Protein AF-0000000070921767 (afdb_homodimer)

InterPro domains:
  IPR004776 Membrane transport PIN-like [PF03547] (12-145)
  IPR004776 Membrane transport PIN-like [PF03547] (161-302)
  IPR038770 Sodium/solute symporter superfamily [G3DSA:1.20.1530.20] (163-309)

Foldseek 3Di:
DLVLLVVLVVLLVLLLVCCVVVPPVHHLVNLLVVLVVCCQQPLVLLLLLLLLLAADDDPLLVLLQVLLAVLLVVQLVLLVVCVVVVVDQLLLSLLLSQQQRAFQLQLPLQSSLCVVPNSNLNNSSSSSCLRHRVLCCLPVVLVSLLVSFDQNPDPNPPSVNSSVVGSSNVSNVVSNVNNVVVPDDDPVSNVVSVVSNVVRRSSSSSSLSSLADDPLDDPSCVVSLVSSLCSQQPVSLVSSLVSLLVVLAADSNSLSSSLSSNHGTHSCVLVSSVVRVGDSSSSSNSRNVNNVCCSPSSVVSSVVLVPDPSHD/DLVLLVVLVVLLVLLLVCCVVVPPVHHLVNLLVVLVVCCQQPLVLLLLLLLLLAADDDPLLVLLQVLLAVLLVVQLVLLVVCVVVVVDQLLLSLLLSQQQRAFQLQLPLQSSLCVVPNSNLNNSSSSSCLRHPVLCCLPVVLVSLLVSFDQNPDPNPPSVNSSVVGSSNVSNVVSNVNNVVVPDDDPVSNVVSVVSNVVRRSSSSSSLSSLADDPLDDPSCVVSLVSSLCSQQPVSLVSSLVSLLVVQAADSNSLSSSLSSNHGTHSCVLVSSVNRVGDSSSSSNSRNVNNVCCSPSSVVSSVVLVPDPSHD

Sequence (624 aa):
MLGVMTQMGALIACGVAWRQIRPGGLHADETRRVLTTLVYYLLLPALVLKVLWTAPLGLVSLKIAAVAGLTVIAALGLTALACRLCAPSRATLGAMLLAAAWPNAVYLGLPILDRLFGEAGRAVAIQYDLFGALPLLLTVGVLIARHFGTQGDEPVVGPLRGLFAVPSIWAAILAVTFNVGGVPMPDWLDGWLGFLGHAVTPLMLFSLGLALVFDRFRASAGRALAVVAVIQLLAAPLVALGLVLALGMQGVPGVGTVLEAAMPAMVLGIVFCDRFGLDTGLYAAAVTLTTALSLVSLPLWYALLQTLPALQMLGVMTQMGALIACGVAWRQIRPGGLHADETRRVLTTLVYYLLLPALVLKVLWTAPLGLVSLKIAAVAGLTVIAALGLTALACRLCAPSRATLGAMLLAAAWPNAVYLGLPILDRLFGEAGRAVAIQYDLFGALPLLLTVGVLIARHFGTQGDEPVVGPLRGLFAVPSIWAAILAVTFNVGGVPMPDWLDGWLGFLGHAVTPLMLFSLGLALVFDRFRASAGRALAVVAVIQLLAAPLVALGLVLALGMQGVPGVGTVLEAAMPAMVLGIVFCDRFGLDTGLYAAAVTLTTALSLVSLPLWYALLQTLPALQ

Secondary structure (DSSP, 8-state):
-HHHHHHHHHHHHHHHHHHHH-GGG--HHHHHHHHHHHIIIIIHHHHHHHHHHHS--SHHHHHHHHHHHHHHHHHHHHHHHHHTTT---HHHHHHHHHHHHSB-IIIIIHHHHHHHHTHHHHHHHHHIIIIIIHHHIIIIIHHHHHHH-S-TTS----HHHHHHT-HHHHHHHHHHHHHHHTPPPPHHHHHHHHHHHHTHHHHHHHHHHHH--STT--GGGHHHHHHHHHIIIIIHHHHHHHHHHHTT--HHHHHHHHHHHTS-B-STHHHHHHHHT--HHHHHHHHHHHHHHHHHHHHHHHHHHHH-GGG-/-HHHHHHHHHHHHHHHHHHHH-GGG--HHHHHHHHHHHIIIIIHHHHHHHHHHHS--SHHHHHHHHHHHHHHHHHHHHHHHHHTTT---HHHHHHHHHHHHSB-IIIIIHHHHHHHHTHHHHHHHHHIIIIIIHHHIIIIIHHHHHHH-S-TTS----HHHHHHT-HHHHHHHHHHHHHHHTPPPPHHHHHHHHHHHHTHHHHHHHHHHHH--STT--GGGHHHHHHHHHIIIIIHHHHHHHHHHHTT--HHHHHHHHHHHTS-B-STHHHHHHHHT--HHHHHHHHHHHHHHHHHHHHHHHHHHHH-GGG-

Radius of gyration: 26.48 Å; Cα contacts (8 Å, |Δi|>4): 1020; chains: 2; bounding box: 51×82×60 Å

Organism: NCBI:txid713585

Structure (mmCIF, N/CA/C/O backbone):
data_AF-0000000070921767-model_v1
#
loop_
_entity.id
_entity.type
_entity.pdbx_description
1 polymer Transporter
#
loop_
_atom_site.group_PDB
_atom_site.id
_atom_site.type_symbol
_atom_site.label_atom_id
_atom_site.label_alt_id
_atom_site.label_comp_id
_atom_site.label_asym_id
_atom_site.label_entity_id
_atom_site.label_seq_id
_atom_site.pdbx_PDB_ins_code
_atom_site.Cartn_x
_atom_site.Cartn_y
_atom_site.Cartn_z
_atom_site.occupancy
_atom_site.B_iso_or_equiv
_atom_site.auth_seq_id
_atom_site.auth_comp_id
_atom_site.auth_asym_id
_atom_site.auth_atom_id
_atom_site.pdbx_PDB_model_num
ATOM 1 N N . MET A 1 1 ? 18.156 -15.891 0.974 1 86.38 1 MET A N 1
ATOM 2 C CA . MET A 1 1 ? 16.844 -16.469 0.721 1 86.38 1 MET A CA 1
ATOM 3 C C . MET A 1 1 ? 16.078 -16.641 2.023 1 86.38 1 MET A C 1
ATOM 5 O O . MET A 1 1 ? 14.93 -16.203 2.143 1 86.38 1 MET A O 1
ATOM 9 N N . LEU A 1 2 ? 16.766 -17.031 3.1 1 85.75 2 LEU A N 1
ATOM 10 C CA . LEU A 1 2 ? 16.047 -17.234 4.355 1 85.75 2 LEU A CA 1
ATOM 11 C C . LEU A 1 2 ? 15.547 -15.922 4.93 1 85.75 2 LEU A C 1
ATOM 13 O O . LEU A 1 2 ? 14.422 -15.844 5.434 1 85.75 2 LEU A O 1
ATOM 17 N N . GLY A 1 3 ? 16.391 -14.906 4.848 1 87.62 3 GLY A N 1
ATOM 18 C CA . GLY A 1 3 ? 15.969 -13.586 5.289 1 87.62 3 GLY A CA 1
ATOM 19 C C . GLY A 1 3 ? 14.766 -13.055 4.527 1 87.62 3 GLY A C 1
ATOM 20 O O . GLY A 1 3 ? 13.836 -12.523 5.129 1 87.62 3 GLY A O 1
ATOM 21 N N . VAL A 1 4 ? 14.742 -13.305 3.303 1 88.44 4 VAL A N 1
ATOM 22 C CA . VAL A 1 4 ? 13.648 -12.867 2.443 1 88.44 4 VAL A CA 1
ATOM 23 C C . VAL A 1 4 ? 12.367 -13.625 2.805 1 88.44 4 VAL A C 1
ATOM 25 O O . VAL A 1 4 ? 11.312 -13.016 2.977 1 88.44 4 VAL A O 1
ATOM 28 N N . MET A 1 5 ? 12.555 -14.852 3.01 1 91 5 MET A N 1
ATOM 29 C CA . MET A 1 5 ? 11.391 -15.688 3.281 1 91 5 MET A CA 1
ATOM 30 C C . MET A 1 5 ? 10.797 -15.359 4.645 1 91 5 MET A C 1
ATOM 32 O O . MET A 1 5 ? 9.57 -15.359 4.805 1 91 5 MET A O 1
ATOM 36 N N . THR A 1 6 ? 11.641 -15.117 5.535 1 92.25 6 THR A N 1
ATOM 37 C CA . THR A 1 6 ? 11.133 -14.805 6.867 1 92.25 6 THR A CA 1
ATOM 38 C C . THR A 1 6 ? 10.438 -13.445 6.871 1 92.25 6 THR A C 1
ATOM 40 O O . THR A 1 6 ? 9.43 -13.258 7.555 1 92.25 6 THR A O 1
ATOM 43 N N . GLN A 1 7 ? 10.977 -12.523 6.156 1 92.69 7 GLN A N 1
ATOM 44 C CA . GLN A 1 7 ? 10.344 -11.211 6.051 1 92.69 7 GLN A CA 1
ATOM 45 C C . GLN A 1 7 ? 8.984 -11.312 5.371 1 92.69 7 GLN A C 1
ATOM 47 O O . GLN A 1 7 ? 8.008 -10.719 5.836 1 92.69 7 GLN A O 1
ATOM 52 N N . MET A 1 8 ? 8.93 -12.078 4.344 1 92.44 8 MET A N 1
ATOM 53 C CA . MET A 1 8 ? 7.672 -12.266 3.633 1 92.44 8 MET A CA 1
ATOM 54 C C . MET A 1 8 ? 6.672 -13.031 4.488 1 92.44 8 MET A C 1
ATOM 56 O O . MET A 1 8 ? 5.488 -12.688 4.531 1 92.44 8 MET A O 1
ATOM 60 N N . GLY A 1 9 ? 7.219 -14.016 5.105 1 93.81 9 GLY A N 1
ATOM 61 C CA . GLY A 1 9 ? 6.371 -14.766 6.02 1 93.81 9 GLY A CA 1
ATOM 62 C C . GLY A 1 9 ? 5.785 -13.914 7.125 1 93.81 9 GLY A C 1
ATOM 63 O O . GLY A 1 9 ? 4.625 -14.094 7.512 1 93.81 9 GLY A O 1
ATOM 64 N N . ALA A 1 10 ? 6.555 -13.023 7.59 1 94.94 10 ALA A N 1
ATOM 65 C CA . ALA A 1 10 ? 6.09 -12.133 8.648 1 94.94 10 ALA A CA 1
ATOM 66 C C . ALA A 1 10 ? 4.977 -11.219 8.148 1 94.94 10 ALA A C 1
ATOM 68 O O . ALA A 1 10 ? 4.043 -10.906 8.891 1 94.94 10 ALA A O 1
ATOM 69 N N . LEU A 1 11 ? 5.086 -10.797 6.945 1 94.38 11 LEU A N 1
ATOM 70 C CA . LEU A 1 11 ? 4.043 -9.961 6.359 1 94.38 11 LEU A CA 1
ATOM 71 C C . LEU A 1 11 ? 2.752 -10.75 6.18 1 94.38 11 LEU A C 1
ATOM 73 O O . LEU A 1 11 ? 1.663 -10.242 6.445 1 94.38 11 LEU A O 1
ATOM 77 N N . ILE A 1 12 ? 2.883 -11.961 5.742 1 95.06 12 ILE A N 1
ATOM 78 C CA . ILE A 1 12 ? 1.73 -12.844 5.602 1 95.06 12 ILE A CA 1
ATOM 79 C C . ILE A 1 12 ? 1.095 -13.086 6.969 1 95.06 12 ILE A C 1
ATOM 81 O O . ILE A 1 12 ? -0.13 -13.055 7.105 1 95.06 12 ILE A O 1
ATOM 85 N N . ALA A 1 13 ? 1.962 -13.266 7.945 1 95.19 13 ALA A N 1
ATOM 86 C CA . ALA A 1 13 ? 1.486 -13.492 9.305 1 95.19 13 ALA A CA 1
ATOM 87 C C . ALA A 1 13 ? 0.683 -12.305 9.82 1 95.19 13 ALA A C 1
ATOM 89 O O . ALA A 1 13 ? -0.273 -12.469 10.578 1 95.19 13 ALA A O 1
ATOM 90 N N . CYS A 1 14 ? 1.024 -11.117 9.43 1 94.81 14 CYS A N 1
ATOM 91 C CA . CYS A 1 14 ? 0.256 -9.93 9.797 1 94.81 14 CYS A CA 1
ATOM 92 C C . CYS A 1 14 ? -1.166 -10.016 9.258 1 94.81 14 CYS A C 1
ATOM 94 O O . CYS A 1 14 ? -2.119 -9.633 9.945 1 94.81 14 CYS A O 1
ATOM 96 N N . GLY A 1 15 ? -1.291 -10.492 8.039 1 94.62 15 GLY A N 1
ATOM 97 C CA . GLY A 1 15 ? -2.619 -10.688 7.484 1 94.62 15 GLY A CA 1
ATOM 98 C C . GLY A 1 15 ? -3.428 -11.734 8.227 1 94.62 15 GLY A C 1
ATOM 99 O O . GLY A 1 15 ? -4.617 -11.539 8.492 1 94.62 15 GLY A O 1
ATOM 100 N N . VAL A 1 16 ? -2.77 -12.789 8.594 1 93.69 16 VAL A N 1
ATOM 101 C CA . VAL A 1 16 ? -3.424 -13.844 9.352 1 93.69 16 VAL A CA 1
ATOM 102 C C . VAL A 1 16 ? -3.883 -13.305 10.703 1 93.69 16 VAL A C 1
ATOM 104 O O . VAL A 1 16 ? -5.012 -13.562 11.133 1 93.69 16 VAL A O 1
ATOM 107 N N . ALA A 1 17 ? -3.018 -12.555 11.32 1 94.06 17 ALA A N 1
ATOM 108 C CA . ALA A 1 17 ? -3.336 -11.969 12.617 1 94.06 17 ALA A CA 1
ATOM 109 C C . ALA A 1 17 ? -4.488 -10.977 12.5 1 94.06 17 ALA A C 1
ATOM 111 O O . ALA A 1 17 ? -5.336 -10.891 13.398 1 94.06 17 ALA A O 1
ATOM 112 N N . TRP A 1 18 ? -4.484 -10.266 11.422 1 92.88 18 TRP A N 1
ATOM 113 C CA . TRP A 1 18 ? -5.539 -9.281 11.188 1 92.88 18 TRP A CA 1
ATOM 114 C C . TRP A 1 18 ? -6.906 -9.953 11.141 1 92.88 18 TRP A C 1
ATOM 116 O O . TRP A 1 18 ? -7.898 -9.383 11.602 1 92.88 18 TRP A O 1
ATOM 126 N N . ARG A 1 19 ? -6.965 -11.078 10.539 1 89.94 19 ARG A N 1
ATOM 127 C CA . ARG A 1 19 ? -8.219 -11.828 10.445 1 89.94 19 ARG A CA 1
ATOM 128 C C . ARG A 1 19 ? -8.75 -12.164 11.836 1 89.94 19 ARG A C 1
ATOM 130 O O . ARG A 1 19 ? -9.969 -12.164 12.055 1 89.94 19 ARG A O 1
ATOM 137 N N . GLN A 1 20 ? -7.902 -12.398 12.758 1 88.56 20 GLN A N 1
ATOM 138 C CA . GLN A 1 20 ? -8.289 -12.805 14.102 1 88.56 20 GLN A CA 1
ATOM 139 C C . GLN A 1 20 ? -8.578 -11.594 14.984 1 88.56 20 GLN A C 1
ATOM 141 O O . GLN A 1 20 ? -9.555 -11.586 15.734 1 88.56 20 GLN A O 1
ATOM 146 N N . ILE A 1 21 ? -7.742 -10.578 14.844 1 89.31 21 ILE A N 1
ATOM 147 C CA . ILE A 1 21 ? -7.809 -9.438 15.75 1 89.31 21 ILE A CA 1
ATOM 148 C C . ILE A 1 21 ? -8.875 -8.461 15.273 1 89.31 21 ILE A C 1
ATOM 150 O O . ILE A 1 21 ? -9.539 -7.809 16.094 1 89.31 21 ILE A O 1
ATOM 154 N N . ARG A 1 22 ? -9.102 -8.336 14.008 1 89.38 22 ARG A N 1
ATOM 155 C CA . ARG A 1 22 ? -10.094 -7.477 13.375 1 89.38 22 ARG A CA 1
ATOM 156 C C . ARG A 1 22 ? -9.992 -6.047 13.898 1 89.38 22 ARG A C 1
ATOM 158 O O . ARG A 1 22 ? -10.977 -5.484 14.383 1 89.38 22 ARG A O 1
ATOM 165 N N . PRO A 1 23 ? -8.805 -5.422 13.695 1 85.25 23 PRO A N 1
ATOM 166 C CA . PRO A 1 23 ? -8.656 -4.039 14.156 1 85.25 23 PRO A CA 1
ATOM 167 C C . PRO A 1 23 ? -9.648 -3.088 13.5 1 85.25 23 PRO A C 1
ATOM 169 O O . PRO A 1 23 ? -9.93 -3.205 12.305 1 85.25 23 PRO A O 1
ATOM 172 N N . GLY A 1 24 ? -10.219 -2.107 14.359 1 85 24 GLY A N 1
ATOM 173 C CA . GLY A 1 24 ? -11.195 -1.149 13.867 1 85 24 GLY A CA 1
ATOM 174 C C . GLY A 1 24 ? -12.516 -1.786 13.477 1 85 24 GLY A C 1
ATOM 175 O O . GLY A 1 24 ? -13.336 -1.165 12.797 1 85 24 GLY A O 1
ATOM 176 N N . GLY A 1 25 ? -12.617 -3.043 13.664 1 86 25 GLY A N 1
ATOM 177 C CA . GLY A 1 25 ? -13.852 -3.748 13.383 1 86 25 GLY A CA 1
ATOM 178 C C . GLY A 1 25 ? -13.969 -4.207 11.945 1 86 25 GLY A C 1
ATOM 179 O O . GLY A 1 25 ? -15.062 -4.539 11.484 1 86 25 GLY A O 1
ATOM 180 N N . LEU A 1 26 ? -12.922 -4.148 11.25 1 87.81 26 LEU A N 1
ATOM 181 C CA . LEU A 1 26 ? -12.961 -4.531 9.844 1 87.81 26 LEU A CA 1
ATOM 182 C C . LEU A 1 26 ? -12.797 -6.039 9.688 1 87.81 26 LEU A C 1
ATOM 184 O O . LEU A 1 26 ? -11.844 -6.625 10.219 1 87.81 26 LEU A O 1
ATOM 188 N N . HIS A 1 27 ? -13.695 -6.574 8.93 1 89.12 27 HIS A N 1
ATOM 189 C CA . HIS A 1 27 ? -13.609 -8 8.633 1 89.12 27 HIS A CA 1
ATOM 190 C C . HIS A 1 27 ? -12.539 -8.281 7.578 1 89.12 27 HIS A C 1
ATOM 192 O O . HIS A 1 27 ? -12.289 -7.441 6.711 1 89.12 27 HIS A O 1
ATOM 198 N N . ALA A 1 28 ? -11.992 -9.461 7.707 1 88.94 28 ALA A N 1
ATOM 199 C CA . ALA A 1 28 ? -10.906 -9.859 6.824 1 88.94 28 ALA A CA 1
ATOM 200 C C . ALA A 1 28 ? -11.352 -9.867 5.363 1 88.94 28 ALA A C 1
ATOM 202 O O . ALA A 1 28 ? -10.609 -9.438 4.48 1 88.94 28 ALA A O 1
ATOM 203 N N . ASP A 1 29 ? -12.516 -10.312 5.129 1 89.12 29 ASP A N 1
ATOM 204 C CA . ASP A 1 29 ? -12.992 -10.445 3.754 1 89.12 29 ASP A CA 1
ATOM 205 C C . ASP A 1 29 ? -13.203 -9.07 3.115 1 89.12 29 ASP A C 1
ATOM 207 O O . ASP A 1 29 ? -12.906 -8.875 1.935 1 89.12 29 ASP A O 1
ATOM 211 N N . GLU A 1 30 ? -13.688 -8.203 3.883 1 90.94 30 GLU A N 1
ATOM 212 C CA . GLU A 1 30 ? -13.867 -6.84 3.396 1 90.94 30 GLU A CA 1
ATOM 213 C C . GLU A 1 30 ? -12.516 -6.172 3.133 1 90.94 30 GLU A C 1
ATOM 215 O O . GLU A 1 30 ? -12.328 -5.527 2.098 1 90.94 30 GLU A O 1
ATOM 220 N N . THR A 1 31 ? -11.664 -6.332 4.031 1 93.62 31 THR A N 1
ATOM 221 C CA . THR A 1 31 ? -10.328 -5.77 3.896 1 93.62 31 THR A CA 1
ATOM 222 C C . THR A 1 31 ? -9.625 -6.332 2.662 1 93.62 31 THR A C 1
ATOM 224 O O . THR A 1 31 ? -9.062 -5.578 1.867 1 93.62 31 THR A O 1
ATOM 227 N N . ARG A 1 32 ? -9.688 -7.574 2.557 1 92.81 32 ARG A N 1
ATOM 228 C CA . ARG A 1 32 ? -9.055 -8.234 1.42 1 92.81 32 ARG A CA 1
ATOM 229 C C . ARG A 1 32 ? -9.648 -7.75 0.102 1 92.81 32 ARG A C 1
ATOM 231 O O . ARG A 1 32 ? -8.922 -7.465 -0.849 1 92.81 32 ARG A O 1
ATOM 238 N N . ARG A 1 33 ? -10.938 -7.664 0.044 1 92.31 33 ARG A N 1
ATOM 239 C CA . ARG A 1 33 ? -11.625 -7.238 -1.173 1 92.31 33 ARG A CA 1
ATOM 240 C C . ARG A 1 33 ? -11.156 -5.855 -1.609 1 92.31 33 ARG A C 1
ATOM 242 O O . ARG A 1 33 ? -10.836 -5.645 -2.781 1 92.31 33 ARG A O 1
ATOM 249 N N . VAL A 1 34 ? -11.078 -4.984 -0.736 1 94.44 34 VAL A N 1
ATOM 250 C CA . VAL A 1 34 ? -10.695 -3.611 -1.042 1 94.44 34 VAL A CA 1
ATOM 251 C C . VAL A 1 34 ? -9.242 -3.566 -1.491 1 94.44 34 VAL A C 1
ATOM 253 O O . VAL A 1 34 ? -8.914 -2.943 -2.506 1 94.44 34 VAL A O 1
ATOM 256 N N . LEU A 1 35 ? -8.383 -4.227 -0.763 1 95.19 35 LEU A N 1
ATOM 257 C CA . LEU A 1 35 ? -6.957 -4.191 -1.062 1 95.19 35 LEU A CA 1
ATOM 258 C C . LEU A 1 35 ? -6.668 -4.836 -2.412 1 95.19 35 LEU A C 1
ATOM 260 O O . LEU A 1 35 ? -5.926 -4.281 -3.225 1 95.19 35 LEU A O 1
ATOM 264 N N . THR A 1 36 ? -7.25 -5.953 -2.672 1 92.19 36 THR A N 1
ATOM 265 C CA . THR A 1 36 ? -6.992 -6.668 -3.916 1 92.19 36 THR A CA 1
ATOM 266 C C . THR A 1 36 ? -7.582 -5.914 -5.105 1 92.19 36 THR A C 1
ATOM 268 O O . THR A 1 36 ? -7.02 -5.941 -6.203 1 92.19 36 THR A O 1
ATOM 271 N N . THR A 1 37 ? -8.711 -5.258 -4.887 1 93.12 37 THR A N 1
ATOM 272 C CA . THR A 1 37 ? -9.312 -4.453 -5.945 1 93.12 37 THR A CA 1
ATOM 273 C C . THR A 1 37 ? -8.43 -3.26 -6.289 1 93.12 37 THR A C 1
ATOM 275 O O . THR A 1 37 ? -8.242 -2.936 -7.465 1 93.12 37 THR A O 1
ATOM 278 N N . LEU A 1 38 ? -7.91 -2.654 -5.316 1 94.56 38 LEU A N 1
ATOM 279 C CA . LEU A 1 38 ? -6.992 -1.541 -5.535 1 94.56 38 LEU A CA 1
ATOM 280 C C . LEU A 1 38 ? -5.754 -1.998 -6.297 1 94.56 38 LEU A C 1
ATOM 282 O O . LEU A 1 38 ? -5.332 -1.345 -7.254 1 94.56 38 LEU A O 1
ATOM 286 N N . VAL A 1 39 ? -5.184 -3.074 -5.867 1 94.12 39 VAL A N 1
ATOM 287 C CA . VAL A 1 39 ? -3.99 -3.611 -6.512 1 94.12 39 VAL A CA 1
ATOM 288 C C . VAL A 1 39 ? -4.312 -3.982 -7.961 1 94.12 39 VAL A C 1
ATOM 290 O O . VAL A 1 39 ? -3.539 -3.678 -8.875 1 94.12 39 VAL A O 1
ATOM 293 N N . TYR A 1 40 ? -5.434 -4.527 -8.188 1 91.69 40 TYR A N 1
ATOM 294 C CA . TYR A 1 40 ? -5.836 -5.051 -9.484 1 91.69 40 TYR A CA 1
ATOM 295 C C . TYR A 1 40 ? -6.047 -3.92 -10.484 1 91.69 40 TYR A C 1
ATOM 297 O O . TYR A 1 40 ? -5.562 -3.982 -11.617 1 91.69 40 TYR A O 1
ATOM 305 N N . TYR A 1 41 ? -6.652 -2.893 -10.086 1 93.12 41 TYR A N 1
ATOM 306 C CA . TYR A 1 41 ? -7.109 -1.89 -11.039 1 93.12 41 TYR A CA 1
ATOM 307 C C . TYR A 1 41 ? -6.098 -0.755 -11.164 1 93.12 41 TYR A C 1
ATOM 309 O O . TYR A 1 41 ? -6.047 -0.068 -12.188 1 93.12 41 TYR A O 1
ATOM 317 N N . LEU A 1 42 ? -5.281 -0.618 -10.148 1 94.81 42 LEU A N 1
ATOM 318 C CA . LEU A 1 42 ? -4.457 0.584 -10.18 1 94.81 42 LEU A CA 1
ATOM 319 C C . LEU A 1 42 ? -2.984 0.238 -9.992 1 94.81 42 LEU A C 1
ATOM 321 O O . LEU A 1 42 ? -2.154 0.539 -10.852 1 94.81 42 LEU A O 1
ATOM 325 N N . LEU A 1 43 ? -2.598 -0.426 -8.914 1 95.62 43 LEU A N 1
ATOM 326 C CA . LEU A 1 43 ? -1.203 -0.561 -8.508 1 95.62 43 LEU A CA 1
ATOM 327 C C . LEU A 1 43 ? -0.463 -1.532 -9.422 1 95.62 43 LEU A C 1
ATOM 329 O O . LEU A 1 43 ? 0.65 -1.244 -9.867 1 95.62 43 LEU A O 1
ATOM 333 N N . LEU A 1 44 ? -1.097 -2.67 -9.68 1 94 44 LEU A N 1
ATOM 334 C CA . LEU A 1 44 ? -0.438 -3.688 -10.492 1 94 44 LEU A CA 1
ATOM 335 C C . LEU A 1 44 ? -0.273 -3.215 -11.93 1 94 44 LEU A C 1
ATOM 337 O O . LEU A 1 44 ? 0.798 -3.371 -12.523 1 94 44 LEU A O 1
ATOM 341 N N . PRO A 1 45 ? -1.284 -2.635 -12.562 1 95.5 45 PRO A N 1
ATOM 342 C CA . PRO A 1 45 ? -1.084 -2.08 -13.906 1 95.5 45 PRO A CA 1
ATOM 343 C C . PRO A 1 45 ? 0.051 -1.061 -13.961 1 95.5 45 PRO A C 1
ATOM 345 O O . PRO A 1 45 ? 0.815 -1.032 -14.93 1 95.5 45 PRO A O 1
ATOM 348 N N . ALA A 1 46 ? 0.142 -0.275 -12.938 1 96.19 46 ALA A N 1
ATOM 349 C CA . ALA A 1 46 ? 1.228 0.7 -12.883 1 96.19 46 ALA A CA 1
ATOM 350 C C . ALA A 1 46 ? 2.586 0.006 -12.82 1 96.19 46 ALA A C 1
ATOM 352 O O . ALA A 1 46 ? 3.527 0.408 -13.508 1 96.19 46 ALA A O 1
ATOM 353 N N . LEU A 1 47 ? 2.66 -0.965 -12.023 1 94.69 47 LEU A N 1
ATOM 354 C CA . LEU A 1 47 ? 3.904 -1.714 -11.891 1 94.69 47 LEU A CA 1
ATOM 355 C C . LEU A 1 47 ? 4.262 -2.414 -13.195 1 94.69 47 LEU A C 1
ATOM 357 O O . LEU A 1 47 ? 5.422 -2.406 -13.617 1 94.69 47 LEU A O 1
ATOM 361 N N . VAL A 1 48 ? 3.268 -3.043 -13.828 1 95.69 48 VAL A N 1
ATOM 362 C CA . VAL A 1 48 ? 3.461 -3.744 -15.094 1 95.69 48 VAL A CA 1
ATOM 363 C C . VAL A 1 48 ? 3.973 -2.77 -16.156 1 95.69 48 VAL A C 1
ATOM 365 O O . VAL A 1 48 ? 4.922 -3.072 -16.875 1 95.69 48 VAL A O 1
ATOM 368 N N . LEU A 1 49 ? 3.316 -1.613 -16.203 1 96.44 49 LEU A N 1
ATOM 369 C CA . LEU A 1 49 ? 3.74 -0.584 -17.156 1 96.44 49 LEU A CA 1
ATOM 370 C C . LEU A 1 49 ? 5.195 -0.195 -16.906 1 96.44 49 LEU A C 1
ATOM 372 O O . LEU A 1 49 ? 5.988 -0.141 -17.859 1 96.44 49 LEU A O 1
ATOM 376 N N . LYS A 1 50 ? 5.562 0.004 -15.719 1 95.81 50 LYS A N 1
ATOM 377 C CA . LYS A 1 50 ? 6.922 0.417 -15.375 1 95.81 50 LYS A CA 1
ATOM 378 C C . LYS A 1 50 ? 7.93 -0.675 -15.719 1 95.81 50 LYS A C 1
ATOM 380 O O . LYS A 1 50 ? 8.961 -0.402 -16.328 1 95.81 50 LYS A O 1
ATOM 385 N N . VAL A 1 51 ? 7.629 -1.852 -15.367 1 94.56 51 VAL A N 1
ATOM 386 C CA . VAL A 1 51 ? 8.586 -2.949 -15.422 1 94.56 51 VAL A CA 1
ATOM 387 C C . VAL A 1 51 ? 8.773 -3.4 -16.859 1 94.56 51 VAL A C 1
ATOM 389 O O . VAL A 1 51 ? 9.906 -3.541 -17.344 1 94.56 51 VAL A O 1
ATOM 392 N N . LEU A 1 52 ? 7.754 -3.537 -17.641 1 95.44 52 LEU A N 1
ATOM 393 C CA . LEU A 1 52 ? 7.848 -4.074 -18.984 1 95.44 52 LEU A CA 1
ATOM 394 C C . LEU A 1 52 ? 8.336 -3.008 -19.969 1 95.44 52 LEU A C 1
ATOM 396 O O . LEU A 1 52 ? 8.852 -3.332 -21.031 1 95.44 52 LEU A O 1
ATOM 400 N N . TRP A 1 53 ? 8.102 -1.753 -19.594 1 94.94 53 TRP A N 1
ATOM 401 C CA . TRP A 1 53 ? 8.555 -0.647 -20.438 1 94.94 53 TRP A CA 1
ATOM 402 C C . TRP A 1 53 ? 10.062 -0.681 -20.609 1 94.94 53 TRP A C 1
ATOM 404 O O . TRP A 1 53 ? 10.578 -0.294 -21.656 1 94.94 53 TRP A O 1
ATOM 414 N N . THR A 1 54 ? 10.82 -1.232 -19.672 1 92 54 THR A N 1
ATOM 415 C CA . THR A 1 54 ? 12.273 -1.167 -19.719 1 92 54 THR A CA 1
ATOM 416 C C . THR A 1 54 ? 12.883 -2.566 -19.656 1 92 54 THR A C 1
ATOM 418 O O . THR A 1 54 ? 14.102 -2.721 -19.703 1 92 54 THR A O 1
ATOM 421 N N . ALA A 1 55 ? 12.102 -3.555 -19.547 1 91.19 55 ALA A N 1
ATOM 422 C CA . ALA A 1 55 ? 12.594 -4.93 -19.438 1 91.19 55 ALA A CA 1
ATOM 423 C C . ALA A 1 55 ? 13.203 -5.398 -20.75 1 91.19 55 ALA A C 1
ATOM 425 O O . ALA A 1 55 ? 12.812 -4.93 -21.828 1 91.19 55 ALA A O 1
ATOM 426 N N . PRO A 1 56 ? 14.211 -6.188 -20.656 1 88.81 56 PRO A N 1
ATOM 427 C CA . PRO A 1 56 ? 14.727 -6.789 -21.891 1 88.81 56 PRO A CA 1
ATOM 428 C C . PRO A 1 56 ? 13.758 -7.797 -22.5 1 88.81 56 PRO A C 1
ATOM 430 O O . PRO A 1 56 ? 13.711 -8.953 -22.078 1 88.81 56 PRO A O 1
ATOM 433 N N . LEU A 1 57 ? 13.07 -7.297 -23.484 1 90.69 57 LEU A N 1
ATOM 434 C CA . LEU A 1 57 ? 12.086 -8.148 -24.156 1 90.69 57 LEU A CA 1
ATOM 435 C C . LEU A 1 57 ? 12.695 -8.836 -25.359 1 90.69 57 LEU A C 1
ATOM 437 O O . LEU A 1 57 ? 13.656 -8.336 -25.953 1 90.69 57 LEU A O 1
ATOM 441 N N . GLY A 1 58 ? 12.344 -10.102 -25.703 1 91.44 58 GLY A N 1
ATOM 442 C CA . GLY A 1 58 ? 12.836 -10.875 -26.844 1 91.44 58 GLY A CA 1
ATOM 443 C C . GLY A 1 58 ? 12.641 -12.367 -26.672 1 91.44 58 GLY A C 1
ATOM 444 O O . GLY A 1 58 ? 11.586 -12.812 -26.203 1 91.44 58 GLY A O 1
ATOM 445 N N . LEU A 1 59 ? 13.633 -13.008 -26.984 1 92.19 59 LEU A N 1
ATOM 446 C CA . LEU A 1 59 ? 13.547 -14.461 -26.969 1 92.19 59 LEU A CA 1
ATOM 447 C C . LEU A 1 59 ? 13.422 -14.984 -25.531 1 92.19 59 LEU A C 1
ATOM 449 O O . LEU A 1 59 ? 12.75 -15.984 -25.297 1 92.19 59 LEU A O 1
ATOM 453 N N . VAL A 1 60 ? 13.977 -14.273 -24.688 1 93.44 60 VAL A N 1
ATOM 454 C CA . VAL A 1 60 ? 13.938 -14.68 -23.281 1 93.44 60 VAL A CA 1
ATOM 455 C C . VAL A 1 60 ? 12.5 -14.617 -22.766 1 93.44 60 VAL A C 1
ATOM 457 O O . VAL A 1 60 ? 12.07 -15.492 -22.016 1 93.44 60 VAL A O 1
ATOM 460 N N . SER A 1 61 ? 11.812 -13.625 -23.203 1 95.56 61 SER A N 1
ATOM 461 C CA . SER A 1 61 ? 10.414 -13.484 -22.812 1 95.56 61 SER A CA 1
ATOM 462 C C . SER A 1 61 ? 9.57 -14.648 -23.328 1 95.56 61 SER A C 1
ATOM 464 O O . SER A 1 61 ? 8.703 -15.156 -22.625 1 95.56 61 SER A O 1
ATOM 466 N N . LEU A 1 62 ? 9.859 -15.039 -24.5 1 95.88 62 LEU A N 1
ATOM 467 C CA . LEU A 1 62 ? 9.141 -16.156 -25.094 1 95.88 62 LEU A CA 1
ATOM 468 C C . LEU A 1 62 ? 9.453 -17.453 -24.359 1 95.88 62 LEU A C 1
ATOM 470 O O . LEU A 1 62 ? 8.57 -18.297 -24.188 1 95.88 62 LEU A O 1
ATOM 474 N N . LYS A 1 63 ? 10.664 -17.594 -24 1 97.69 63 LYS A N 1
ATOM 475 C CA . LYS A 1 63 ? 11.07 -18.781 -23.266 1 97.69 63 LYS A CA 1
ATOM 476 C C . LYS A 1 63 ? 10.391 -18.844 -21.891 1 97.69 63 LYS A C 1
ATOM 478 O O . LYS A 1 63 ? 9.898 -19.891 -21.484 1 97.69 63 LYS A O 1
ATOM 483 N N . ILE A 1 64 ? 10.352 -17.719 -21.234 1 97.81 64 ILE A N 1
ATOM 484 C CA . ILE A 1 64 ? 9.688 -17.641 -19.938 1 97.81 64 ILE A CA 1
ATOM 485 C C . ILE A 1 64 ? 8.219 -18.031 -20.078 1 97.81 64 ILE A C 1
ATOM 487 O O . ILE A 1 64 ? 7.711 -18.859 -19.312 1 97.81 64 ILE A O 1
ATOM 491 N N . ALA A 1 65 ? 7.594 -17.484 -21.062 1 97.62 65 ALA A N 1
ATOM 492 C CA . ALA A 1 65 ? 6.18 -17.734 -21.312 1 97.62 65 ALA A CA 1
ATOM 493 C C . ALA A 1 65 ? 5.945 -19.203 -21.656 1 97.62 65 ALA A C 1
ATOM 495 O O . ALA A 1 65 ? 4.973 -19.812 -21.188 1 97.62 65 ALA A O 1
ATOM 496 N N . ALA A 1 66 ? 6.785 -19.734 -22.422 1 98 66 ALA A N 1
ATOM 497 C CA . ALA A 1 66 ? 6.668 -21.141 -22.828 1 98 66 ALA A CA 1
ATOM 498 C C . ALA A 1 66 ? 6.816 -22.062 -21.641 1 98 66 ALA A C 1
ATOM 500 O O . ALA A 1 66 ? 6.051 -23.031 -21.484 1 98 66 ALA A O 1
ATOM 501 N N . VAL A 1 67 ? 7.785 -21.781 -20.797 1 98.56 67 VAL A N 1
ATOM 502 C CA . VAL A 1 67 ? 7.988 -22.609 -19.609 1 98.56 67 VAL A CA 1
ATOM 503 C C . VAL A 1 67 ? 6.77 -22.516 -18.703 1 98.56 67 VAL A C 1
ATOM 505 O O . VAL A 1 67 ? 6.289 -23.516 -18.172 1 98.56 67 VAL A O 1
ATOM 508 N N . ALA A 1 68 ? 6.297 -21.312 -18.531 1 98.44 68 ALA A N 1
ATOM 509 C CA . ALA A 1 68 ? 5.113 -21.109 -17.703 1 98.44 68 ALA A CA 1
ATOM 510 C C . ALA A 1 68 ? 3.93 -21.922 -18.219 1 98.44 68 ALA A C 1
ATOM 512 O O . ALA A 1 68 ? 3.309 -22.672 -17.469 1 98.44 68 ALA A O 1
ATOM 513 N N . GLY A 1 69 ? 3.658 -21.797 -19.5 1 98.12 69 GLY A N 1
ATOM 514 C CA . GLY A 1 69 ? 2.531 -22.484 -20.094 1 98.12 69 GLY A CA 1
ATOM 515 C C . GLY A 1 69 ? 2.672 -24 -20.078 1 98.12 69 GLY A C 1
ATOM 516 O O . GLY A 1 69 ? 1.733 -24.703 -19.703 1 98.12 69 GLY A O 1
ATOM 517 N N . LEU A 1 70 ? 3.826 -24.438 -20.438 1 98.44 70 LEU A N 1
ATOM 518 C CA . LEU A 1 70 ? 4.055 -25.891 -20.516 1 98.44 70 LEU A CA 1
ATOM 519 C C . LEU A 1 70 ? 4.047 -26.516 -19.125 1 98.44 70 LEU A C 1
ATOM 521 O O . LEU A 1 70 ? 3.619 -27.656 -18.969 1 98.44 70 LEU A O 1
ATOM 525 N N . THR A 1 71 ? 4.52 -25.812 -18.156 1 98.62 71 THR A N 1
ATOM 526 C CA . THR A 1 71 ? 4.484 -26.312 -16.797 1 98.62 71 THR A CA 1
ATOM 527 C C . THR A 1 71 ? 3.045 -26.438 -16.297 1 98.62 71 THR A C 1
ATOM 529 O O . THR A 1 71 ? 2.699 -27.406 -15.633 1 98.62 71 THR A O 1
ATOM 532 N N . VAL A 1 72 ? 2.215 -25.453 -16.609 1 98.38 72 VAL A N 1
ATOM 533 C CA . VAL A 1 72 ? 0.803 -25.516 -16.25 1 98.38 72 VAL A CA 1
ATOM 534 C C . VAL A 1 72 ? 0.147 -26.719 -16.891 1 98.38 72 VAL A C 1
ATOM 536 O O . VAL A 1 72 ? -0.564 -27.484 -16.234 1 98.38 72 VAL A O 1
ATOM 539 N N . ILE A 1 73 ? 0.429 -26.938 -18.172 1 98.25 73 ILE A N 1
ATOM 540 C CA . ILE A 1 73 ? -0.161 -28.047 -18.906 1 98.25 73 ILE A CA 1
ATOM 541 C C . ILE A 1 73 ? 0.309 -29.375 -18.328 1 98.25 73 ILE A C 1
ATOM 543 O O . ILE A 1 73 ? -0.487 -30.297 -18.141 1 98.25 73 ILE A O 1
ATOM 547 N N . ALA A 1 74 ? 1.564 -29.438 -18.031 1 98.5 74 ALA A N 1
ATOM 548 C CA . ALA A 1 74 ? 2.105 -30.656 -17.422 1 98.5 74 ALA A CA 1
ATOM 549 C C . ALA A 1 74 ? 1.454 -30.922 -16.062 1 98.5 74 ALA A C 1
ATOM 551 O O . ALA A 1 74 ? 1.129 -32.062 -15.742 1 98.5 74 ALA A O 1
ATOM 552 N N . ALA A 1 75 ? 1.323 -29.922 -15.258 1 98.25 75 ALA A N 1
ATOM 553 C CA . ALA A 1 75 ? 0.712 -30.078 -13.945 1 98.25 75 ALA A CA 1
ATOM 554 C C . ALA A 1 75 ? -0.741 -30.531 -14.055 1 98.25 75 ALA A C 1
ATOM 556 O O . ALA A 1 75 ? -1.216 -31.328 -13.25 1 98.25 75 ALA A O 1
ATOM 557 N N . LEU A 1 76 ? -1.484 -29.984 -15.031 1 97.38 76 LEU A N 1
ATOM 558 C CA . LEU A 1 76 ? -2.852 -30.422 -15.289 1 97.38 76 LEU A CA 1
ATOM 559 C C . LEU A 1 76 ? -2.889 -31.922 -15.609 1 97.38 76 LEU A C 1
ATOM 561 O O . LEU A 1 76 ? -3.715 -32.656 -15.062 1 97.38 76 LEU A O 1
ATOM 565 N N . GLY A 1 77 ? -1.991 -32.312 -16.484 1 96.81 77 GLY A N 1
ATOM 566 C CA . GLY A 1 77 ? -1.918 -33.719 -16.844 1 96.81 77 GLY A CA 1
ATOM 567 C C . GLY A 1 77 ? -1.577 -34.594 -15.672 1 96.81 77 GLY A C 1
ATOM 568 O O . GLY A 1 77 ? -2.191 -35.656 -15.484 1 96.81 77 GLY A O 1
ATOM 569 N N . LEU A 1 78 ? -0.616 -34.188 -14.875 1 96.88 78 LEU A N 1
ATOM 570 C CA . LEU A 1 78 ? -0.202 -34.969 -13.711 1 96.88 78 LEU A CA 1
ATOM 571 C C . LEU A 1 78 ? -1.335 -35.094 -12.695 1 96.88 78 LEU A C 1
ATOM 573 O O . LEU A 1 78 ? -1.518 -36.125 -12.07 1 96.88 78 LEU A O 1
ATOM 577 N N . THR A 1 79 ? -2.018 -34 -12.5 1 96.38 79 THR A N 1
ATOM 578 C CA . THR A 1 79 ? -3.133 -34 -11.555 1 96.38 79 THR A CA 1
ATOM 579 C C . THR A 1 79 ? -4.242 -34.906 -12.039 1 96.38 79 THR A C 1
ATOM 581 O O . THR A 1 79 ? -4.816 -35.688 -11.25 1 96.38 79 THR A O 1
ATOM 584 N N . ALA A 1 80 ? -4.562 -34.875 -13.32 1 93.69 80 ALA A N 1
ATOM 585 C CA . ALA A 1 80 ? -5.578 -35.75 -13.898 1 93.69 80 ALA A CA 1
ATOM 586 C C . ALA A 1 80 ? -5.199 -37.219 -13.727 1 93.69 80 ALA A C 1
ATOM 588 O O . ALA A 1 80 ? -6.055 -38.031 -13.414 1 93.69 80 ALA A O 1
ATOM 589 N N . LEU A 1 81 ? -3.957 -37.469 -13.875 1 93 81 LEU A N 1
ATOM 590 C CA . LEU A 1 81 ? -3.473 -38.844 -13.75 1 93 81 LEU A CA 1
ATOM 591 C C . LEU A 1 81 ? -3.52 -39.312 -12.297 1 93 81 LEU A C 1
ATOM 593 O O . LEU A 1 81 ? -3.889 -40.438 -12.016 1 93 81 LEU A O 1
ATOM 597 N N . ALA A 1 82 ? -3.139 -38.438 -11.398 1 90.81 82 ALA A N 1
ATOM 598 C CA . ALA A 1 82 ? -3.098 -38.781 -9.984 1 90.81 82 ALA A CA 1
ATOM 599 C C . ALA A 1 82 ? -4.504 -39 -9.43 1 90.81 82 ALA A C 1
ATOM 601 O O . ALA A 1 82 ? -4.699 -39.781 -8.5 1 90.81 82 ALA A O 1
ATOM 602 N N . CYS A 1 83 ? -5.488 -38.219 -9.875 1 83.62 83 CYS A N 1
ATOM 603 C CA . CYS A 1 83 ? -6.844 -38.281 -9.344 1 83.62 83 CYS A CA 1
ATOM 604 C C . CYS A 1 83 ? -7.578 -39.5 -9.852 1 83.62 83 CYS A C 1
ATOM 606 O O . CYS A 1 83 ? -8.547 -39.938 -9.242 1 83.62 83 CYS A O 1
ATOM 608 N N . ARG A 1 84 ? -7.25 -40 -10.891 1 75.44 84 ARG A N 1
ATOM 609 C CA . ARG A 1 84 ? -7.801 -41.312 -11.234 1 75.44 84 ARG A CA 1
ATOM 610 C C . ARG A 1 84 ? -7.605 -42.281 -10.086 1 75.44 84 ARG A C 1
ATOM 612 O O . ARG A 1 84 ? -8.391 -43.219 -9.93 1 75.44 84 ARG A O 1
ATOM 619 N N . LEU A 1 85 ? -6.793 -41.781 -9.297 1 63.38 85 LEU A N 1
ATOM 620 C CA . LEU A 1 85 ? -6.441 -42.656 -8.188 1 63.38 85 LEU A CA 1
ATOM 621 C C . LEU A 1 85 ? -7.223 -42.312 -6.93 1 63.38 85 LEU A C 1
ATOM 623 O O . LEU A 1 85 ? -7.344 -43.094 -6.008 1 63.38 85 LEU A O 1
ATOM 627 N N . CYS A 1 86 ? -7.68 -41.094 -6.801 1 67.69 86 CYS A N 1
ATOM 628 C CA . CYS A 1 86 ? -8.266 -40.625 -5.547 1 67.69 86 CYS A CA 1
ATOM 629 C C . CYS A 1 86 ? -9.773 -40.5 -5.664 1 67.69 86 CYS A C 1
ATOM 631 O O . CYS A 1 86 ? -10.461 -40.281 -4.66 1 67.69 86 CYS A O 1
ATOM 633 N N . ALA A 1 87 ? -10.305 -40.875 -6.594 1 65 87 ALA A N 1
ATOM 634 C CA . ALA A 1 87 ? -11.727 -40.844 -6.91 1 65 87 ALA A CA 1
ATOM 635 C C . ALA A 1 87 ? -12.406 -39.625 -6.27 1 65 87 ALA A C 1
ATOM 637 O O . ALA A 1 87 ? -13.281 -39.781 -5.414 1 65 87 ALA A O 1
ATOM 638 N N . PRO A 1 88 ? -12.039 -38.406 -6.703 1 78.81 88 PRO A N 1
ATOM 639 C CA . PRO A 1 88 ? -12.703 -37.219 -6.117 1 78.81 88 PRO A CA 1
ATOM 640 C C . PRO A 1 88 ? -14 -36.844 -6.836 1 78.81 88 PRO A C 1
ATOM 642 O O . PRO A 1 88 ? -14.266 -37.375 -7.926 1 78.81 88 PRO A O 1
ATOM 645 N N . SER A 1 89 ? -14.898 -36.219 -6.141 1 86.94 89 SER A N 1
ATOM 646 C CA . SER A 1 89 ? -16.047 -35.625 -6.809 1 86.94 89 SER A CA 1
ATOM 647 C C . SER A 1 89 ? -15.609 -34.688 -7.93 1 86.94 89 SER A C 1
ATOM 649 O O . SER A 1 89 ? -14.453 -34.25 -7.98 1 86.94 89 SER A O 1
ATOM 651 N N . ARG A 1 90 ? -16.5 -34.438 -8.906 1 91.19 90 ARG A N 1
ATOM 652 C CA . ARG A 1 90 ? -16.219 -33.562 -10.039 1 91.19 90 ARG A CA 1
ATOM 653 C C . ARG A 1 90 ? -15.742 -32.188 -9.562 1 91.19 90 ARG A C 1
ATOM 655 O O . ARG A 1 90 ? -14.734 -31.672 -10.047 1 91.19 90 ARG A O 1
ATOM 662 N N . ALA A 1 91 ? -16.484 -31.672 -8.602 1 92.25 91 ALA A N 1
ATOM 663 C CA . ALA A 1 91 ? -16.141 -30.344 -8.07 1 92.25 91 ALA A CA 1
ATOM 664 C C . ALA A 1 91 ? -14.781 -30.359 -7.387 1 92.25 91 ALA A C 1
ATOM 666 O O . ALA A 1 91 ? -14.023 -29.391 -7.488 1 92.25 91 ALA A O 1
ATOM 667 N N . THR A 1 92 ? -14.516 -31.422 -6.734 1 92.62 92 THR A N 1
ATOM 668 C CA . THR A 1 92 ? -13.242 -31.562 -6.047 1 92.62 92 THR A CA 1
ATOM 669 C C . THR A 1 92 ? -12.094 -31.688 -7.051 1 92.62 92 THR A C 1
ATOM 671 O O . THR A 1 92 ? -11.039 -31.094 -6.871 1 92.62 92 THR A O 1
ATOM 674 N N . LEU A 1 93 ? -12.367 -32.438 -8.07 1 93.5 93 LEU A N 1
ATOM 675 C CA . LEU A 1 93 ? -11.352 -32.594 -9.102 1 93.5 93 LEU A CA 1
ATOM 676 C C . LEU A 1 93 ? -11.055 -31.266 -9.781 1 93.5 93 LEU A C 1
ATOM 678 O O . LEU A 1 93 ? -9.891 -30.938 -10.039 1 93.5 93 LEU A O 1
ATOM 682 N N . GLY A 1 94 ? -12.078 -30.531 -10.109 1 94.25 94 GLY A N 1
ATOM 683 C CA . GLY A 1 94 ? -11.891 -29.203 -10.688 1 94.25 94 GLY A CA 1
ATOM 684 C C . GLY A 1 94 ? -11.039 -28.297 -9.82 1 94.25 94 GLY A C 1
ATOM 685 O O . GLY A 1 94 ? -10.148 -27.609 -10.32 1 94.25 94 GLY A O 1
ATOM 686 N N . ALA A 1 95 ? -11.312 -28.328 -8.547 1 94.56 95 ALA A N 1
ATOM 687 C CA . ALA A 1 95 ? -10.547 -27.516 -7.602 1 94.56 95 ALA A CA 1
ATOM 688 C C . ALA A 1 95 ? -9.086 -27.953 -7.555 1 94.56 95 ALA A C 1
ATOM 690 O O . ALA A 1 95 ? -8.18 -27.125 -7.504 1 94.56 95 ALA A O 1
ATOM 691 N N . MET A 1 96 ? -8.867 -29.219 -7.594 1 95.25 96 MET A N 1
ATOM 692 C CA . MET A 1 96 ? -7.516 -29.766 -7.547 1 95.25 96 MET A CA 1
ATOM 693 C C . MET A 1 96 ? -6.727 -29.375 -8.797 1 95.25 96 MET A C 1
ATOM 695 O O . MET A 1 96 ? -5.555 -29.016 -8.703 1 95.25 96 MET A O 1
ATOM 699 N N . LEU A 1 97 ? -7.355 -29.5 -9.922 1 96.5 97 LEU A N 1
ATOM 700 C CA . LEU A 1 97 ? -6.715 -29.141 -11.188 1 96.5 97 LEU A CA 1
ATOM 701 C C . LEU A 1 97 ? -6.262 -27.688 -11.172 1 96.5 97 LEU A C 1
ATOM 703 O O . LEU A 1 97 ? -5.125 -27.375 -11.539 1 96.5 97 LEU A O 1
ATOM 707 N N . LEU A 1 98 ? -7.09 -26.844 -10.68 1 96.31 98 LEU A N 1
ATOM 708 C CA . LEU A 1 98 ? -6.762 -25.422 -10.633 1 96.31 98 LEU A CA 1
ATOM 709 C C . LEU A 1 98 ? -5.68 -25.156 -9.594 1 96.31 98 LEU A C 1
ATOM 711 O O . LEU A 1 98 ? -4.738 -24.391 -9.859 1 96.31 98 LEU A O 1
ATOM 715 N N . ALA A 1 99 ? -5.758 -25.797 -8.492 1 96.81 99 ALA A N 1
ATOM 716 C CA . ALA A 1 99 ? -4.848 -25.531 -7.375 1 96.81 99 ALA A CA 1
ATOM 717 C C . ALA A 1 99 ? -3.447 -26.062 -7.684 1 96.81 99 ALA A C 1
ATOM 719 O O . ALA A 1 99 ? -2.451 -25.469 -7.254 1 96.81 99 ALA A O 1
ATOM 720 N N . ALA A 1 100 ? -3.344 -27.094 -8.469 1 97.56 100 ALA A N 1
ATOM 721 C CA . ALA A 1 100 ? -2.066 -27.766 -8.688 1 97.56 100 ALA A CA 1
ATOM 722 C C . ALA A 1 100 ? -1.372 -27.234 -9.938 1 97.56 100 ALA A C 1
ATOM 724 O O . ALA A 1 100 ? -0.187 -27.5 -10.156 1 97.56 100 ALA A O 1
ATOM 725 N N . ALA A 1 101 ? -2.039 -26.453 -10.672 1 97.44 101 ALA A N 1
ATOM 726 C CA . ALA A 1 101 ? -1.489 -26.125 -11.984 1 97.44 101 ALA A CA 1
ATOM 727 C C . ALA A 1 101 ? -1.022 -24.688 -12.047 1 97.44 101 ALA A C 1
ATOM 729 O O . ALA A 1 101 ? -0.097 -24.344 -12.789 1 97.44 101 ALA A O 1
ATOM 730 N N . TRP A 1 102 ? -1.646 -23.844 -11.359 1 98.12 102 TRP A N 1
ATOM 731 C CA . TRP A 1 102 ? -1.308 -22.422 -11.422 1 98.12 102 TRP A CA 1
ATOM 732 C C . TRP A 1 102 ? -0.621 -21.969 -10.141 1 98.12 102 TRP A C 1
ATOM 734 O O . TRP A 1 102 ? -1.233 -21.953 -9.07 1 98.12 102 TRP A O 1
ATOM 744 N N . PRO A 1 103 ? 0.632 -21.484 -10.25 1 98 103 PRO A N 1
ATOM 745 C CA . PRO A 1 103 ? 1.353 -20.984 -9.078 1 98 103 PRO A CA 1
ATOM 746 C C . PRO A 1 103 ? 0.926 -19.578 -8.68 1 98 103 PRO A C 1
ATOM 748 O O . PRO A 1 103 ? 0.361 -18.844 -9.5 1 98 103 PRO A O 1
ATOM 751 N N . ASN A 1 104 ? 1.156 -19.266 -7.453 1 96.69 104 ASN A N 1
ATOM 752 C CA . ASN A 1 104 ? 0.924 -17.906 -6.969 1 96.69 104 ASN A CA 1
ATOM 753 C C . ASN A 1 104 ? 2.014 -16.953 -7.441 1 96.69 104 ASN A C 1
ATOM 755 O O . ASN A 1 104 ? 2.783 -16.438 -6.629 1 96.69 104 ASN A O 1
ATOM 759 N N . ALA A 1 105 ? 1.988 -16.609 -8.633 1 95.56 105 ALA A N 1
ATOM 760 C CA . ALA A 1 105 ? 3.061 -15.891 -9.312 1 95.56 105 ALA A CA 1
ATOM 761 C C . ALA A 1 105 ? 3.066 -14.414 -8.922 1 95.56 105 ALA A C 1
ATOM 763 O O . ALA A 1 105 ? 4.121 -13.773 -8.898 1 95.56 105 ALA A O 1
ATOM 764 N N . VAL A 1 106 ? 1.926 -13.945 -8.578 1 92 106 VAL A N 1
ATOM 765 C CA . VAL A 1 106 ? 1.809 -12.508 -8.391 1 92 106 VAL A CA 1
ATOM 766 C C . VAL A 1 106 ? 1.833 -12.18 -6.898 1 92 106 VAL A C 1
ATOM 768 O O . VAL A 1 106 ? 2.648 -11.367 -6.445 1 92 106 VAL A O 1
ATOM 771 N N . TYR A 1 107 ? 1.046 -12.867 -6.062 1 92.06 107 TYR A N 1
ATOM 772 C CA . TYR A 1 107 ? 0.918 -12.508 -4.656 1 92.06 107 TYR A CA 1
ATOM 773 C C . TYR A 1 107 ? 2.176 -12.883 -3.879 1 92.06 107 TYR A C 1
ATOM 775 O O . TYR A 1 107 ? 2.529 -12.227 -2.9 1 92.06 107 TYR A O 1
ATOM 783 N N . LEU A 1 108 ? 2.787 -13.945 -4.312 1 95.19 108 LEU A N 1
ATOM 784 C CA . LEU A 1 108 ? 3.977 -14.375 -3.59 1 95.19 108 LEU A CA 1
ATOM 785 C C . LEU A 1 108 ? 5.207 -14.344 -4.492 1 95.19 108 LEU A C 1
ATOM 787 O O . LEU A 1 108 ? 6.258 -13.836 -4.094 1 95.19 108 LEU A O 1
ATOM 791 N N . GLY A 1 109 ? 5.07 -14.773 -5.648 1 96.94 109 GLY A N 1
ATOM 792 C CA . GLY A 1 109 ? 6.188 -14.844 -6.574 1 96.94 109 GLY A CA 1
ATOM 793 C C . GLY A 1 109 ? 6.812 -13.484 -6.859 1 96.94 109 GLY A C 1
ATOM 794 O O . GLY A 1 109 ? 8.031 -13.328 -6.766 1 96.94 109 GLY A O 1
ATOM 795 N N . LEU A 1 110 ? 5.977 -12.547 -7.145 1 95.12 110 LEU A N 1
ATOM 796 C CA . LEU A 1 110 ? 6.445 -11.211 -7.484 1 95.12 110 LEU A CA 1
ATOM 797 C C . LEU A 1 110 ? 7.227 -10.602 -6.328 1 95.12 110 LEU A C 1
ATOM 799 O O . LEU A 1 110 ? 8.367 -10.164 -6.508 1 95.12 110 LEU A O 1
ATOM 803 N N . PRO A 1 111 ? 6.781 -10.641 -5.148 1 93.44 111 PRO A N 1
ATOM 804 C CA . PRO A 1 111 ? 7.539 -10.078 -4.027 1 93.44 111 PRO A CA 1
ATOM 805 C C . PRO A 1 111 ? 8.859 -10.805 -3.789 1 93.44 111 PRO A C 1
ATOM 807 O O . PRO A 1 111 ? 9.875 -10.164 -3.502 1 93.44 111 PRO A O 1
ATOM 810 N N . ILE A 1 112 ? 8.859 -12.047 -3.92 1 95.06 112 ILE A N 1
ATOM 811 C CA . ILE A 1 112 ? 10.062 -12.828 -3.648 1 95.06 112 ILE A CA 1
ATOM 812 C C . ILE A 1 112 ? 11.117 -12.531 -4.711 1 95.06 112 ILE A C 1
ATOM 814 O O . ILE A 1 112 ? 12.281 -12.266 -4.383 1 95.06 112 ILE A O 1
ATOM 818 N N . LEU A 1 113 ? 10.742 -12.555 -5.914 1 96.38 113 LEU A N 1
ATOM 819 C CA . LEU A 1 113 ? 11.695 -12.312 -6.992 1 96.38 113 LEU A CA 1
ATOM 820 C C . LEU A 1 113 ? 12.18 -10.867 -6.98 1 96.38 113 LEU A C 1
ATOM 822 O O . LEU A 1 113 ? 13.328 -10.586 -7.324 1 96.38 113 LEU A O 1
ATOM 826 N N . ASP A 1 114 ? 11.281 -9.992 -6.586 1 92.94 114 ASP A N 1
ATOM 827 C CA . ASP A 1 114 ? 11.68 -8.594 -6.426 1 92.94 114 ASP A CA 1
ATOM 828 C C . ASP A 1 114 ? 12.766 -8.453 -5.367 1 92.94 114 ASP A C 1
ATOM 830 O O . ASP A 1 114 ? 13.75 -7.742 -5.574 1 92.94 114 ASP A O 1
ATOM 834 N N . ARG A 1 115 ? 12.641 -9.102 -4.293 1 90.19 115 ARG A N 1
ATOM 835 C CA . ARG A 1 115 ? 13.594 -9.008 -3.188 1 90.19 115 ARG A CA 1
ATOM 836 C C . ARG A 1 115 ? 14.914 -9.688 -3.539 1 90.19 115 ARG A C 1
ATOM 838 O O . ARG A 1 115 ? 15.977 -9.227 -3.129 1 90.19 115 ARG A O 1
ATOM 845 N N . LEU A 1 116 ? 14.859 -10.75 -4.289 1 93.06 116 LEU A N 1
ATOM 846 C CA . LEU A 1 116 ? 16.062 -11.531 -4.594 1 93.06 116 LEU A CA 1
ATOM 847 C C . LEU A 1 116 ? 16.859 -10.883 -5.711 1 93.06 116 LEU A C 1
ATOM 849 O O . LEU A 1 116 ? 18.094 -10.891 -5.68 1 93.06 116 LEU A O 1
ATOM 853 N N . PHE A 1 117 ? 16.078 -10.305 -6.742 1 94.81 117 PHE A N 1
ATOM 854 C CA . PHE A 1 117 ? 16.781 -9.969 -7.973 1 94.81 117 PHE A CA 1
ATOM 855 C C . PHE A 1 117 ? 16.453 -8.547 -8.414 1 94.81 117 PHE A C 1
ATOM 857 O O . PHE A 1 117 ? 16.906 -8.094 -9.469 1 94.81 117 PHE A O 1
ATOM 864 N N . GLY A 1 118 ? 15.617 -7.891 -7.719 1 92.12 118 GLY A N 1
ATOM 865 C CA . GLY A 1 118 ? 15.273 -6.52 -8.07 1 92.12 118 GLY A CA 1
ATOM 866 C C . GLY A 1 118 ? 14.438 -6.422 -9.336 1 92.12 118 GLY A C 1
ATOM 867 O O . GLY A 1 118 ? 13.469 -7.168 -9.5 1 92.12 118 GLY A O 1
ATOM 868 N N . GLU A 1 119 ? 14.812 -5.523 -10.203 1 92.19 119 GLU A N 1
ATOM 869 C CA . GLU A 1 119 ? 14.039 -5.238 -11.414 1 92.19 119 GLU A CA 1
ATOM 870 C C . GLU A 1 119 ? 14 -6.449 -12.336 1 92.19 119 GLU A C 1
ATOM 872 O O . GLU A 1 119 ? 12.961 -6.746 -12.938 1 92.19 119 GLU A O 1
ATOM 877 N N . ALA A 1 120 ? 15.094 -7.105 -12.391 1 94.5 120 ALA A N 1
ATOM 878 C CA . ALA A 1 120 ? 15.156 -8.289 -13.242 1 94.5 120 ALA A CA 1
ATOM 879 C C . ALA A 1 120 ? 14.203 -9.375 -12.75 1 94.5 120 ALA A C 1
ATOM 881 O O . ALA A 1 120 ? 13.57 -10.07 -13.555 1 94.5 120 ALA A O 1
ATOM 882 N N . GLY A 1 121 ? 14.094 -9.508 -11.453 1 96.25 121 GLY A N 1
ATOM 883 C CA . GLY A 1 121 ? 13.18 -10.477 -10.867 1 96.25 121 GLY A CA 1
ATOM 884 C C . GLY A 1 121 ? 11.719 -10.125 -11.094 1 96.25 121 GLY A C 1
ATOM 885 O O . GLY A 1 121 ? 10.906 -11 -11.406 1 96.25 121 GLY A O 1
ATOM 886 N N . ARG A 1 122 ? 11.422 -8.867 -10.984 1 95.31 122 ARG A N 1
ATOM 887 C CA . ARG A 1 122 ? 10.062 -8.406 -11.25 1 95.31 122 ARG A CA 1
ATOM 888 C C . ARG A 1 122 ? 9.648 -8.711 -12.688 1 95.31 122 ARG A C 1
ATOM 890 O O . ARG A 1 122 ? 8.508 -9.117 -12.938 1 95.31 122 ARG A O 1
ATOM 897 N N . ALA A 1 123 ? 10.547 -8.484 -13.547 1 96.12 123 ALA A N 1
ATOM 898 C CA . ALA A 1 123 ? 10.266 -8.703 -14.961 1 96.12 123 ALA A CA 1
ATOM 899 C C . ALA A 1 123 ? 9.914 -10.172 -15.227 1 96.12 123 ALA A C 1
ATOM 901 O O . ALA A 1 123 ? 8.977 -10.469 -15.961 1 96.12 123 ALA A O 1
ATOM 902 N N . VAL A 1 124 ? 10.664 -11.031 -14.609 1 97.06 124 VAL A N 1
ATOM 903 C CA . VAL A 1 124 ? 10.422 -12.461 -14.789 1 97.06 124 VAL A CA 1
ATOM 904 C C . VAL A 1 124 ? 9.031 -12.82 -14.25 1 97.06 124 VAL A C 1
ATOM 906 O O . VAL A 1 124 ? 8.258 -13.5 -14.922 1 97.06 124 VAL A O 1
ATOM 909 N N . ALA A 1 125 ? 8.719 -12.336 -13.062 1 97.38 125 ALA A N 1
ATOM 910 C CA . ALA A 1 125 ? 7.434 -12.641 -12.43 1 97.38 125 ALA A CA 1
ATOM 911 C C . ALA A 1 125 ? 6.27 -12.156 -13.289 1 97.38 125 ALA A C 1
ATOM 913 O O . ALA A 1 125 ? 5.305 -12.891 -13.516 1 97.38 125 ALA A O 1
ATOM 914 N N . ILE A 1 126 ? 6.371 -10.969 -13.766 1 96.25 126 ILE A N 1
ATOM 915 C CA . ILE A 1 126 ? 5.309 -10.344 -14.547 1 96.25 126 ILE A CA 1
ATOM 916 C C . ILE A 1 126 ? 5.148 -11.07 -15.875 1 96.25 126 ILE A C 1
ATOM 918 O O . ILE A 1 126 ? 4.031 -11.383 -16.297 1 96.25 126 ILE A O 1
ATOM 922 N N . GLN A 1 127 ? 6.227 -11.352 -16.5 1 96.44 127 GLN A N 1
ATOM 923 C CA . GLN A 1 127 ? 6.16 -12.031 -17.797 1 96.44 127 GLN A CA 1
ATOM 924 C C . GLN A 1 127 ? 5.645 -13.461 -17.641 1 96.44 127 GLN A C 1
ATOM 926 O O . GLN A 1 127 ? 4.863 -13.938 -18.469 1 96.44 127 GLN A O 1
ATOM 931 N N . TYR A 1 128 ? 6.129 -14.18 -16.641 1 97.75 128 TYR A N 1
ATOM 932 C CA . TYR A 1 128 ? 5.664 -15.531 -16.359 1 97.75 128 TYR A CA 1
ATOM 933 C C . TYR A 1 128 ? 4.145 -15.57 -16.234 1 97.75 128 TYR A C 1
ATOM 935 O O . TYR A 1 128 ? 3.488 -16.453 -16.797 1 97.75 128 TYR A O 1
ATOM 943 N N . ASP A 1 129 ? 3.635 -14.609 -15.523 1 96.06 129 ASP A N 1
ATOM 944 C CA . ASP A 1 129 ? 2.199 -14.586 -15.266 1 96.06 129 ASP A CA 1
ATOM 945 C C . ASP A 1 129 ? 1.431 -14.062 -16.484 1 96.06 129 ASP A C 1
ATOM 947 O O . ASP A 1 129 ? 0.571 -14.758 -17.016 1 96.06 129 ASP A O 1
ATOM 951 N N . LEU A 1 130 ? 1.759 -12.891 -16.984 1 93.75 130 LEU A N 1
ATOM 952 C CA . LEU A 1 130 ? 0.953 -12.18 -17.969 1 93.75 130 LEU A CA 1
ATOM 953 C C . LEU A 1 130 ? 1.063 -12.844 -19.344 1 93.75 130 LEU A C 1
ATOM 955 O O . LEU A 1 130 ? 0.112 -12.812 -20.125 1 93.75 130 LEU A O 1
ATOM 959 N N . PHE A 1 131 ? 2.236 -13.422 -19.609 1 94.44 131 PHE A N 1
ATOM 960 C CA . PHE A 1 131 ? 2.422 -13.969 -20.953 1 94.44 131 PHE A CA 1
ATOM 961 C C . PHE A 1 131 ? 2.199 -15.477 -20.953 1 94.44 131 PHE A C 1
ATOM 963 O O . PHE A 1 131 ? 2.008 -16.078 -22.016 1 94.44 131 PHE A O 1
ATOM 970 N N . GLY A 1 132 ? 2.191 -16.094 -19.828 1 95.19 132 GLY A N 1
ATOM 971 C CA . GLY A 1 132 ? 2.094 -17.531 -19.781 1 95.19 132 GLY A CA 1
ATOM 972 C C . GLY A 1 132 ? 0.914 -18.031 -18.953 1 95.19 132 GLY A C 1
ATOM 973 O O . GLY A 1 132 ? -0.097 -18.453 -19.516 1 95.19 132 GLY A O 1
ATOM 974 N N . ALA A 1 133 ? 0.904 -17.75 -17.719 1 95.12 133 ALA A N 1
ATOM 975 C CA . ALA A 1 133 ? -0.017 -18.375 -16.766 1 95.12 133 ALA A CA 1
ATOM 976 C C . ALA A 1 133 ? -1.416 -17.781 -16.891 1 95.12 133 ALA A C 1
ATOM 978 O O . ALA A 1 133 ? -2.406 -18.516 -16.969 1 95.12 133 ALA A O 1
ATOM 979 N N . LEU A 1 134 ? -1.484 -16.5 -16.969 1 93 134 LEU A N 1
ATOM 980 C CA . LEU A 1 134 ? -2.771 -15.82 -16.922 1 93 134 LEU A CA 1
ATOM 981 C C . LEU A 1 134 ? -3.598 -16.125 -18.156 1 93 134 LEU A C 1
ATOM 983 O O . LEU A 1 134 ? -4.781 -16.453 -18.062 1 93 134 LEU A O 1
ATOM 987 N N . PRO A 1 135 ? -3.066 -16.062 -19.359 1 92.44 135 PRO A N 1
ATOM 988 C CA . PRO A 1 135 ? -3.861 -16.422 -20.531 1 92.44 135 PRO A CA 1
ATOM 989 C C . PRO A 1 135 ? -4.426 -17.828 -20.469 1 92.44 135 PRO A C 1
ATOM 991 O O . PRO A 1 135 ? -5.574 -18.062 -20.844 1 92.44 135 PRO A O 1
ATOM 994 N N . LEU A 1 136 ? -3.654 -18.719 -19.984 1 94.44 136 LEU A N 1
ATOM 995 C CA . LEU A 1 136 ? -4.117 -20.109 -19.844 1 94.44 136 LEU A CA 1
ATOM 996 C C . LEU A 1 136 ? -5.215 -20.203 -18.781 1 94.44 136 LEU A C 1
ATOM 998 O O . LEU A 1 136 ? -6.137 -21.016 -18.922 1 94.44 136 LEU A O 1
ATOM 1002 N N . LEU A 1 137 ? -5.09 -19.438 -17.766 1 93.31 137 LEU A N 1
ATOM 1003 C CA . LEU A 1 137 ? -6.113 -19.438 -16.719 1 93.31 137 LEU A CA 1
ATOM 1004 C C . LEU A 1 137 ? -7.445 -18.938 -17.266 1 93.31 137 LEU A C 1
ATOM 1006 O O . LEU A 1 137 ? -8.492 -19.547 -17.016 1 93.31 137 LEU A O 1
ATOM 1010 N N . LEU A 1 138 ? -7.383 -17.906 -18.078 1 90.56 138 LEU A N 1
ATOM 1011 C CA . LEU A 1 138 ? -8.594 -17.266 -18.562 1 90.56 138 LEU A CA 1
ATOM 1012 C C . LEU A 1 138 ? -9.18 -18.016 -19.75 1 90.56 138 LEU A C 1
ATOM 1014 O O . LEU A 1 138 ? -10.25 -17.656 -20.25 1 90.56 138 LEU A O 1
ATOM 1018 N N . THR A 1 139 ? -8.531 -19.016 -20.188 1 91.44 139 THR A N 1
ATOM 1019 C CA . THR A 1 139 ? -9.047 -19.891 -21.234 1 91.44 139 THR A CA 1
ATOM 1020 C C . THR A 1 139 ? -9.266 -21.297 -20.703 1 91.44 139 THR A C 1
ATOM 1022 O O . THR A 1 139 ? -10.352 -21.625 -20.219 1 91.44 139 THR A O 1
ATOM 1025 N N . VAL A 1 140 ? -8.164 -21.953 -20.5 1 92.62 140 VAL A N 1
ATOM 1026 C CA . VAL A 1 140 ? -8.227 -23.344 -20.078 1 92.62 140 VAL A CA 1
ATOM 1027 C C . VAL A 1 140 ? -8.75 -23.438 -18.641 1 92.62 140 VAL A C 1
ATOM 1029 O O . VAL A 1 140 ? -9.562 -24.297 -18.328 1 92.62 140 VAL A O 1
ATOM 1032 N N . GLY A 1 141 ? -8.305 -22.594 -17.812 1 93.06 141 GLY A N 1
ATOM 1033 C CA . GLY A 1 141 ? -8.75 -22.594 -16.422 1 93.06 141 GLY A CA 1
ATOM 1034 C C . GLY A 1 141 ? -10.242 -22.359 -16.281 1 93.06 141 GLY A C 1
ATOM 1035 O O . GLY A 1 141 ? -10.914 -23.031 -15.508 1 93.06 141 GLY A O 1
ATOM 1036 N N . VAL A 1 142 ? -10.695 -21.438 -17.016 1 88.69 142 VAL A N 1
ATOM 1037 C CA . VAL A 1 142 ? -12.117 -21.125 -17 1 88.69 142 VAL A CA 1
ATOM 1038 C C . VAL A 1 142 ? -12.922 -22.297 -17.531 1 88.69 142 VAL A C 1
ATOM 1040 O O . VAL A 1 142 ? -13.969 -22.641 -16.984 1 88.69 142 VAL A O 1
ATOM 1043 N N . LEU A 1 143 ? -12.414 -22.891 -18.562 1 89.5 143 LEU A N 1
ATOM 1044 C CA . LEU A 1 143 ? -13.086 -24.062 -19.125 1 89.5 143 LEU A CA 1
ATOM 1045 C C . LEU A 1 143 ? -13.148 -25.203 -18.109 1 89.5 143 LEU A C 1
ATOM 1047 O O . LEU A 1 143 ? -14.156 -25.891 -18 1 89.5 143 LEU A O 1
ATOM 1051 N N . ILE A 1 144 ? -12.078 -25.359 -17.422 1 92.5 144 ILE A N 1
ATOM 1052 C CA . ILE A 1 144 ? -12.016 -26.391 -16.391 1 92.5 144 ILE A CA 1
ATOM 1053 C C . ILE A 1 144 ? -13.031 -26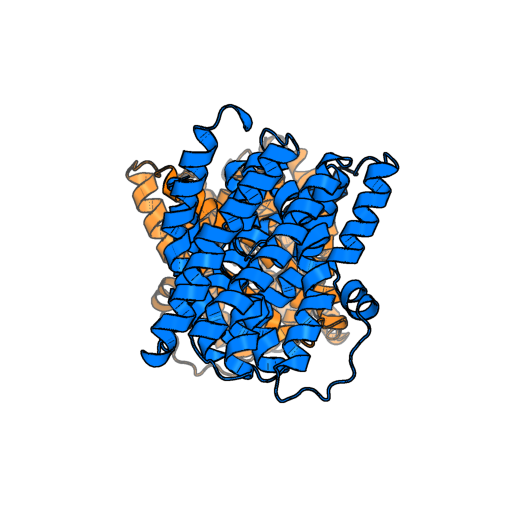.078 -15.289 1 92.5 144 ILE A C 1
ATOM 1055 O O . ILE A 1 144 ? -13.781 -26.953 -14.859 1 92.5 144 ILE A O 1
ATOM 1059 N N . ALA A 1 145 ? -13.102 -24.875 -14.852 1 90.88 145 ALA A N 1
ATOM 1060 C CA . ALA A 1 145 ? -14.023 -24.469 -13.797 1 90.88 145 ALA A CA 1
ATOM 1061 C C . ALA A 1 145 ? -15.477 -24.656 -14.219 1 90.88 145 ALA A C 1
ATOM 1063 O O . ALA A 1 145 ? -16.297 -25.125 -13.438 1 90.88 145 ALA A O 1
ATOM 1064 N N . ARG A 1 146 ? -15.711 -24.328 -15.422 1 87.88 146 ARG A N 1
ATOM 1065 C CA . ARG A 1 146 ? -17.062 -24.469 -15.945 1 87.88 146 ARG A CA 1
ATOM 1066 C C . ARG A 1 146 ? -17.469 -25.922 -16.078 1 87.88 146 ARG A C 1
ATOM 1068 O O . ARG A 1 146 ? -18.578 -26.312 -15.742 1 87.88 146 ARG A O 1
ATOM 1075 N N . HIS A 1 147 ? -16.578 -26.609 -16.625 1 90.06 147 HIS A N 1
ATOM 1076 C CA . HIS A 1 147 ? -16.859 -28.016 -16.906 1 90.06 147 HIS A CA 1
ATOM 1077 C C . HIS A 1 147 ? -17.062 -28.812 -15.617 1 90.06 147 HIS A C 1
ATOM 1079 O O . HIS A 1 147 ? -17.969 -29.641 -15.539 1 90.06 147 HIS A O 1
ATOM 1085 N N . PHE A 1 148 ? -16.312 -28.547 -14.68 1 91.94 148 PHE A N 1
ATOM 1086 C CA . PHE A 1 148 ? -16.359 -29.344 -13.453 1 91.94 148 PHE A CA 1
ATOM 1087 C C . PHE A 1 148 ? -17.234 -28.688 -12.398 1 91.94 148 PHE A C 1
ATOM 1089 O O . PHE A 1 148 ? -17.531 -29.281 -11.367 1 91.94 148 PHE A O 1
ATOM 1096 N N . GLY A 1 149 ? -17.594 -27.375 -12.695 1 88.44 149 GLY A N 1
ATOM 1097 C CA . GLY A 1 149 ? -18.406 -26.641 -11.75 1 88.44 149 GLY A CA 1
ATOM 1098 C C . GLY A 1 149 ? -19.891 -26.938 -11.875 1 88.44 149 GLY A C 1
ATOM 1099 O O . GLY A 1 149 ? -20.312 -27.594 -12.82 1 88.44 149 GLY A O 1
ATOM 1100 N N . THR A 1 150 ? -20.625 -26.5 -10.789 1 81.12 150 THR A N 1
ATOM 1101 C CA . THR A 1 150 ? -22.062 -26.766 -10.75 1 81.12 150 THR A CA 1
ATOM 1102 C C . THR A 1 150 ? -22.844 -25.547 -11.258 1 81.12 150 THR A C 1
ATOM 1104 O O . THR A 1 150 ? -24.047 -25.625 -11.484 1 81.12 150 THR A O 1
ATOM 1107 N N . GLN A 1 151 ? -22.328 -24.438 -11.188 1 68.31 151 GLN A N 1
ATOM 1108 C CA . GLN A 1 151 ? -23.031 -23.219 -11.562 1 68.31 151 GLN A CA 1
ATOM 1109 C C . GLN A 1 151 ? -22.703 -22.812 -13 1 68.31 151 GLN A C 1
ATOM 1111 O O . GLN A 1 151 ? -22.875 -21.656 -13.383 1 68.31 151 GLN A O 1
ATOM 1116 N N . GLY A 1 152 ? -22.562 -23.672 -13.883 1 57.44 152 GLY A N 1
ATOM 1117 C CA . GLY A 1 152 ? -21.969 -23.625 -15.211 1 57.44 152 GLY A CA 1
ATOM 1118 C C . GLY A 1 152 ? -22.688 -22.688 -16.156 1 57.44 152 GLY A C 1
ATOM 1119 O O . GLY A 1 152 ? -22.312 -22.547 -17.312 1 57.44 152 GLY A O 1
ATOM 1120 N N . ASP A 1 153 ? -23.875 -22.141 -15.828 1 56.5 153 ASP A N 1
ATOM 1121 C CA . ASP A 1 153 ? -24.672 -21.531 -16.891 1 56.5 153 ASP A CA 1
ATOM 1122 C C . ASP A 1 153 ? -24.219 -20.094 -17.156 1 56.5 153 ASP A C 1
ATOM 1124 O O . ASP A 1 153 ? -24.938 -19.312 -17.781 1 56.5 153 ASP A O 1
ATOM 1128 N N . GLU A 1 154 ? -23.219 -19.781 -16.547 1 57.44 154 GLU A N 1
ATOM 1129 C CA . GLU A 1 154 ? -22.875 -18.422 -16.906 1 57.44 154 GLU A CA 1
ATOM 1130 C C . GLU A 1 154 ? -22.266 -18.359 -18.312 1 57.44 154 GLU A C 1
ATOM 1132 O O . GLU A 1 154 ? -21.578 -19.281 -18.734 1 57.44 154 GLU A O 1
ATOM 1137 N N . PRO A 1 155 ? -22.984 -17.422 -19.156 1 55.72 155 PRO A N 1
ATOM 1138 C CA . PRO A 1 155 ? -22.5 -17.312 -20.531 1 55.72 155 PRO A CA 1
ATOM 1139 C C . PRO A 1 155 ? -20.969 -17.25 -20.609 1 55.72 155 PRO A C 1
ATOM 1141 O O . PRO A 1 155 ? -20.328 -16.672 -19.75 1 55.72 155 PRO A O 1
ATOM 1144 N N . VAL A 1 156 ? -20.422 -18.172 -21.219 1 57.62 156 VAL A N 1
ATOM 1145 C CA . VAL A 1 156 ? -18.984 -18.266 -21.469 1 57.62 156 VAL A CA 1
ATOM 1146 C C . VAL A 1 156 ? -18.484 -16.938 -22.062 1 57.62 156 VAL A C 1
ATOM 1148 O O . VAL A 1 156 ? -18.906 -16.547 -23.156 1 57.62 156 VAL A O 1
ATOM 1151 N N . VAL A 1 157 ? -18.156 -15.961 -21.266 1 60.59 157 VAL A N 1
ATOM 1152 C CA . VAL A 1 157 ? -17.453 -14.836 -21.891 1 60.59 157 VAL A CA 1
ATOM 1153 C C . VAL A 1 157 ? -16.266 -15.359 -22.703 1 60.59 157 VAL A C 1
ATOM 1155 O O . VAL A 1 157 ? -15.539 -16.234 -22.266 1 60.59 157 VAL A O 1
ATOM 1158 N N . GLY A 1 158 ? -16.219 -15.102 -23.984 1 67.88 158 GLY A N 1
ATOM 1159 C CA . GLY A 1 158 ? -15.133 -15.539 -24.844 1 67.88 158 GLY A CA 1
ATOM 1160 C C . GLY A 1 158 ? -13.766 -15.273 -24.234 1 67.88 158 GLY A C 1
ATOM 1161 O O . GLY A 1 158 ? -13.594 -14.352 -23.453 1 67.88 158 GLY A O 1
ATOM 1162 N N . PRO A 1 159 ? -12.828 -16.25 -24.344 1 69.75 159 PRO A N 1
ATOM 1163 C CA . PRO A 1 159 ? -11.469 -16.141 -23.812 1 69.75 159 PRO A CA 1
ATOM 1164 C C . PRO A 1 159 ? -10.852 -14.758 -24.031 1 69.75 159 PRO A C 1
ATOM 1166 O O . PRO A 1 159 ? -10.188 -14.219 -23.156 1 69.75 159 PRO A O 1
ATOM 1169 N N . LEU A 1 160 ? -11.141 -14.289 -25.125 1 76 160 LEU A N 1
ATOM 1170 C CA . LEU A 1 160 ? -10.547 -13 -25.469 1 76 160 LEU A CA 1
ATOM 1171 C C . LEU A 1 160 ? -11.18 -11.883 -24.641 1 76 160 LEU A C 1
ATOM 1173 O O . LEU A 1 160 ? -10.484 -10.953 -24.219 1 76 160 LEU A O 1
ATOM 1177 N N . ARG A 1 161 ? -12.406 -11.945 -24.406 1 76.38 161 ARG A N 1
ATOM 1178 C CA . ARG A 1 161 ? -13.086 -10.93 -23.609 1 76.38 161 ARG A CA 1
ATOM 1179 C C . ARG A 1 161 ? -12.586 -10.938 -22.172 1 76.38 161 ARG A C 1
ATOM 1181 O O . ARG A 1 161 ? -12.453 -9.883 -21.547 1 76.38 161 ARG A O 1
ATOM 1188 N N . GLY A 1 162 ? -12.258 -12.148 -21.719 1 78.69 162 GLY A N 1
ATOM 1189 C CA . GLY A 1 162 ? -11.703 -12.273 -20.391 1 78.69 162 GLY A CA 1
ATOM 1190 C C . GLY A 1 162 ? -10.336 -11.641 -20.25 1 78.69 162 GLY A C 1
ATOM 1191 O O . GLY A 1 162 ? -10.047 -10.969 -19.25 1 78.69 162 GLY A O 1
ATOM 1192 N N . LEU A 1 163 ? -9.586 -11.875 -21.25 1 78 163 LEU A N 1
ATOM 1193 C CA . LEU A 1 163 ? -8.227 -11.344 -21.25 1 78 163 LEU A CA 1
ATOM 1194 C C . LEU A 1 163 ? -8.242 -9.82 -21.312 1 78 163 LEU A C 1
ATOM 1196 O O . LEU A 1 163 ? -7.496 -9.156 -20.594 1 78 163 LEU A O 1
ATOM 1200 N N . PHE A 1 164 ? -9.062 -9.25 -22.078 1 84.31 164 PHE A N 1
ATOM 1201 C CA . PHE A 1 164 ? -9.094 -7.805 -22.281 1 84.31 164 PHE A CA 1
ATOM 1202 C C . PHE A 1 164 ? -9.781 -7.105 -21.109 1 84.31 164 PHE A C 1
ATOM 1204 O O . PHE A 1 164 ? -9.734 -5.879 -21 1 84.31 164 PHE A O 1
ATOM 1211 N N . ALA A 1 165 ? -10.297 -7.879 -20.312 1 85.69 165 ALA A N 1
ATOM 1212 C CA . ALA A 1 165 ? -10.914 -7.285 -19.125 1 85.69 165 ALA A CA 1
ATOM 1213 C C . ALA A 1 165 ? -9.891 -7.055 -18.031 1 85.69 165 ALA A C 1
ATOM 1215 O O . ALA A 1 165 ? -10.172 -6.355 -17.047 1 85.69 165 ALA A O 1
ATOM 1216 N N . VAL A 1 166 ? -8.742 -7.586 -18.219 1 88.81 166 VAL A N 1
ATOM 1217 C CA . VAL A 1 166 ? -7.699 -7.473 -17.203 1 88.81 166 VAL A CA 1
ATOM 1218 C C . VAL A 1 166 ? -6.902 -6.191 -17.422 1 88.81 166 VAL A C 1
ATOM 1220 O O . VAL A 1 166 ? -6.152 -6.074 -18.391 1 88.81 166 VAL A O 1
ATOM 1223 N N . PRO A 1 167 ? -6.965 -5.242 -16.547 1 92.12 167 PRO A N 1
ATOM 1224 C CA . PRO A 1 167 ? -6.297 -3.955 -16.734 1 92.12 167 PRO A CA 1
ATOM 1225 C C . PRO A 1 167 ? -4.793 -4.098 -16.953 1 92.12 167 PRO A C 1
ATOM 1227 O O . PRO A 1 167 ? -4.207 -3.371 -17.766 1 92.12 167 PRO A O 1
ATOM 1230 N N . SER A 1 168 ? -4.215 -4.992 -16.281 1 93.38 168 SER A N 1
ATOM 1231 C CA . SER A 1 168 ? -2.77 -5.156 -16.391 1 93.38 168 SER A CA 1
ATOM 1232 C C . SER A 1 168 ? -2.357 -5.598 -17.781 1 93.38 168 SER A C 1
ATOM 1234 O O . SER A 1 168 ? -1.218 -5.375 -18.203 1 93.38 168 SER A O 1
ATOM 1236 N N . ILE A 1 169 ? -3.23 -6.246 -18.484 1 93.38 169 ILE A N 1
ATOM 1237 C CA . ILE A 1 169 ? -2.941 -6.656 -19.859 1 93.38 169 ILE A CA 1
ATOM 1238 C C . ILE A 1 169 ? -2.818 -5.422 -20.75 1 93.38 169 ILE A C 1
ATOM 1240 O O . ILE A 1 169 ? -1.933 -5.352 -21.594 1 93.38 169 ILE A O 1
ATOM 1244 N N . TRP A 1 170 ? -3.629 -4.469 -20.547 1 93.81 170 TRP A N 1
ATOM 1245 C CA . TRP A 1 170 ? -3.547 -3.225 -21.312 1 93.81 170 TRP A CA 1
ATOM 1246 C C . TRP A 1 170 ? -2.264 -2.469 -20.984 1 93.81 170 TRP A C 1
ATOM 1248 O O . TRP A 1 170 ? -1.634 -1.888 -21.875 1 93.81 170 TRP A O 1
ATOM 1258 N N . ALA A 1 171 ? -1.941 -2.469 -19.703 1 95.44 171 ALA A N 1
ATOM 1259 C CA . ALA A 1 171 ? -0.669 -1.873 -19.312 1 95.44 171 ALA A CA 1
ATOM 1260 C C . ALA A 1 171 ? 0.503 -2.578 -19.984 1 95.44 171 ALA A C 1
ATOM 1262 O O . ALA A 1 171 ? 1.453 -1.929 -20.438 1 95.44 171 ALA A O 1
ATOM 1263 N N . ALA A 1 172 ? 0.411 -3.846 -20.078 1 94.44 172 ALA A N 1
ATOM 1264 C CA . ALA A 1 172 ? 1.463 -4.641 -20.703 1 94.44 172 ALA A CA 1
ATOM 1265 C C . ALA A 1 172 ? 1.57 -4.332 -22.188 1 94.44 172 ALA A C 1
ATOM 1267 O O . ALA A 1 172 ? 2.672 -4.16 -22.719 1 94.44 172 ALA A O 1
ATOM 1268 N N . ILE A 1 173 ? 0.456 -4.297 -22.844 1 95.69 173 ILE A N 1
ATOM 1269 C CA . ILE A 1 173 ? 0.44 -3.992 -24.281 1 95.69 173 ILE A CA 1
ATOM 1270 C C . ILE A 1 173 ? 1.075 -2.625 -24.516 1 95.69 173 ILE A C 1
ATOM 1272 O O . ILE A 1 173 ? 1.934 -2.477 -25.391 1 95.69 173 ILE A O 1
ATOM 1276 N N . LEU A 1 174 ? 0.676 -1.667 -23.734 1 96.56 174 LEU A N 1
ATOM 1277 C CA . LEU A 1 174 ? 1.227 -0.323 -23.859 1 96.56 174 LEU A CA 1
ATOM 1278 C C . LEU A 1 174 ? 2.727 -0.321 -23.594 1 96.56 174 LEU A C 1
ATOM 1280 O O . LEU A 1 174 ? 3.5 0.28 -24.344 1 96.56 174 LEU A O 1
ATOM 1284 N N . ALA A 1 175 ? 3.109 -0.941 -22.547 1 96.38 175 ALA A N 1
ATOM 1285 C CA . ALA A 1 175 ? 4.516 -0.995 -22.156 1 96.38 175 ALA A CA 1
ATOM 1286 C C . ALA A 1 175 ? 5.359 -1.669 -23.234 1 96.38 175 ALA A C 1
ATOM 1288 O O . ALA A 1 175 ? 6.434 -1.178 -23.594 1 96.38 175 ALA A O 1
ATOM 1289 N N . VAL A 1 176 ? 4.922 -2.771 -23.75 1 95.25 176 VAL A N 1
ATOM 1290 C CA . VAL A 1 176 ? 5.637 -3.521 -24.781 1 95.25 176 VAL A CA 1
ATOM 1291 C C . VAL A 1 176 ? 5.754 -2.68 -26.047 1 95.25 176 VAL A C 1
ATOM 1293 O O . VAL A 1 176 ? 6.805 -2.666 -26.688 1 95.25 176 VAL A O 1
ATOM 1296 N N . THR A 1 177 ? 4.676 -1.978 -26.375 1 96.88 177 THR A N 1
ATOM 1297 C CA . THR A 1 177 ? 4.688 -1.111 -27.547 1 96.88 177 THR A CA 1
ATOM 1298 C C . THR A 1 177 ? 5.762 -0.035 -27.422 1 96.88 177 THR A C 1
ATOM 1300 O O . THR A 1 177 ? 6.539 0.194 -28.344 1 96.88 177 THR A O 1
ATOM 1303 N N . PHE A 1 178 ? 5.859 0.572 -26.297 1 96.75 178 PHE A N 1
ATOM 1304 C CA . PHE A 1 178 ? 6.855 1.617 -26.078 1 96.75 178 PHE A CA 1
ATOM 1305 C C . PHE A 1 178 ? 8.25 1.02 -25.953 1 96.75 178 PHE A C 1
ATOM 1307 O O . PHE A 1 178 ? 9.234 1.628 -26.391 1 96.75 178 PHE A O 1
ATOM 1314 N N . ASN A 1 179 ? 8.32 -0.111 -25.344 1 95.69 179 ASN A N 1
ATOM 1315 C CA . ASN A 1 179 ? 9.586 -0.813 -25.188 1 95.69 179 ASN A CA 1
ATOM 1316 C C . ASN A 1 179 ? 10.195 -1.182 -26.531 1 95.69 179 ASN A C 1
ATOM 1318 O O . ASN A 1 179 ? 11.312 -0.781 -26.844 1 95.69 179 ASN A O 1
ATOM 1322 N N . VAL A 1 180 ? 9.438 -1.828 -27.422 1 94.56 180 VAL A N 1
ATOM 1323 C CA . VAL A 1 180 ? 9.898 -2.273 -28.734 1 94.56 180 VAL A CA 1
ATOM 1324 C C . VAL A 1 180 ? 10.109 -1.068 -29.641 1 94.56 180 VAL A C 1
ATOM 1326 O O . VAL A 1 180 ? 11 -1.073 -30.5 1 94.56 180 VAL A O 1
ATOM 1329 N N . GLY A 1 181 ? 9.328 -0.073 -29.422 1 95.88 181 GLY A N 1
ATOM 1330 C CA . GLY A 1 181 ? 9.453 1.144 -30.203 1 95.88 181 GLY A CA 1
ATOM 1331 C C . GLY A 1 181 ? 10.641 1.994 -29.797 1 95.88 181 GLY A C 1
ATOM 1332 O O . GLY A 1 181 ? 10.984 2.965 -30.484 1 95.88 181 GLY A O 1
ATOM 1333 N N . GLY A 1 182 ? 11.234 1.766 -28.703 1 94.94 182 GLY A N 1
ATOM 1334 C CA . GLY A 1 182 ? 12.414 2.479 -28.25 1 94.94 182 GLY A CA 1
ATOM 1335 C C . GLY A 1 182 ? 12.094 3.814 -27.609 1 94.94 182 GLY A C 1
ATOM 1336 O O . GLY A 1 182 ? 12.922 4.727 -27.609 1 94.94 182 GLY A O 1
ATOM 1337 N N . VAL A 1 183 ? 10.961 3.951 -27.141 1 96.19 183 VAL A N 1
ATOM 1338 C CA . VAL A 1 183 ? 10.562 5.195 -26.484 1 96.19 183 VAL A CA 1
ATOM 1339 C C . VAL A 1 183 ? 11.094 5.215 -25.047 1 96.19 183 VAL A C 1
ATOM 1341 O O . VAL A 1 183 ? 10.805 4.312 -24.266 1 96.19 183 VAL A O 1
ATOM 1344 N N . PRO A 1 184 ? 11.859 6.246 -24.766 1 95.62 184 PRO A N 1
ATOM 1345 C CA . PRO A 1 184 ? 12.344 6.293 -23.391 1 95.62 184 PRO A CA 1
ATOM 1346 C C . PRO A 1 184 ? 11.258 6.695 -22.391 1 95.62 184 PRO A C 1
ATOM 1348 O O . PRO A 1 184 ? 10.391 7.516 -22.719 1 95.62 184 PRO A O 1
ATOM 1351 N N . MET A 1 185 ? 11.297 6.176 -21.25 1 95.19 185 MET A N 1
ATOM 1352 C CA . MET A 1 185 ? 10.344 6.535 -20.203 1 95.19 185 MET A CA 1
ATOM 1353 C C . MET A 1 185 ? 10.703 7.875 -19.562 1 95.19 185 MET A C 1
ATOM 1355 O O . MET A 1 185 ? 11.812 8.055 -19.062 1 95.19 185 MET A O 1
ATOM 1359 N N . PRO A 1 186 ? 9.828 8.789 -19.562 1 94.88 186 PRO A N 1
ATOM 1360 C CA . PRO A 1 186 ? 10.094 10.062 -18.891 1 94.88 186 PRO A CA 1
ATOM 1361 C C . PRO A 1 186 ? 10.328 9.906 -17.391 1 94.88 186 PRO A C 1
ATOM 1363 O O . PRO A 1 186 ? 9.672 9.094 -16.75 1 94.88 186 PRO A O 1
ATOM 1366 N N . ASP A 1 187 ? 11.219 10.719 -16.844 1 92.06 187 ASP A N 1
ATOM 1367 C CA . ASP A 1 187 ? 11.594 10.664 -15.43 1 92.06 187 ASP A CA 1
ATOM 1368 C C . ASP A 1 187 ? 10.367 10.859 -14.539 1 92.06 187 ASP A C 1
ATOM 1370 O O . ASP A 1 187 ? 10.219 10.18 -13.523 1 92.06 187 ASP A O 1
ATOM 1374 N N . TRP A 1 188 ? 9.57 11.734 -14.938 1 92.62 188 TRP A N 1
ATOM 1375 C CA . TRP A 1 188 ? 8.359 12.016 -14.172 1 92.62 188 TRP A CA 1
ATOM 1376 C C . TRP A 1 188 ? 7.508 10.766 -14.023 1 92.62 188 TRP A C 1
ATOM 1378 O O . TRP A 1 188 ? 7.047 10.445 -12.922 1 92.62 188 TRP A O 1
ATOM 1388 N N . LEU A 1 189 ? 7.336 10.062 -15.086 1 94.44 189 LEU A N 1
ATOM 1389 C CA . LEU A 1 189 ? 6.496 8.867 -15.102 1 94.44 189 LEU A CA 1
ATOM 1390 C C . LEU A 1 189 ? 7.148 7.738 -14.305 1 94.44 189 LEU A C 1
ATOM 1392 O O . LEU A 1 189 ? 6.457 6.977 -13.625 1 94.44 189 LEU A O 1
ATOM 1396 N N . ASP A 1 190 ? 8.414 7.672 -14.438 1 93.69 190 ASP A N 1
ATOM 1397 C CA . ASP A 1 190 ? 9.164 6.652 -13.711 1 93.69 190 ASP A CA 1
ATOM 1398 C C . ASP A 1 190 ? 8.961 6.797 -12.203 1 93.69 190 ASP A C 1
ATOM 1400 O O . ASP A 1 190 ? 8.711 5.809 -11.508 1 93.69 190 ASP A O 1
ATOM 1404 N N . GLY A 1 191 ? 9.07 8.016 -11.789 1 91.19 191 GLY A N 1
ATOM 1405 C CA . GLY A 1 191 ? 8.859 8.281 -10.375 1 91.19 191 GLY A CA 1
ATOM 1406 C C . GLY A 1 191 ? 7.441 8.016 -9.914 1 91.19 191 GLY A C 1
ATOM 1407 O O . GLY A 1 191 ? 7.227 7.387 -8.883 1 91.19 191 GLY A O 1
ATOM 1408 N N . TRP A 1 192 ? 6.523 8.438 -10.68 1 94 192 TRP A N 1
ATOM 1409 C CA . TRP A 1 192 ? 5.113 8.273 -10.336 1 94 192 TRP A CA 1
ATOM 1410 C C . TRP A 1 192 ? 4.723 6.805 -10.312 1 94 192 TRP A C 1
ATOM 1412 O O . TRP A 1 192 ? 4.094 6.336 -9.359 1 94 192 TRP A O 1
ATOM 1422 N N . LEU A 1 193 ? 5.141 6.051 -11.281 1 94.38 193 LEU A N 1
ATOM 1423 C CA . LEU A 1 193 ? 4.867 4.621 -11.359 1 94.38 193 LEU A CA 1
ATOM 1424 C C . LEU A 1 193 ? 5.598 3.863 -10.258 1 94.38 193 LEU A C 1
ATOM 1426 O O . LEU A 1 193 ? 5.09 2.867 -9.742 1 94.38 193 LEU A O 1
ATOM 1430 N N . GLY A 1 194 ? 6.723 4.352 -9.961 1 91.12 194 GLY A N 1
ATOM 1431 C CA . GLY A 1 194 ? 7.488 3.75 -8.883 1 91.12 194 GLY A CA 1
ATOM 1432 C C . GLY A 1 194 ? 6.785 3.826 -7.539 1 91.12 194 GLY A C 1
ATOM 1433 O O . GLY A 1 194 ? 6.77 2.852 -6.785 1 91.12 194 GLY A O 1
ATOM 1434 N N . PHE A 1 195 ? 6.141 4.91 -7.281 1 88.69 195 PHE A N 1
ATOM 1435 C CA . PHE A 1 195 ? 5.398 5.078 -6.039 1 88.69 195 PHE A CA 1
ATOM 1436 C C . PHE A 1 195 ? 4.25 4.078 -5.957 1 88.69 195 PHE A C 1
ATOM 1438 O O . PHE A 1 195 ? 4.051 3.438 -4.922 1 88.69 195 PHE A O 1
ATOM 1445 N N . LEU A 1 196 ? 3.613 3.98 -6.996 1 92.75 196 LEU A N 1
ATOM 1446 C CA . LEU A 1 196 ? 2.479 3.064 -7.031 1 92.75 196 LEU A CA 1
ATOM 1447 C C . LEU A 1 196 ? 2.941 1.618 -6.902 1 92.75 196 LEU A C 1
ATOM 1449 O O . LEU A 1 196 ? 2.326 0.825 -6.188 1 92.75 196 LEU A O 1
ATOM 1453 N N . GLY A 1 197 ? 4.004 1.344 -7.535 1 90.94 197 GLY A N 1
ATOM 1454 C CA . GLY A 1 197 ? 4.531 -0.012 -7.547 1 90.94 197 GLY A CA 1
ATOM 1455 C C . GLY A 1 197 ? 5.016 -0.473 -6.188 1 90.94 197 GLY A C 1
ATOM 1456 O O . GLY A 1 197 ? 4.945 -1.661 -5.863 1 90.94 197 GLY A O 1
ATOM 1457 N N . HIS A 1 198 ? 5.473 0.417 -5.34 1 88.94 198 HIS A N 1
ATOM 1458 C CA . HIS A 1 198 ? 6.031 0.093 -4.035 1 88.94 198 HIS A CA 1
ATOM 1459 C C . HIS A 1 198 ? 4.961 -0.463 -3.1 1 88.94 198 HIS A C 1
ATOM 1461 O O . HIS A 1 198 ? 5.27 -1.215 -2.172 1 88.94 198 HIS A O 1
ATOM 1467 N N . ALA A 1 199 ? 3.789 -0.166 -3.439 1 93.69 199 ALA A N 1
ATOM 1468 C CA . ALA A 1 199 ? 2.709 -0.586 -2.551 1 93.69 199 ALA A CA 1
ATOM 1469 C C . ALA A 1 199 ? 2.252 -2.006 -2.877 1 93.69 199 ALA A C 1
ATOM 1471 O O . ALA A 1 199 ? 1.568 -2.643 -2.072 1 93.69 199 ALA A O 1
ATOM 1472 N N . VAL A 1 200 ? 2.656 -2.512 -3.98 1 92.94 200 VAL A N 1
ATOM 1473 C CA . VAL A 1 200 ? 2.121 -3.779 -4.469 1 92.94 200 VAL A CA 1
ATOM 1474 C C . VAL A 1 200 ? 2.576 -4.918 -3.559 1 92.94 200 VAL A C 1
ATOM 1476 O O . VAL A 1 200 ? 1.751 -5.672 -3.037 1 92.94 200 VAL A O 1
ATOM 1479 N N . THR A 1 201 ? 3.82 -4.973 -3.215 1 91.19 201 THR A N 1
ATOM 1480 C CA . THR A 1 201 ? 4.414 -6.098 -2.502 1 91.19 201 THR A CA 1
ATOM 1481 C C . THR A 1 201 ? 3.82 -6.227 -1.102 1 91.19 201 THR A C 1
ATOM 1483 O O . THR A 1 201 ? 3.26 -7.266 -0.751 1 91.19 201 THR A O 1
ATOM 1486 N N . PRO A 1 202 ? 3.859 -5.172 -0.329 1 93.56 202 PRO A N 1
ATOM 1487 C CA . PRO A 1 202 ? 3.312 -5.328 1.021 1 93.56 202 PRO A CA 1
ATOM 1488 C C . PRO A 1 202 ? 1.814 -5.629 1.021 1 93.56 202 PRO A C 1
ATOM 1490 O O . PRO A 1 202 ? 1.342 -6.426 1.833 1 93.56 202 PRO A O 1
ATOM 1493 N N . LEU A 1 203 ? 1.126 -5.043 0.123 1 94.5 203 LEU A N 1
ATOM 1494 C CA . LEU A 1 203 ? -0.319 -5.242 0.105 1 94.5 203 LEU A CA 1
ATOM 1495 C C . LEU A 1 203 ? -0.669 -6.648 -0.363 1 94.5 203 LEU A C 1
ATOM 1497 O O . LEU A 1 203 ? -1.611 -7.262 0.145 1 94.5 203 LEU A O 1
ATOM 1501 N N . MET A 1 204 ? 0.085 -7.137 -1.315 1 92.88 204 MET A N 1
ATOM 1502 C CA . MET A 1 204 ? -0.19 -8.477 -1.822 1 92.88 204 MET A CA 1
ATOM 1503 C C . MET A 1 204 ? 0.09 -9.531 -0.755 1 92.88 204 MET A C 1
ATOM 1505 O O . MET A 1 204 ? -0.715 -10.438 -0.546 1 92.88 204 MET A O 1
ATOM 1509 N N . LEU A 1 205 ? 1.199 -9.414 -0.06 1 94.12 205 LEU A N 1
ATOM 1510 C CA . LEU A 1 205 ? 1.56 -10.391 0.963 1 94.12 205 LEU A CA 1
ATOM 1511 C C . LEU A 1 205 ? 0.601 -10.32 2.146 1 94.12 205 LEU A C 1
ATOM 1513 O O . LEU A 1 205 ? 0.199 -11.352 2.691 1 94.12 205 LEU A O 1
ATOM 1517 N N . PHE A 1 206 ? 0.222 -9.133 2.512 1 95.44 206 PHE A N 1
ATOM 1518 C CA . PHE A 1 206 ? -0.769 -8.953 3.566 1 95.44 206 PHE A CA 1
ATOM 1519 C C . PHE A 1 206 ? -2.105 -9.562 3.166 1 95.44 206 PHE A C 1
ATOM 1521 O O . PHE A 1 206 ? -2.742 -10.258 3.967 1 95.44 206 PHE A O 1
ATOM 1528 N N . SER A 1 207 ? -2.529 -9.336 1.959 1 93.94 207 SER A N 1
ATOM 1529 C CA . SER A 1 207 ? -3.789 -9.875 1.457 1 93.94 207 SER A CA 1
ATOM 1530 C C . SER A 1 207 ? -3.75 -11.398 1.391 1 93.94 207 SER A C 1
ATOM 1532 O O . SER A 1 207 ? -4.77 -12.062 1.601 1 93.94 207 SER A O 1
ATOM 1534 N N . LEU A 1 208 ? -2.598 -11.883 1.014 1 93.06 208 LEU A N 1
ATOM 1535 C CA . LEU A 1 208 ? -2.422 -13.336 1.027 1 93.06 208 LEU A CA 1
ATOM 1536 C C . LEU A 1 208 ? -2.689 -13.898 2.416 1 93.06 208 LEU A C 1
ATOM 1538 O O . LEU A 1 208 ? -3.389 -14.906 2.557 1 93.06 208 LEU A O 1
ATOM 1542 N N . GLY A 1 209 ? -2.201 -13.273 3.393 1 94.31 209 GLY A N 1
ATOM 1543 C CA . GLY A 1 209 ? -2.473 -13.68 4.762 1 94.31 209 GLY A CA 1
ATOM 1544 C C . GLY A 1 209 ? -3.947 -13.641 5.113 1 94.31 209 GLY A C 1
ATOM 1545 O O . GLY A 1 209 ? -4.453 -14.539 5.789 1 94.31 209 GLY A O 1
ATOM 1546 N N . LEU A 1 210 ? -4.602 -12.648 4.672 1 93.75 210 LEU A N 1
ATOM 1547 C CA . LEU A 1 210 ? -6.027 -12.492 4.934 1 93.75 210 LEU A CA 1
ATOM 1548 C C . LEU A 1 210 ? -6.82 -13.625 4.285 1 93.75 210 LEU A C 1
ATOM 1550 O O . LEU A 1 210 ? -7.938 -13.93 4.715 1 93.75 210 LEU A O 1
ATOM 1554 N N . ALA A 1 211 ? -6.289 -14.156 3.258 1 90.94 211 ALA A N 1
ATOM 1555 C CA . ALA A 1 211 ? -7.012 -15.148 2.463 1 90.94 211 ALA A CA 1
ATOM 1556 C C . ALA A 1 211 ? -6.848 -16.547 3.043 1 90.94 211 ALA A C 1
ATOM 1558 O O . ALA A 1 211 ? -7.59 -17.469 2.688 1 90.94 211 ALA A O 1
ATOM 1559 N N . LEU A 1 212 ? -5.824 -16.75 3.848 1 91.31 212 LEU A N 1
ATOM 1560 C CA . LEU A 1 212 ? -5.535 -18.078 4.379 1 91.31 212 LEU A CA 1
ATOM 1561 C C . LEU A 1 212 ? -6.562 -18.484 5.434 1 91.31 212 LEU A C 1
ATOM 1563 O O . LEU A 1 212 ? -6.965 -17.656 6.254 1 91.31 212 LEU A O 1
ATOM 1567 N N . VAL A 1 213 ? -7.074 -19.656 5.27 1 83.69 213 VAL A N 1
ATOM 1568 C CA . VAL A 1 213 ? -8.078 -20.188 6.184 1 83.69 213 VAL A CA 1
ATOM 1569 C C . VAL A 1 213 ? -7.551 -21.453 6.855 1 83.69 213 VAL A C 1
ATOM 1571 O O . VAL A 1 213 ? -7.047 -22.359 6.18 1 83.69 213 VAL A O 1
ATOM 1574 N N . PHE A 1 214 ? -7.645 -21.547 8.117 1 80.06 214 PHE A N 1
ATOM 1575 C CA . PHE A 1 214 ? -7.039 -22.672 8.805 1 80.06 214 PHE A CA 1
ATOM 1576 C C . PHE A 1 214 ? -8.109 -23.609 9.359 1 80.06 214 PHE A C 1
ATOM 1578 O O . PHE A 1 214 ? -7.805 -24.703 9.828 1 80.06 214 PHE A O 1
ATOM 1585 N N . ASP A 1 215 ? -9.328 -23.312 9.188 1 73.75 215 ASP A N 1
ATOM 1586 C CA . ASP A 1 215 ? -10.375 -24.125 9.797 1 73.75 215 ASP A CA 1
ATOM 1587 C C . ASP A 1 215 ? -11.023 -25.047 8.766 1 73.75 215 ASP A C 1
ATOM 1589 O O . ASP A 1 215 ? -11.977 -25.766 9.078 1 73.75 215 ASP A O 1
ATOM 1593 N N . ARG A 1 216 ? -10.5 -25.125 7.664 1 68.69 216 ARG A N 1
ATOM 1594 C CA . ARG A 1 216 ? -11.188 -25.906 6.637 1 68.69 216 ARG A CA 1
ATOM 1595 C C . ARG A 1 216 ? -10.461 -27.219 6.352 1 68.69 216 ARG A C 1
ATOM 1597 O O . ARG A 1 216 ? -10.703 -27.859 5.332 1 68.69 216 ARG A O 1
ATOM 1604 N N . PHE A 1 217 ? -9.68 -27.625 7.23 1 74.56 217 PHE A N 1
ATOM 1605 C CA . PHE A 1 217 ? -8.961 -28.859 6.98 1 74.56 217 PHE A CA 1
ATOM 1606 C C . PHE A 1 217 ? -9.805 -30.062 7.367 1 74.56 217 PHE A C 1
ATOM 1608 O O . PHE A 1 217 ? -10.234 -30.188 8.516 1 74.56 217 PHE A O 1
ATOM 1615 N N . ARG A 1 218 ? -10.336 -30.703 6.406 1 74.81 218 ARG A N 1
ATOM 1616 C CA . ARG A 1 218 ? -11.062 -31.953 6.613 1 74.81 218 ARG A CA 1
ATOM 1617 C C . ARG A 1 218 ? -10.164 -33.156 6.387 1 74.81 218 ARG A C 1
ATOM 1619 O O . ARG A 1 218 ? -9.398 -33.188 5.418 1 74.81 218 ARG A O 1
ATOM 1626 N N . ALA A 1 219 ? -10.109 -34.031 7.219 1 69.06 219 ALA A N 1
ATOM 1627 C CA . ALA A 1 219 ? -9.297 -35.25 7.121 1 69.06 219 ALA A CA 1
ATOM 1628 C C . ALA A 1 219 ? -9.516 -35.938 5.781 1 69.06 219 ALA A C 1
ATOM 1630 O O . ALA A 1 219 ? -8.57 -36.469 5.199 1 69.06 219 ALA A O 1
ATOM 1631 N N . SER A 1 220 ? -10.656 -35.875 5.289 1 71.19 220 SER A N 1
ATOM 1632 C CA . SER A 1 220 ? -10.992 -36.531 4.027 1 71.19 220 SER A CA 1
ATOM 1633 C C . SER A 1 220 ? -10.305 -35.844 2.85 1 71.19 220 SER A C 1
ATOM 1635 O O . SER A 1 220 ? -10.156 -36.438 1.779 1 71.19 220 SER A O 1
ATOM 1637 N N . ALA A 1 221 ? -9.891 -34.75 3.102 1 83.44 221 ALA A N 1
ATOM 1638 C CA . ALA A 1 221 ? -9.273 -33.969 2.031 1 83.44 221 ALA A CA 1
ATOM 1639 C C . ALA A 1 221 ? -7.758 -34.156 2.023 1 83.44 221 ALA A C 1
ATOM 1641 O O . ALA A 1 221 ? -7.066 -33.594 1.182 1 83.44 221 ALA A O 1
ATOM 1642 N N . GLY A 1 222 ? -7.293 -35.031 2.91 1 87.56 222 GLY A N 1
ATOM 1643 C CA . GLY A 1 222 ? -5.859 -35.156 3.107 1 87.56 222 GLY A CA 1
ATOM 1644 C C . GLY A 1 222 ? -5.133 -35.656 1.872 1 87.56 222 GLY A C 1
ATOM 1645 O O . GLY A 1 222 ? -4.078 -35.125 1.508 1 87.56 222 GLY A O 1
ATOM 1646 N N . ARG A 1 223 ? -5.664 -36.656 1.257 1 89.94 223 ARG A N 1
ATOM 1647 C CA . ARG A 1 223 ? -5.027 -37.219 0.071 1 89.94 223 ARG A CA 1
ATOM 1648 C C . ARG A 1 223 ? -5.02 -36.188 -1.077 1 89.94 223 ARG A C 1
ATOM 1650 O O . ARG A 1 223 ? -4.008 -36.031 -1.764 1 89.94 223 ARG A O 1
ATOM 1657 N N . ALA A 1 224 ? -6.199 -35.594 -1.273 1 92.12 224 ALA A N 1
ATOM 1658 C CA . ALA A 1 224 ? -6.309 -34.594 -2.322 1 92.12 224 ALA A CA 1
ATOM 1659 C C . ALA A 1 224 ? -5.309 -33.469 -2.096 1 92.12 224 ALA A C 1
ATOM 1661 O O . ALA A 1 224 ? -4.641 -33.031 -3.033 1 92.12 224 ALA A O 1
ATOM 1662 N N . LEU A 1 225 ? -5.172 -33.062 -0.903 1 93.56 225 LEU A N 1
ATOM 1663 C CA . LEU A 1 225 ? -4.258 -31.984 -0.551 1 93.56 225 LEU A CA 1
ATOM 1664 C C . LEU A 1 225 ? -2.809 -32.406 -0.777 1 93.56 225 LEU A C 1
ATOM 1666 O O . LEU A 1 225 ? -1.987 -31.609 -1.23 1 93.56 225 LEU A O 1
ATOM 1670 N N . ALA A 1 226 ? -2.521 -33.625 -0.446 1 94 226 ALA A N 1
ATOM 1671 C CA . ALA A 1 226 ? -1.169 -34.156 -0.644 1 94 226 ALA A CA 1
ATOM 1672 C C . ALA A 1 226 ? -0.799 -34.156 -2.125 1 94 226 ALA A C 1
ATOM 1674 O O . ALA A 1 226 ? 0.322 -33.812 -2.494 1 94 226 ALA A O 1
ATOM 1675 N N . VAL A 1 227 ? -1.72 -34.562 -2.914 1 94.25 227 VAL A N 1
ATOM 1676 C CA . VAL A 1 227 ? -1.49 -34.625 -4.355 1 94.25 227 VAL A CA 1
ATOM 1677 C C . VAL A 1 227 ? -1.225 -33.219 -4.887 1 94.25 227 VAL A C 1
ATOM 1679 O O . VAL A 1 227 ? -0.262 -33 -5.629 1 94.25 227 VAL A O 1
ATOM 1682 N N . VAL A 1 228 ? -2.059 -32.281 -4.492 1 96 228 VAL A N 1
ATOM 1683 C CA . VAL A 1 228 ? -1.911 -30.891 -4.938 1 96 228 VAL A CA 1
ATOM 1684 C C . VAL A 1 228 ? -0.565 -30.344 -4.477 1 96 228 VAL A C 1
ATOM 1686 O O . VAL A 1 228 ? 0.161 -29.719 -5.258 1 96 228 VAL A O 1
ATOM 1689 N N . ALA A 1 229 ? -0.234 -30.625 -3.24 1 97.19 229 ALA A N 1
ATOM 1690 C CA . ALA A 1 229 ? 1.005 -30.109 -2.666 1 97.19 229 ALA A CA 1
ATOM 1691 C C . ALA A 1 229 ? 2.223 -30.672 -3.385 1 97.19 229 ALA A C 1
ATOM 1693 O O . ALA A 1 229 ? 3.166 -29.938 -3.697 1 97.19 229 ALA A O 1
ATOM 1694 N N . VAL A 1 230 ? 2.201 -31.906 -3.658 1 97.56 230 VAL A N 1
ATOM 1695 C CA . VAL A 1 230 ? 3.336 -32.562 -4.289 1 97.56 230 VAL A CA 1
ATOM 1696 C C . VAL A 1 230 ? 3.486 -32.094 -5.727 1 97.56 230 VAL A C 1
ATOM 1698 O O . VAL A 1 230 ? 4.598 -31.797 -6.18 1 97.56 230 VAL A O 1
ATOM 1701 N N . ILE A 1 231 ? 2.449 -31.938 -6.387 1 98 231 ILE A N 1
ATOM 1702 C CA . ILE A 1 231 ? 2.514 -31.516 -7.785 1 98 231 ILE A CA 1
ATOM 1703 C C . ILE A 1 231 ? 2.926 -30.047 -7.867 1 98 231 ILE A C 1
ATOM 1705 O O . ILE A 1 231 ? 3.838 -29.703 -8.617 1 98 231 ILE A O 1
ATOM 1709 N N . GLN A 1 232 ? 2.289 -29.234 -7.09 1 98.12 232 GLN A N 1
ATOM 1710 C CA . GLN A 1 232 ? 2.516 -27.797 -7.172 1 98.12 232 GLN A CA 1
ATOM 1711 C C . GLN A 1 232 ? 3.904 -27.438 -6.656 1 98.12 232 GLN A C 1
ATOM 1713 O O . GLN A 1 232 ? 4.562 -26.547 -7.211 1 98.12 232 GLN A O 1
ATOM 1718 N N . LEU A 1 233 ? 4.41 -28.125 -5.57 1 98.5 233 LEU A N 1
ATOM 1719 C CA . LEU A 1 233 ? 5.621 -27.672 -4.898 1 98.5 233 LEU A CA 1
ATOM 1720 C C . LEU A 1 233 ? 6.836 -28.469 -5.344 1 98.5 233 LEU A C 1
ATOM 1722 O O . LEU A 1 233 ? 7.977 -28.062 -5.121 1 98.5 233 LEU A O 1
ATOM 1726 N N . LEU A 1 234 ? 6.609 -29.609 -6.008 1 98.38 234 LEU A N 1
ATOM 1727 C CA . LEU A 1 234 ? 7.746 -30.438 -6.367 1 98.38 234 LEU A CA 1
ATOM 1728 C C . LEU A 1 234 ? 7.727 -30.781 -7.855 1 98.38 234 LEU A C 1
ATOM 1730 O O . LEU A 1 234 ? 8.664 -30.453 -8.586 1 98.38 234 LEU A O 1
ATOM 1734 N N . ALA A 1 235 ? 6.656 -31.328 -8.359 1 98.56 235 ALA A N 1
ATOM 1735 C CA . ALA A 1 235 ? 6.609 -31.812 -9.742 1 98.56 235 ALA A CA 1
ATOM 1736 C C . ALA A 1 235 ? 6.656 -30.656 -10.727 1 98.56 235 ALA A C 1
ATOM 1738 O O . ALA A 1 235 ? 7.395 -30.703 -11.719 1 98.56 235 ALA A O 1
ATOM 1739 N N . ALA A 1 236 ? 5.871 -29.688 -10.469 1 98.31 236 ALA A N 1
ATOM 1740 C CA . ALA A 1 236 ? 5.797 -28.547 -11.383 1 98.31 236 ALA A CA 1
ATOM 1741 C C . ALA A 1 236 ? 7.145 -27.844 -11.492 1 98.31 236 ALA A C 1
ATOM 1743 O O . ALA A 1 236 ? 7.641 -27.609 -12.602 1 98.31 236 ALA A O 1
ATOM 1744 N N . PRO A 1 237 ? 7.816 -27.5 -10.367 1 98.56 237 PRO A N 1
ATOM 1745 C CA . PRO A 1 237 ? 9.133 -26.859 -10.508 1 98.56 237 PRO A CA 1
ATOM 1746 C C . PRO A 1 237 ? 10.172 -27.797 -11.117 1 98.56 237 PRO A C 1
ATOM 1748 O O . PRO A 1 237 ? 11.102 -27.344 -11.789 1 98.56 237 PRO A O 1
ATOM 1751 N N . LEU A 1 238 ? 9.992 -29.094 -10.953 1 98.62 238 LEU A N 1
ATOM 1752 C CA . LEU A 1 238 ? 10.898 -30.031 -11.609 1 98.62 238 LEU A CA 1
ATOM 1753 C C . LEU A 1 238 ? 10.719 -29.984 -13.125 1 98.62 238 LEU A C 1
ATOM 1755 O O . LEU A 1 238 ? 11.695 -30.047 -13.867 1 98.62 238 LEU A O 1
ATOM 1759 N N . VAL A 1 239 ? 9.508 -29.969 -13.539 1 98.62 239 VAL A N 1
ATOM 1760 C CA . VAL A 1 239 ? 9.219 -29.844 -14.969 1 98.62 239 VAL A CA 1
ATOM 1761 C C . VAL A 1 239 ? 9.789 -28.531 -15.492 1 98.62 239 VAL A C 1
ATOM 1763 O O . VAL A 1 239 ? 10.43 -28.5 -16.547 1 98.62 239 VAL A O 1
ATOM 1766 N N . ALA A 1 240 ? 9.555 -27.453 -14.797 1 98.69 240 ALA A N 1
ATOM 1767 C CA . ALA A 1 240 ? 10.062 -26.141 -15.195 1 98.69 240 ALA A CA 1
ATOM 1768 C C . ALA A 1 240 ? 11.586 -26.156 -15.281 1 98.69 240 ALA A C 1
ATOM 1770 O O . ALA A 1 240 ? 12.164 -25.578 -16.203 1 98.69 240 ALA A O 1
ATOM 1771 N N . LEU A 1 241 ? 12.195 -26.797 -14.289 1 98.44 241 LEU A N 1
ATOM 1772 C CA . LEU A 1 241 ? 13.648 -26.906 -14.297 1 98.44 241 LEU A CA 1
ATOM 1773 C C . LEU A 1 241 ? 14.133 -27.625 -15.547 1 98.44 241 LEU A C 1
ATOM 1775 O O . LEU A 1 241 ? 15.086 -27.188 -16.203 1 98.44 241 LEU A O 1
ATOM 1779 N N . GLY A 1 242 ? 13.523 -28.719 -15.859 1 98.44 242 GLY A N 1
ATOM 1780 C CA . GLY A 1 242 ? 13.875 -29.438 -17.062 1 98.44 242 GLY A CA 1
ATOM 1781 C C . GLY A 1 242 ? 13.734 -28.609 -18.328 1 98.44 242 GLY A C 1
ATOM 1782 O O . GLY A 1 242 ? 14.594 -28.641 -19.203 1 98.44 242 GLY A O 1
ATOM 1783 N N . LEU A 1 243 ? 12.672 -27.859 -18.422 1 98.5 243 LEU A N 1
ATOM 1784 C CA . LEU A 1 243 ? 12.414 -27.016 -19.594 1 98.5 243 LEU A CA 1
ATOM 1785 C C . LEU A 1 243 ? 13.43 -25.875 -19.672 1 98.5 243 LEU A C 1
ATOM 1787 O O . LEU A 1 243 ? 13.914 -25.547 -20.75 1 98.5 243 LEU A O 1
ATOM 1791 N N . VAL A 1 244 ? 13.703 -25.266 -18.516 1 98.31 244 VAL A N 1
ATOM 1792 C CA . VAL A 1 244 ? 14.656 -24.172 -18.453 1 98.31 244 VAL A CA 1
ATOM 1793 C C . VAL A 1 244 ? 16.031 -24.641 -18.906 1 98.31 244 VAL A C 1
ATOM 1795 O O . VAL A 1 244 ? 16.719 -23.953 -19.672 1 98.31 244 VAL A O 1
ATOM 1798 N N . LEU A 1 245 ? 16.422 -25.844 -18.484 1 97.44 245 LEU A N 1
ATOM 1799 C CA . LEU A 1 245 ? 17.703 -26.422 -18.875 1 97.44 245 LEU A CA 1
ATOM 1800 C C . LEU A 1 245 ? 17.703 -26.766 -20.359 1 97.44 245 LEU A C 1
ATOM 1802 O O . LEU A 1 245 ? 18.688 -26.5 -21.062 1 97.44 245 LEU A O 1
ATOM 1806 N N . ALA A 1 246 ? 16.656 -27.266 -20.859 1 97.75 246 ALA A N 1
ATOM 1807 C CA . ALA A 1 246 ? 16.531 -27.656 -22.266 1 97.75 246 ALA A CA 1
ATOM 1808 C C . ALA A 1 246 ? 16.594 -26.438 -23.172 1 97.75 246 ALA A C 1
ATOM 1810 O O . ALA A 1 246 ? 17.109 -26.516 -24.281 1 97.75 246 ALA A O 1
ATOM 1811 N N . LEU A 1 247 ? 16.109 -25.344 -22.688 1 97.25 247 LEU A N 1
ATOM 1812 C CA . LEU A 1 247 ? 16.031 -24.125 -23.484 1 97.25 247 LEU A CA 1
ATOM 1813 C C . LEU A 1 247 ? 17.281 -23.281 -23.297 1 97.25 247 LEU A C 1
ATOM 1815 O O . LEU A 1 247 ? 17.422 -22.219 -23.906 1 97.25 247 LEU A O 1
ATOM 1819 N N . GLY A 1 248 ? 18.141 -23.641 -22.391 1 96.25 248 GLY A N 1
ATOM 1820 C CA . GLY A 1 248 ? 19.406 -22.953 -22.188 1 96.25 248 GLY A CA 1
ATOM 1821 C C . GLY A 1 248 ? 19.25 -21.625 -21.453 1 96.25 248 GLY A C 1
ATOM 1822 O O . GLY A 1 248 ? 20 -20.688 -21.688 1 96.25 248 GLY A O 1
ATOM 1823 N N . MET A 1 249 ? 18.25 -21.562 -20.656 1 96.44 249 MET A N 1
ATOM 1824 C CA . MET A 1 249 ? 18.062 -20.328 -19.891 1 96.44 249 MET A CA 1
ATOM 1825 C C . MET A 1 249 ? 19.031 -20.25 -18.719 1 96.44 249 MET A C 1
ATOM 1827 O O . MET A 1 249 ? 19.281 -21.25 -18.047 1 96.44 249 MET A O 1
ATOM 1831 N N . GLN A 1 250 ? 19.609 -19.047 -18.562 1 95.56 250 GLN A N 1
ATOM 1832 C CA . GLN A 1 250 ? 20.609 -18.844 -17.516 1 95.56 250 GLN A CA 1
ATOM 1833 C C . GLN A 1 250 ? 20.328 -17.578 -16.719 1 95.56 250 GLN A C 1
ATOM 1835 O O . GLN A 1 250 ? 19.469 -16.781 -17.094 1 95.56 250 GLN A O 1
ATOM 1840 N N . GLY A 1 251 ? 20.984 -17.453 -15.57 1 95.88 251 GLY A N 1
ATOM 1841 C CA . GLY A 1 251 ? 20.906 -16.234 -14.781 1 95.88 251 GLY A CA 1
ATOM 1842 C C . GLY A 1 251 ? 19.547 -16.047 -14.133 1 95.88 251 GLY A C 1
ATOM 1843 O O . GLY A 1 251 ? 18.875 -17.016 -13.789 1 95.88 251 GLY A O 1
ATOM 1844 N N . VAL A 1 252 ? 19.172 -14.828 -14.055 1 96.38 252 VAL A N 1
ATOM 1845 C CA . VAL A 1 252 ? 17.969 -14.445 -13.328 1 96.38 252 VAL A CA 1
ATOM 1846 C C . VAL A 1 252 ? 16.734 -15 -14.055 1 96.38 252 VAL A C 1
ATOM 1848 O O . VAL A 1 252 ? 15.844 -15.57 -13.43 1 96.38 252 VAL A O 1
ATOM 1851 N N . PRO A 1 253 ? 16.703 -14.984 -15.406 1 97.06 253 PRO A N 1
ATOM 1852 C CA . PRO A 1 253 ? 15.523 -15.547 -16.078 1 97.06 253 PRO A CA 1
ATOM 1853 C C . PRO A 1 253 ? 15.359 -17.047 -15.828 1 97.06 253 PRO A C 1
ATOM 1855 O O . PRO A 1 253 ? 14.234 -17.516 -15.633 1 97.06 253 PRO A O 1
ATOM 1858 N N . GLY A 1 254 ? 16.469 -17.734 -15.82 1 97.38 254 GLY A N 1
ATOM 1859 C CA . GLY A 1 254 ? 16.391 -19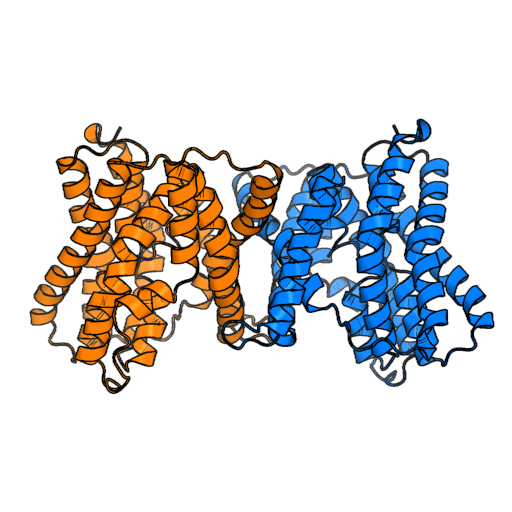.172 -15.57 1 97.38 254 GLY A CA 1
ATOM 1860 C C . GLY A 1 254 ? 15.977 -19.5 -14.148 1 97.38 254 GLY A C 1
ATOM 1861 O O . GLY A 1 254 ? 14.992 -20.219 -13.938 1 97.38 254 G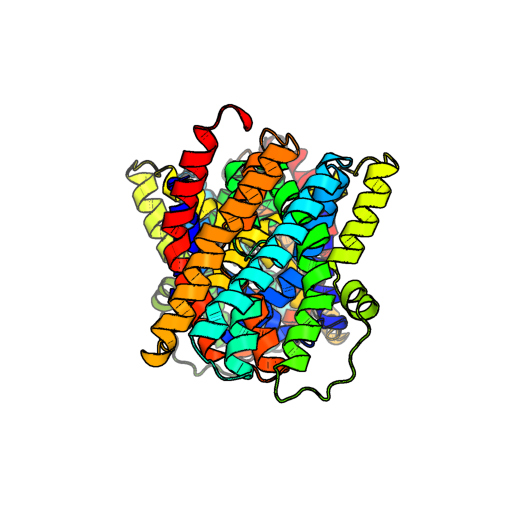LY A O 1
ATOM 1862 N N . VAL A 1 255 ? 16.672 -18.922 -13.18 1 97.81 255 VAL A N 1
ATOM 1863 C CA . VAL A 1 255 ? 16.422 -19.188 -11.766 1 97.81 255 VAL A CA 1
ATOM 1864 C C . VAL A 1 255 ? 15.039 -18.672 -11.375 1 97.81 255 VAL A C 1
ATOM 1866 O O . VAL A 1 255 ? 14.289 -19.359 -10.695 1 97.81 255 VAL A O 1
ATOM 1869 N N . GLY A 1 256 ? 14.734 -17.484 -11.875 1 98 256 GLY A N 1
ATOM 1870 C CA . GLY A 1 256 ? 13.453 -16.875 -11.547 1 98 256 GLY A CA 1
ATOM 1871 C C . GLY A 1 256 ? 12.266 -17.656 -12.086 1 98 256 GLY A C 1
ATOM 1872 O O . GLY A 1 256 ? 11.242 -17.781 -11.422 1 98 256 GLY A O 1
ATOM 1873 N N . THR A 1 257 ? 12.398 -18.172 -13.266 1 98.38 257 THR A N 1
ATOM 1874 C CA . THR A 1 257 ? 11.328 -18.938 -13.898 1 98.38 257 THR A CA 1
ATOM 1875 C C . THR A 1 257 ? 11.039 -20.219 -13.133 1 98.38 257 THR A C 1
ATOM 1877 O O . THR A 1 257 ? 9.883 -20.562 -12.906 1 98.38 257 THR A O 1
ATOM 1880 N N . VAL A 1 258 ? 12.055 -20.875 -12.68 1 98.62 258 VAL A N 1
ATOM 1881 C CA . VAL A 1 258 ? 11.867 -22.094 -11.906 1 98.62 258 VAL A CA 1
ATOM 1882 C C . VAL A 1 258 ? 11.242 -21.766 -10.555 1 98.62 258 VAL A C 1
ATOM 1884 O O . VAL A 1 258 ? 10.352 -22.469 -10.086 1 98.62 258 VAL A O 1
ATOM 1887 N N . LEU A 1 259 ? 11.688 -20.703 -9.961 1 98.25 259 LEU A N 1
ATOM 1888 C CA . LEU A 1 259 ? 11.133 -20.297 -8.68 1 98.25 259 LEU A CA 1
ATOM 1889 C C . LEU A 1 259 ? 9.656 -19.938 -8.812 1 98.25 259 LEU A C 1
ATOM 1891 O O . LEU A 1 259 ? 8.859 -20.203 -7.914 1 98.25 259 LEU A O 1
ATOM 1895 N N . GLU A 1 260 ? 9.305 -19.312 -9.891 1 98.44 260 GLU A N 1
ATOM 1896 C CA . GLU A 1 260 ? 7.895 -19 -10.133 1 98.44 260 GLU A CA 1
ATOM 1897 C C . GLU A 1 260 ? 7.055 -20.266 -10.211 1 98.44 260 GLU A C 1
ATOM 1899 O O . GLU A 1 260 ? 5.965 -20.328 -9.633 1 98.44 260 GLU A O 1
ATOM 1904 N N . ALA A 1 261 ? 7.605 -21.234 -10.883 1 98.5 261 ALA A N 1
ATOM 1905 C CA . ALA A 1 261 ? 6.906 -22.516 -11 1 98.5 261 ALA A CA 1
ATOM 1906 C C . ALA A 1 261 ? 6.789 -23.203 -9.641 1 98.5 261 ALA A C 1
ATOM 1908 O O . ALA A 1 261 ? 5.895 -24.016 -9.43 1 98.5 261 ALA A O 1
ATOM 1909 N N . ALA A 1 262 ? 7.66 -22.844 -8.75 1 98.5 262 ALA A N 1
ATOM 1910 C CA . ALA A 1 262 ? 7.73 -23.5 -7.449 1 98.5 262 ALA A CA 1
ATOM 1911 C C . ALA A 1 262 ? 6.836 -22.812 -6.43 1 98.5 262 ALA A C 1
ATOM 1913 O O . ALA A 1 262 ? 6.781 -23.203 -5.262 1 98.5 262 ALA A O 1
ATOM 1914 N N . MET A 1 263 ? 6.18 -21.734 -6.824 1 98.31 263 MET A N 1
ATOM 1915 C CA . MET A 1 263 ? 5.289 -21.016 -5.922 1 98.31 263 MET A CA 1
ATOM 1916 C C . MET A 1 263 ? 4.098 -21.875 -5.523 1 98.31 263 MET A C 1
ATOM 1918 O O . MET A 1 263 ? 3.746 -22.828 -6.234 1 98.31 263 MET A O 1
ATOM 1922 N N . PRO A 1 264 ? 3.445 -21.594 -4.359 1 98.06 264 PRO A N 1
ATOM 1923 C CA . PRO A 1 264 ? 2.244 -22.328 -3.961 1 98.06 264 PRO A CA 1
ATOM 1924 C C . PRO A 1 264 ? 1.043 -22.031 -4.855 1 98.06 264 PRO A C 1
ATOM 1926 O O . PRO A 1 264 ? 1.164 -21.266 -5.82 1 98.06 264 PRO A O 1
ATOM 1929 N N . ALA A 1 265 ? -0.055 -22.594 -4.465 1 97.69 265 ALA A N 1
ATOM 1930 C CA . ALA A 1 265 ? -1.265 -22.484 -5.273 1 97.69 265 ALA A CA 1
ATOM 1931 C C . ALA A 1 265 ? -1.733 -21.031 -5.355 1 97.69 265 ALA A C 1
ATOM 1933 O O . ALA A 1 265 ? -1.673 -20.297 -4.371 1 97.69 265 ALA A O 1
ATOM 1934 N N . MET A 1 266 ? -2.178 -20.703 -6.504 1 95.94 266 MET A N 1
ATOM 1935 C CA . MET A 1 266 ? -2.695 -19.375 -6.77 1 95.94 266 MET A CA 1
ATOM 1936 C C . MET A 1 266 ? -3.861 -19.047 -5.844 1 95.94 266 MET A C 1
ATOM 1938 O O . MET A 1 266 ? -4.734 -19.891 -5.617 1 95.94 266 MET A O 1
ATOM 1942 N N . VAL A 1 267 ? -3.908 -17.828 -5.367 1 91.44 267 VAL A N 1
ATOM 1943 C CA . VAL A 1 267 ? -4.934 -17.438 -4.41 1 91.44 267 VAL A CA 1
ATOM 1944 C C . VAL A 1 267 ? -6.219 -17.062 -5.152 1 91.44 267 VAL A C 1
ATOM 1946 O O . VAL A 1 267 ? -7.32 -17.344 -4.672 1 91.44 267 VAL A O 1
ATOM 1949 N N . LEU A 1 268 ? -6.141 -16.469 -6.27 1 86.75 268 LEU A N 1
ATOM 1950 C CA . LEU A 1 268 ? -7.289 -16.016 -7.047 1 86.75 268 LEU A CA 1
ATOM 1951 C C . LEU A 1 268 ? -8.203 -17.188 -7.402 1 86.75 268 LEU A C 1
ATOM 1953 O O . LEU A 1 268 ? -9.367 -16.984 -7.762 1 86.75 268 LEU A O 1
ATOM 1957 N N . GLY A 1 269 ? -7.676 -18.344 -7.328 1 90.75 269 GLY A N 1
ATOM 1958 C CA . GLY A 1 269 ? -8.469 -19.531 -7.645 1 90.75 269 GLY A CA 1
ATOM 1959 C C . GLY A 1 269 ? -9.625 -19.734 -6.691 1 90.75 269 GLY A C 1
ATOM 1960 O O . GLY A 1 269 ? -10.609 -20.406 -7.035 1 90.75 269 GLY A O 1
ATOM 1961 N N . ILE A 1 270 ? -9.539 -19.203 -5.543 1 89.44 270 ILE A N 1
ATOM 1962 C CA . ILE A 1 270 ? -10.633 -19.297 -4.59 1 89.44 270 ILE A CA 1
ATOM 1963 C C . ILE A 1 270 ? -11.883 -18.641 -5.172 1 89.44 270 ILE A C 1
ATOM 1965 O O . ILE A 1 270 ? -12.984 -19.188 -5.062 1 89.44 270 ILE A O 1
ATOM 1969 N N . VAL A 1 271 ? -11.711 -17.594 -5.824 1 83.56 271 VAL A N 1
ATOM 1970 C CA . VAL A 1 271 ? -12.812 -16.844 -6.426 1 83.56 271 VAL A CA 1
ATOM 1971 C C . VAL A 1 271 ? -13.422 -17.656 -7.57 1 83.56 271 VAL A C 1
ATOM 1973 O O . VAL A 1 271 ? -14.641 -17.703 -7.727 1 83.56 271 VAL A O 1
ATOM 1976 N N . PHE A 1 272 ? -12.547 -18.266 -8.312 1 86.75 272 PHE A N 1
ATOM 1977 C CA . PHE A 1 272 ? -13.008 -19.109 -9.406 1 86.75 272 PHE A CA 1
ATOM 1978 C C . PHE A 1 272 ? -13.844 -20.266 -8.875 1 86.75 272 PHE A C 1
ATOM 1980 O O . PHE A 1 272 ? -14.906 -20.578 -9.406 1 86.75 272 PHE A O 1
ATOM 1987 N N . CYS A 1 273 ? -13.367 -20.844 -7.832 1 91.12 273 CYS A N 1
ATOM 1988 C CA . CYS A 1 273 ? -14.078 -21.984 -7.258 1 91.12 273 CYS A CA 1
ATOM 1989 C C . CYS A 1 273 ? -15.445 -21.562 -6.723 1 91.12 273 CYS A C 1
ATOM 1991 O O . CYS A 1 273 ? -16.438 -22.281 -6.906 1 91.12 273 CYS A O 1
ATOM 1993 N N . ASP A 1 274 ? -15.477 -20.516 -6.129 1 86.75 274 ASP A N 1
ATOM 1994 C CA . ASP A 1 274 ? -16.734 -20.016 -5.586 1 86.75 274 ASP A CA 1
ATOM 1995 C C . ASP A 1 274 ? -17.719 -19.656 -6.707 1 86.75 274 ASP A C 1
ATOM 1997 O O . ASP A 1 274 ? -18.891 -20.031 -6.648 1 86.75 274 ASP A O 1
ATOM 2001 N N . ARG A 1 275 ? -17.281 -19.062 -7.668 1 84.94 275 ARG A N 1
ATOM 2002 C CA . ARG A 1 275 ? -18.109 -18.578 -8.766 1 84.94 275 ARG A CA 1
ATOM 2003 C C . ARG A 1 275 ? -18.703 -19.734 -9.555 1 84.94 275 ARG A C 1
ATOM 2005 O O . ARG A 1 275 ? -19.859 -19.672 -9.969 1 84.94 275 ARG A O 1
ATOM 2012 N N . PHE A 1 276 ? -17.922 -20.75 -9.75 1 90.44 276 PHE A N 1
ATOM 2013 C CA . PHE A 1 276 ? -18.344 -21.812 -10.633 1 90.44 276 PHE A CA 1
ATOM 2014 C C . PHE A 1 276 ? -18.875 -23 -9.828 1 90.44 276 PHE A C 1
ATOM 2016 O O . PHE A 1 276 ? -19.281 -24.016 -10.398 1 90.44 276 PHE A O 1
ATOM 2023 N N . GLY A 1 277 ? -18.828 -22.812 -8.523 1 91.31 277 GLY A N 1
ATOM 2024 C CA . GLY A 1 277 ? -19.391 -23.828 -7.656 1 91.31 277 GLY A CA 1
ATOM 2025 C C . GLY A 1 277 ? -18.516 -25.062 -7.551 1 91.31 277 GLY A C 1
ATOM 2026 O O . GLY A 1 277 ? -19.016 -26.188 -7.621 1 91.31 277 GLY A O 1
ATOM 2027 N N . LEU A 1 278 ? -17.203 -24.891 -7.484 1 94.12 278 LEU A N 1
ATOM 2028 C CA . LEU A 1 278 ? -16.281 -25.969 -7.219 1 94.12 278 LEU A CA 1
ATOM 2029 C C . LEU A 1 278 ? -16.094 -26.172 -5.719 1 94.12 278 LEU A C 1
ATOM 2031 O O . LEU A 1 278 ? -16.875 -25.672 -4.918 1 94.12 278 LEU A O 1
ATOM 2035 N N . ASP A 1 279 ? -15.219 -27 -5.34 1 92.38 279 ASP A N 1
ATOM 2036 C CA . ASP A 1 279 ? -14.945 -27.266 -3.93 1 92.38 279 ASP A CA 1
ATOM 2037 C C . ASP A 1 279 ? -14.055 -26.172 -3.334 1 92.38 279 ASP A C 1
ATOM 2039 O O . ASP A 1 279 ? -12.852 -26.375 -3.156 1 92.38 279 ASP A O 1
ATOM 2043 N N . THR A 1 280 ? -14.711 -25.141 -2.951 1 92.06 280 THR A N 1
ATOM 2044 C CA . THR A 1 280 ? -14.023 -23.953 -2.459 1 92.06 280 THR A CA 1
ATOM 2045 C C . THR A 1 280 ? -13.258 -24.266 -1.18 1 92.06 280 THR A C 1
ATOM 2047 O O . THR A 1 280 ? -12.172 -23.719 -0.953 1 92.06 280 THR A O 1
ATOM 2050 N N . GLY A 1 281 ? -13.789 -25.062 -0.428 1 90.88 281 GLY A N 1
ATOM 2051 C CA . GLY A 1 281 ? -13.125 -25.422 0.811 1 90.88 281 GLY A CA 1
ATOM 2052 C C . GLY A 1 281 ? -11.789 -26.109 0.588 1 90.88 281 GLY A C 1
ATOM 2053 O O . GLY A 1 281 ? -10.789 -25.75 1.205 1 90.88 281 GLY A O 1
ATOM 2054 N N . LEU A 1 282 ? -11.812 -27.062 -0.246 1 91.75 282 LEU A N 1
ATOM 2055 C CA . LEU A 1 282 ? -10.578 -27.766 -0.557 1 91.75 282 LEU A CA 1
ATOM 2056 C C . LEU A 1 282 ? -9.555 -26.812 -1.175 1 91.75 282 LEU A C 1
ATOM 2058 O O . LEU A 1 282 ? -8.359 -26.891 -0.86 1 91.75 282 LEU A O 1
ATOM 2062 N N . TYR A 1 283 ? -9.984 -26.016 -2.055 1 94.5 283 TYR A N 1
ATOM 2063 C CA . TYR A 1 283 ? -9.078 -25.078 -2.707 1 94.5 283 TYR A CA 1
ATOM 2064 C C . TYR A 1 283 ? -8.414 -24.156 -1.686 1 94.5 283 TYR A C 1
ATOM 2066 O O . TYR A 1 283 ? -7.203 -23.938 -1.729 1 94.5 283 TYR A O 1
ATOM 2074 N N . ALA A 1 284 ? -9.258 -23.672 -0.809 1 92.81 284 ALA A N 1
ATOM 2075 C CA . ALA A 1 284 ? -8.734 -22.781 0.224 1 92.81 284 ALA A CA 1
ATOM 2076 C C . ALA A 1 284 ? -7.711 -23.5 1.099 1 92.81 284 ALA A C 1
ATOM 2078 O O . ALA A 1 284 ? -6.68 -22.922 1.46 1 92.81 284 ALA A O 1
ATOM 2079 N N . ALA A 1 285 ? -7.977 -24.672 1.404 1 93.81 285 ALA A N 1
ATOM 2080 C CA . ALA A 1 285 ? -7.047 -25.469 2.193 1 93.81 285 ALA A CA 1
ATOM 2081 C C . ALA A 1 285 ? -5.746 -25.719 1.432 1 93.81 285 ALA A C 1
ATOM 2083 O O . ALA A 1 285 ? -4.664 -25.719 2.021 1 93.81 285 ALA A O 1
ATOM 2084 N N . ALA A 1 286 ? -5.871 -25.938 0.18 1 94.94 286 ALA A N 1
ATOM 2085 C CA . ALA A 1 286 ? -4.695 -26.172 -0.658 1 94.94 286 ALA A CA 1
ATOM 2086 C C . ALA A 1 286 ? -3.807 -24.938 -0.701 1 94.94 286 ALA A C 1
ATOM 2088 O O . ALA A 1 286 ? -2.582 -25.031 -0.597 1 94.94 286 ALA A O 1
ATOM 2089 N N . VAL A 1 287 ? -4.453 -23.828 -0.85 1 95.75 287 VAL A N 1
ATOM 2090 C CA . VAL A 1 287 ? -3.709 -22.578 -0.865 1 95.75 287 VAL A CA 1
ATOM 2091 C C . VAL A 1 287 ? -2.98 -22.391 0.464 1 95.75 287 VAL A C 1
ATOM 2093 O O . VAL A 1 287 ? -1.794 -22.062 0.487 1 95.75 287 VAL A O 1
ATOM 2096 N N . THR A 1 288 ? -3.65 -22.641 1.5 1 95.19 288 THR A N 1
ATOM 2097 C CA . THR A 1 288 ? -3.084 -22.469 2.834 1 95.19 288 THR A CA 1
ATOM 2098 C C . THR A 1 288 ? -1.925 -23.438 3.061 1 95.19 288 THR A C 1
ATOM 2100 O O . THR A 1 288 ? -0.836 -23.016 3.465 1 95.19 288 THR A O 1
ATOM 2103 N N . LEU A 1 289 ? -2.15 -24.625 2.738 1 95.06 289 LEU A N 1
ATOM 2104 C CA . LEU A 1 289 ? -1.147 -25.656 2.971 1 95.06 289 LEU A CA 1
ATOM 2105 C C . LEU A 1 289 ? 0.086 -25.422 2.105 1 95.06 289 LEU A C 1
ATOM 2107 O O . LEU A 1 289 ? 1.214 -25.453 2.602 1 95.06 289 LEU A O 1
ATOM 2111 N N . THR A 1 290 ? -0.13 -25.203 0.885 1 97.31 290 THR A N 1
ATOM 2112 C CA . THR A 1 290 ? 1.002 -25.047 -0.021 1 97.31 290 THR A CA 1
ATOM 2113 C C . THR A 1 290 ? 1.766 -23.766 0.29 1 97.31 290 THR A C 1
ATOM 2115 O O . THR A 1 290 ? 2.984 -23.703 0.122 1 97.31 290 THR A O 1
ATOM 2118 N N . THR A 1 291 ? 1.061 -22.719 0.709 1 96.5 291 THR A N 1
ATOM 2119 C CA . THR A 1 291 ? 1.739 -21.5 1.111 1 96.5 291 THR A CA 1
ATOM 2120 C C . THR A 1 291 ? 2.627 -21.75 2.326 1 96.5 291 THR A C 1
ATOM 2122 O O . THR A 1 291 ? 3.787 -21.328 2.35 1 96.5 291 THR A O 1
ATOM 2125 N N . ALA A 1 292 ? 2.129 -22.453 3.281 1 95.06 292 ALA A N 1
ATOM 2126 C CA . ALA A 1 292 ? 2.904 -22.781 4.477 1 95.06 292 ALA A CA 1
ATOM 2127 C C . ALA A 1 292 ? 4.129 -23.625 4.121 1 95.06 292 ALA A C 1
ATOM 2129 O O . ALA A 1 292 ? 5.238 -23.344 4.582 1 95.06 292 ALA A O 1
ATOM 2130 N N . LEU A 1 293 ? 3.934 -24.562 3.311 1 96.75 293 LEU A N 1
ATOM 2131 C CA . LEU A 1 293 ? 5.012 -25.469 2.934 1 96.75 293 LEU A CA 1
ATOM 2132 C C . LEU A 1 293 ? 6.031 -24.766 2.049 1 96.75 293 LEU A C 1
ATOM 2134 O O . LEU A 1 293 ? 7.215 -25.109 2.055 1 96.75 293 LEU A O 1
ATOM 2138 N N . SER A 1 294 ? 5.562 -23.812 1.309 1 96.75 294 SER A N 1
ATOM 2139 C CA . SER A 1 294 ? 6.449 -23.109 0.386 1 96.75 294 SER A CA 1
ATOM 2140 C C . SER A 1 294 ? 7.496 -22.297 1.138 1 96.75 294 SER A C 1
ATOM 2142 O O . SER A 1 294 ? 8.57 -22.016 0.601 1 96.75 294 SER A O 1
ATOM 2144 N N . LEU A 1 295 ? 7.227 -21.906 2.348 1 93.62 295 LEU A N 1
ATOM 2145 C CA . LEU A 1 295 ? 8.195 -21.172 3.16 1 93.62 295 LEU A CA 1
ATOM 2146 C C . LEU A 1 295 ? 9.453 -22 3.379 1 93.62 295 LEU A C 1
ATOM 2148 O O . LEU A 1 295 ? 10.531 -21.453 3.604 1 93.62 295 LEU A O 1
ATOM 2152 N N . VAL A 1 296 ? 9.312 -23.266 3.232 1 95.12 296 VAL A N 1
ATOM 2153 C CA . VAL A 1 296 ? 10.453 -24.172 3.387 1 95.12 296 VAL A CA 1
ATOM 2154 C C . VAL A 1 296 ? 10.93 -24.641 2.016 1 95.12 296 VAL A C 1
ATOM 2156 O O . VAL A 1 296 ? 12.133 -24.672 1.745 1 95.12 296 VAL A O 1
ATOM 2159 N N . SER A 1 297 ? 10.016 -24.953 1.141 1 97 297 SER A N 1
ATOM 2160 C CA . SER A 1 297 ? 10.383 -25.547 -0.143 1 97 297 SER A CA 1
ATOM 2161 C C . SER A 1 297 ? 11.07 -24.531 -1.045 1 97 297 SER A C 1
ATOM 2163 O O . SER A 1 297 ? 11.984 -24.875 -1.792 1 97 297 SER A O 1
ATOM 2165 N N . LEU A 1 298 ? 10.695 -23.297 -0.971 1 97.38 298 LEU A N 1
ATOM 2166 C CA . LEU A 1 298 ? 11.258 -22.297 -1.87 1 97.38 298 LEU A CA 1
ATOM 2167 C C . LEU A 1 298 ? 12.742 -22.062 -1.575 1 97.38 298 LEU A C 1
ATOM 2169 O O . LEU A 1 298 ? 13.562 -22.031 -2.494 1 97.38 298 LEU A O 1
ATOM 2173 N N . PRO A 1 299 ? 13.125 -21.922 -0.279 1 96.56 299 PRO A N 1
ATOM 2174 C CA . PRO A 1 299 ? 14.555 -21.812 0.01 1 96.56 299 PRO A CA 1
ATOM 2175 C C . PRO A 1 299 ? 15.344 -23.031 -0.442 1 96.56 299 PRO A C 1
ATOM 2177 O O . PRO A 1 299 ? 16.484 -22.906 -0.884 1 96.56 299 PRO A O 1
ATOM 2180 N N . LEU A 1 300 ? 14.75 -24.156 -0.361 1 96.75 300 LEU A N 1
ATOM 2181 C CA . LEU A 1 300 ? 15.414 -25.375 -0.799 1 96.75 300 LEU A CA 1
ATOM 2182 C C . LEU A 1 300 ? 15.594 -25.391 -2.314 1 96.75 300 LEU A C 1
ATOM 2184 O O . LEU A 1 300 ? 16.656 -25.766 -2.818 1 96.75 300 LEU A O 1
ATOM 2188 N N . TRP A 1 301 ? 14.586 -24.984 -3.043 1 97.44 301 TRP A N 1
ATOM 2189 C CA . TRP A 1 301 ? 14.703 -24.875 -4.496 1 97.44 301 TRP A CA 1
ATOM 2190 C C . TRP A 1 301 ? 15.766 -23.844 -4.879 1 97.44 301 TRP A C 1
ATOM 2192 O O . TRP A 1 301 ? 16.578 -24.094 -5.777 1 97.44 301 TRP A O 1
ATOM 2202 N N . TYR A 1 302 ? 15.742 -22.734 -4.234 1 97.06 302 TYR A N 1
ATOM 2203 C CA . TYR A 1 302 ? 16.734 -21.703 -4.531 1 97.06 302 TYR A CA 1
ATOM 2204 C C . TYR A 1 302 ? 18.141 -22.219 -4.309 1 97.06 302 TYR A C 1
ATOM 2206 O O . TYR A 1 302 ? 19.031 -21.969 -5.125 1 97.06 302 TYR A O 1
ATOM 2214 N N . ALA A 1 303 ? 18.344 -22.922 -3.162 1 95.94 303 ALA A N 1
ATOM 2215 C CA . ALA A 1 303 ? 19.656 -23.5 -2.852 1 95.94 303 ALA A CA 1
ATOM 2216 C C . ALA A 1 303 ? 20.078 -24.5 -3.922 1 95.94 303 ALA A C 1
ATOM 2218 O O . ALA A 1 303 ? 21.234 -24.516 -4.355 1 95.94 303 ALA A O 1
ATOM 2219 N N . LEU A 1 304 ? 19.156 -25.25 -4.324 1 96 304 LEU A N 1
ATOM 2220 C CA . LEU A 1 304 ? 19.422 -26.25 -5.363 1 96 304 LEU A CA 1
ATOM 2221 C C . LEU A 1 304 ? 19.812 -25.562 -6.672 1 96 304 LEU A C 1
ATOM 2223 O O . LEU A 1 304 ? 20.766 -25.984 -7.336 1 96 304 LEU A O 1
ATOM 2227 N N . LEU A 1 305 ? 19.109 -24.547 -7.035 1 96.56 305 LEU A N 1
ATOM 2228 C CA . LEU A 1 305 ? 19.344 -23.859 -8.297 1 96.56 305 LEU A CA 1
ATOM 2229 C C . LEU A 1 305 ? 20.703 -23.156 -8.305 1 96.56 305 LEU A C 1
ATOM 2231 O O . LEU A 1 305 ? 21.312 -23.016 -9.352 1 96.56 305 LEU A O 1
ATOM 2235 N N . GLN A 1 306 ? 21.141 -22.781 -7.113 1 93.5 306 GLN A N 1
ATOM 2236 C CA . GLN A 1 306 ? 22.438 -22.094 -6.992 1 93.5 306 GLN A CA 1
ATOM 2237 C C . GLN A 1 306 ? 23.594 -23.062 -7.219 1 93.5 306 GLN A C 1
ATOM 2239 O O . GLN A 1 306 ? 24.703 -22.641 -7.547 1 93.5 306 GLN A O 1
ATOM 2244 N N . THR A 1 307 ? 23.344 -24.328 -7.078 1 93.19 307 THR A N 1
ATOM 2245 C CA . THR A 1 307 ? 24.406 -25.328 -7.223 1 93.19 307 THR A CA 1
ATOM 2246 C C . THR A 1 307 ? 24.5 -25.812 -8.672 1 93.19 307 THR A C 1
ATOM 2248 O O . THR A 1 307 ? 25.453 -26.5 -9.039 1 93.19 307 THR A O 1
ATOM 2251 N N . LEU A 1 308 ? 23.578 -25.453 -9.484 1 94 308 LEU A N 1
ATOM 2252 C CA . LEU A 1 308 ? 23.562 -25.953 -10.859 1 94 308 LEU A CA 1
ATOM 2253 C C . LEU A 1 308 ? 24.312 -25 -11.789 1 94 308 LEU A C 1
ATOM 2255 O O . LEU A 1 308 ? 23.812 -23.922 -12.125 1 94 308 LEU A O 1
ATOM 2259 N N . PRO A 1 309 ? 25.516 -25.375 -12.219 1 89.75 309 PRO A N 1
ATOM 2260 C CA . PRO A 1 309 ? 26.328 -24.516 -13.062 1 89.75 309 PRO A CA 1
ATOM 2261 C C . PRO A 1 309 ? 25.641 -24.109 -14.367 1 89.75 309 PRO A C 1
ATOM 2263 O O . PRO A 1 309 ? 25.891 -23.031 -14.898 1 89.75 309 PRO A O 1
ATOM 2266 N N . ALA A 1 310 ? 24.719 -24.953 -14.812 1 89.69 310 ALA A N 1
ATOM 2267 C CA . ALA A 1 310 ? 24.031 -24.703 -16.062 1 89.69 310 ALA A CA 1
ATOM 2268 C C . ALA A 1 310 ? 23.125 -23.469 -15.969 1 89.69 310 ALA A C 1
ATOM 2270 O O . ALA A 1 310 ? 22.719 -22.906 -16.984 1 89.69 310 ALA A O 1
ATOM 2271 N N . LEU A 1 311 ? 22.828 -23.031 -14.766 1 90.62 311 LEU A N 1
ATOM 2272 C CA . LEU A 1 311 ? 21.906 -21.906 -14.562 1 90.62 311 LEU A CA 1
ATOM 2273 C C . LEU A 1 311 ? 22.672 -20.625 -14.273 1 90.62 311 LEU A C 1
ATOM 2275 O O . LEU A 1 311 ? 22.062 -19.562 -14.109 1 90.62 311 LEU A O 1
ATOM 2279 N N . GLN A 1 312 ? 24 -20.766 -14.117 1 84.25 312 GLN A N 1
ATOM 2280 C CA . GLN A 1 312 ? 24.797 -19.594 -13.773 1 84.25 312 GLN A CA 1
ATOM 2281 C C . GLN A 1 312 ? 25.266 -18.859 -15.031 1 84.25 312 GLN A C 1
ATOM 2283 O O . GLN A 1 312 ? 25.469 -19.484 -16.078 1 84.25 312 GLN A O 1
ATOM 2288 N N . MET B 1 1 ? 10.719 20.5 -6.715 1 86.12 1 MET B N 1
ATOM 2289 C CA . MET B 1 1 ? 9.477 20.656 -5.965 1 86.12 1 MET B CA 1
ATOM 2290 C C . MET B 1 1 ? 8.266 20.516 -6.883 1 86.12 1 MET B C 1
ATOM 2292 O O . MET B 1 1 ? 7.355 19.734 -6.605 1 86.12 1 MET B O 1
ATOM 2296 N N . LEU B 1 2 ? 8.367 21.031 -8.117 1 85.62 2 LEU B N 1
ATOM 2297 C CA . LEU B 1 2 ? 7.219 20.938 -9.016 1 85.62 2 LEU B CA 1
ATOM 2298 C C . LEU B 1 2 ? 6.969 19.5 -9.438 1 85.62 2 LEU B C 1
ATOM 2300 O O . LEU B 1 2 ? 5.82 19.047 -9.5 1 85.62 2 LEU B O 1
ATOM 2304 N N . GLY B 1 3 ? 8.047 18.797 -9.734 1 87.56 3 GLY B N 1
ATOM 2305 C CA . GLY B 1 3 ? 7.922 17.391 -10.07 1 87.56 3 GLY B CA 1
ATOM 2306 C C . GLY B 1 3 ? 7.297 16.562 -8.961 1 87.56 3 GLY B C 1
ATOM 2307 O O . GLY B 1 3 ? 6.422 15.742 -9.203 1 87.56 3 GLY B O 1
ATOM 2308 N N . VAL B 1 4 ? 7.648 16.859 -7.789 1 88.38 4 VAL B N 1
ATOM 2309 C CA . VAL B 1 4 ? 7.129 16.156 -6.621 1 88.38 4 VAL B CA 1
ATOM 2310 C C . VAL B 1 4 ? 5.645 16.469 -6.445 1 88.38 4 VAL B C 1
ATOM 2312 O O . VAL B 1 4 ? 4.832 15.562 -6.258 1 88.38 4 VAL B O 1
ATOM 2315 N N . MET B 1 5 ? 5.355 17.688 -6.633 1 90.94 5 MET B N 1
ATOM 2316 C CA . MET B 1 5 ? 3.975 18.109 -6.406 1 90.94 5 MET B CA 1
ATOM 2317 C C . MET B 1 5 ? 3.049 17.531 -7.473 1 90.94 5 MET B C 1
ATOM 2319 O O . MET B 1 5 ? 1.919 17.141 -7.176 1 90.94 5 MET B O 1
ATOM 2323 N N . THR B 1 6 ? 3.539 17.5 -8.633 1 92.25 6 THR B N 1
ATOM 2324 C CA . THR B 1 6 ? 2.697 16.984 -9.695 1 92.25 6 THR B CA 1
ATOM 2325 C C . THR B 1 6 ? 2.508 15.477 -9.539 1 92.25 6 THR B C 1
ATOM 2327 O O . THR B 1 6 ? 1.43 14.945 -9.82 1 92.25 6 THR B O 1
ATOM 2330 N N . GLN B 1 7 ? 3.525 14.82 -9.125 1 92.69 7 GLN B N 1
ATOM 2331 C CA . GLN B 1 7 ? 3.412 13.383 -8.883 1 92.69 7 GLN B CA 1
ATOM 2332 C C . GLN B 1 7 ? 2.438 13.094 -7.742 1 92.69 7 GLN B C 1
ATOM 2334 O O . GLN B 1 7 ? 1.595 12.195 -7.852 1 92.69 7 GLN B O 1
ATOM 2339 N N . MET B 1 8 ? 2.525 13.859 -6.727 1 92.38 8 MET B N 1
ATOM 2340 C CA . MET B 1 8 ? 1.619 13.688 -5.594 1 92.38 8 MET B CA 1
ATOM 2341 C C . MET B 1 8 ? 0.191 14.055 -5.98 1 92.38 8 MET B C 1
ATOM 2343 O O . MET B 1 8 ? -0.756 13.359 -5.609 1 92.38 8 MET B O 1
ATOM 2347 N N . GLY B 1 9 ? 0.145 15.125 -6.695 1 93.81 9 GLY B N 1
ATOM 2348 C CA . GLY B 1 9 ? -1.162 15.523 -7.191 1 93.81 9 GLY B CA 1
ATOM 2349 C C . GLY B 1 9 ? -1.817 14.461 -8.055 1 93.81 9 GLY B C 1
ATOM 2350 O O . GLY B 1 9 ? -3.029 14.25 -7.98 1 93.81 9 GLY B O 1
ATOM 2351 N N . ALA B 1 10 ? -1.029 13.828 -8.82 1 94.94 10 ALA B N 1
ATOM 2352 C CA . ALA B 1 10 ? -1.544 12.766 -9.688 1 94.94 10 ALA B CA 1
ATOM 2353 C C . ALA B 1 10 ? -2.059 11.586 -8.867 1 94.94 10 ALA B C 1
ATOM 2355 O O . ALA B 1 10 ? -3.051 10.953 -9.234 1 94.94 10 ALA B O 1
ATOM 2356 N N . LEU B 1 11 ? -1.393 11.297 -7.82 1 94.44 11 LEU B N 1
ATOM 2357 C CA . LEU B 1 11 ? -1.837 10.219 -6.941 1 94.44 11 LEU B CA 1
ATOM 2358 C C . LEU B 1 11 ? -3.152 10.578 -6.258 1 94.44 11 LEU B C 1
ATOM 2360 O O . LEU B 1 11 ? -4.047 9.734 -6.141 1 94.44 11 LEU B O 1
ATOM 2364 N N . ILE B 1 12 ? -3.258 11.789 -5.82 1 95.06 12 ILE B N 1
ATOM 2365 C CA . ILE B 1 12 ? -4.492 12.281 -5.219 1 95.06 12 ILE B CA 1
ATOM 2366 C C . ILE B 1 12 ? -5.625 12.227 -6.246 1 95.06 12 ILE B C 1
ATOM 2368 O O . ILE B 1 12 ? -6.738 11.812 -5.926 1 95.06 12 ILE B O 1
ATOM 2372 N N . ALA B 1 13 ? -5.273 12.602 -7.465 1 95.19 13 ALA B N 1
ATOM 2373 C CA . ALA B 1 13 ? -6.258 12.586 -8.539 1 95.19 13 ALA B CA 1
ATOM 2374 C C . ALA B 1 13 ? -6.781 11.18 -8.797 1 95.19 13 ALA B C 1
ATOM 2376 O O . ALA B 1 13 ? -7.949 10.992 -9.141 1 95.19 13 ALA B O 1
ATOM 2377 N N . CYS B 1 14 ? -5.973 10.188 -8.625 1 94.81 14 CYS B N 1
ATOM 2378 C CA . CYS B 1 14 ? -6.414 8.797 -8.75 1 94.81 14 CYS B CA 1
ATOM 2379 C C . CYS B 1 14 ? -7.496 8.477 -7.727 1 94.81 14 CYS B C 1
ATOM 2381 O O . CYS B 1 14 ? -8.461 7.781 -8.039 1 94.81 14 CYS B O 1
ATOM 2383 N N . GLY B 1 15 ? -7.312 8.961 -6.527 1 94.69 15 GLY B N 1
ATOM 2384 C CA . GLY B 1 15 ? -8.336 8.773 -5.516 1 94.69 15 GLY B CA 1
ATOM 2385 C C . GLY B 1 15 ? -9.641 9.469 -5.852 1 94.69 15 GLY B C 1
ATOM 2386 O O . GLY B 1 15 ? -10.719 8.898 -5.676 1 94.69 15 GLY B O 1
ATOM 2387 N N . VAL B 1 16 ? -9.516 10.656 -6.363 1 93.75 16 VAL B N 1
ATOM 2388 C CA . VAL B 1 16 ? -10.695 11.414 -6.77 1 93.75 16 VAL B CA 1
ATOM 2389 C C . VAL B 1 16 ? -11.422 10.68 -7.891 1 93.75 16 VAL B C 1
ATOM 2391 O O . VAL B 1 16 ? -12.648 10.555 -7.863 1 93.75 16 VAL B O 1
ATOM 2394 N N . ALA B 1 17 ? -10.656 10.203 -8.828 1 94.12 17 ALA B N 1
ATOM 2395 C CA . ALA B 1 17 ? -11.227 9.469 -9.953 1 94.12 17 ALA B CA 1
ATOM 2396 C C . ALA B 1 17 ? -11.891 8.18 -9.484 1 94.12 17 ALA B C 1
ATOM 2398 O O . ALA B 1 17 ? -12.938 7.781 -10.016 1 94.12 17 ALA B O 1
ATOM 2399 N N . TRP B 1 18 ? -11.273 7.566 -8.531 1 92.88 18 TRP B N 1
ATOM 2400 C CA . TRP B 1 18 ? -11.82 6.324 -7.98 1 92.88 18 TRP B CA 1
ATOM 2401 C C . TRP B 1 18 ? -13.211 6.547 -7.406 1 92.88 18 TRP B C 1
ATOM 2403 O O . TRP B 1 18 ? -14.078 5.672 -7.508 1 92.88 18 TRP B O 1
ATOM 2413 N N . ARG B 1 19 ? -13.398 7.629 -6.754 1 90.06 19 ARG B N 1
ATOM 2414 C CA . ARG B 1 19 ? -14.695 7.957 -6.172 1 90.06 19 ARG B CA 1
ATOM 2415 C C . ARG B 1 19 ? -15.766 8.039 -7.246 1 90.06 19 ARG B C 1
ATOM 2417 O O . ARG B 1 19 ? -16.922 7.656 -7.016 1 90.06 19 ARG B O 1
ATOM 2424 N N . GLN B 1 20 ? -15.422 8.477 -8.406 1 88.69 20 GLN B N 1
ATOM 2425 C CA . GLN B 1 20 ? -16.375 8.664 -9.492 1 88.69 20 GLN B CA 1
ATOM 2426 C C . GLN B 1 20 ? -16.578 7.371 -10.273 1 88.69 20 GLN B C 1
ATOM 2428 O O . GLN B 1 20 ? -17.703 7.027 -10.625 1 88.69 20 GLN B O 1
ATOM 2433 N N . ILE B 1 21 ? -15.484 6.672 -10.508 1 89.56 21 ILE B N 1
ATOM 2434 C CA . ILE B 1 21 ? -15.523 5.52 -11.398 1 89.56 21 ILE B CA 1
ATOM 2435 C C . ILE B 1 21 ? -15.984 4.285 -10.625 1 89.56 21 ILE B C 1
ATOM 2437 O O . ILE B 1 21 ? -16.656 3.414 -11.18 1 89.56 21 ILE B O 1
ATOM 2441 N N . ARG B 1 22 ? -15.688 4.172 -9.375 1 89.75 22 ARG B N 1
ATOM 2442 C CA . ARG B 1 22 ? -16.062 3.086 -8.477 1 89.75 22 ARG B CA 1
ATOM 2443 C C . ARG B 1 22 ? -15.719 1.73 -9.086 1 89.75 22 ARG B C 1
ATOM 2445 O O . ARG B 1 22 ? -16.578 0.861 -9.211 1 89.75 22 ARG B O 1
ATOM 2452 N N . PRO B 1 23 ? -14.414 1.516 -9.359 1 85.75 23 PRO B N 1
ATOM 2453 C CA . PRO B 1 23 ? -14.023 0.222 -9.93 1 85.75 23 PRO B CA 1
ATOM 2454 C C . PRO B 1 23 ? -14.359 -0.95 -9.008 1 85.75 23 PRO B C 1
ATOM 2456 O O . PRO B 1 23 ? -14.211 -0.849 -7.789 1 85.75 23 PRO B O 1
ATOM 2459 N N . GLY B 1 24 ? -14.867 -2.107 -9.656 1 85.19 24 GLY B N 1
ATOM 2460 C CA . GLY B 1 24 ? -15.25 -3.287 -8.898 1 85.19 24 GLY B CA 1
ATOM 2461 C C . GLY B 1 24 ? -16.469 -3.066 -8.016 1 85.19 24 GLY B C 1
ATOM 2462 O O . GLY B 1 24 ? -16.734 -3.863 -7.117 1 85.19 24 GLY B O 1
ATOM 2463 N N . GLY B 1 25 ? -17 -1.916 -8.078 1 86.31 25 GLY B N 1
ATOM 2464 C CA . GLY B 1 25 ? -18.219 -1.612 -7.328 1 86.31 25 GLY B CA 1
ATOM 2465 C C . GLY B 1 25 ? -17.922 -1.126 -5.918 1 86.31 25 GLY B C 1
ATOM 2466 O O . GLY B 1 25 ? -18.828 -1.111 -5.07 1 86.31 25 GLY B O 1
ATOM 2467 N N . LEU B 1 26 ? -16.734 -0.815 -5.66 1 88.06 26 LEU B N 1
ATOM 2468 C CA . LEU B 1 26 ? -16.375 -0.379 -4.316 1 88.06 26 LEU B CA 1
ATOM 2469 C C . LEU B 1 26 ? -16.641 1.112 -4.141 1 88.06 26 LEU B C 1
ATOM 2471 O O . LEU B 1 26 ? -16.188 1.927 -4.949 1 88.06 26 LEU B O 1
ATOM 2475 N N . HIS B 1 27 ? -17.328 1.395 -3.082 1 89.31 27 HIS B N 1
ATOM 2476 C CA . HIS B 1 27 ? -17.578 2.793 -2.75 1 89.31 27 HIS B CA 1
ATOM 2477 C C . HIS B 1 27 ? -16.344 3.447 -2.143 1 89.31 27 HIS B C 1
ATOM 2479 O O . HIS B 1 27 ? -15.547 2.781 -1.479 1 89.31 27 HIS B O 1
ATOM 2485 N N . ALA B 1 28 ? -16.266 4.73 -2.383 1 89.06 28 ALA B N 1
ATOM 2486 C CA . ALA B 1 28 ? -15.117 5.5 -1.932 1 89.06 28 ALA B CA 1
ATOM 2487 C C . ALA B 1 28 ? -14.984 5.453 -0.412 1 89.06 28 ALA B C 1
ATOM 2489 O O . ALA B 1 28 ? -13.875 5.316 0.116 1 89.06 28 ALA B O 1
ATOM 2490 N N . ASP B 1 29 ? -16.062 5.531 0.258 1 89.12 29 ASP B N 1
ATOM 2491 C CA . ASP B 1 29 ? -16.016 5.586 1.716 1 89.12 29 ASP B CA 1
ATOM 2492 C C . ASP B 1 29 ? -15.555 4.254 2.303 1 89.12 29 ASP B C 1
ATOM 2494 O O . ASP B 1 29 ? -14.805 4.234 3.281 1 89.12 29 ASP B O 1
ATOM 2498 N N . GLU B 1 30 ? -15.992 3.238 1.709 1 91.06 30 GLU B N 1
ATOM 2499 C CA . GLU B 1 30 ? -15.547 1.916 2.141 1 91.06 30 GLU B CA 1
ATOM 2500 C C . GLU B 1 30 ? -14.055 1.714 1.856 1 91.06 30 GLU B C 1
ATOM 2502 O O . GLU B 1 30 ? -13.32 1.221 2.711 1 91.06 30 GLU B O 1
ATOM 2507 N N . THR B 1 31 ? -13.695 2.076 0.722 1 93.62 31 THR B N 1
ATOM 2508 C CA . THR B 1 31 ? -12.297 1.961 0.324 1 93.62 31 THR B CA 1
ATOM 2509 C C . THR B 1 31 ? -11.398 2.783 1.248 1 93.62 31 THR B C 1
ATOM 2511 O O . THR B 1 31 ? -10.383 2.287 1.737 1 93.62 31 THR B O 1
ATOM 2514 N N . ARG B 1 32 ? -11.789 3.953 1.452 1 92.81 32 ARG B N 1
ATOM 2515 C CA . ARG B 1 32 ? -11.016 4.84 2.312 1 92.81 32 ARG B CA 1
ATOM 2516 C C . ARG B 1 32 ? -10.914 4.277 3.727 1 92.81 32 ARG B C 1
ATOM 2518 O O . ARG B 1 32 ? -9.836 4.289 4.328 1 92.81 32 ARG B O 1
ATOM 2525 N N . ARG B 1 33 ? -12 3.803 4.246 1 92.25 33 ARG B N 1
ATOM 2526 C CA . ARG B 1 33 ? -12.023 3.264 5.602 1 92.25 33 ARG B CA 1
ATOM 2527 C C . ARG B 1 33 ? -11.031 2.117 5.754 1 92.25 33 ARG B C 1
ATOM 2529 O O . ARG B 1 33 ? -10.258 2.084 6.715 1 92.25 33 ARG B O 1
ATOM 2536 N N . VAL B 1 34 ? -11.008 1.261 4.863 1 94.44 34 VAL B N 1
ATOM 2537 C CA . VAL B 1 34 ? -10.148 0.089 4.926 1 94.44 34 VAL B CA 1
ATOM 2538 C C . VAL B 1 34 ? -8.688 0.519 4.809 1 94.44 34 VAL B C 1
ATOM 2540 O O . VAL B 1 34 ? -7.84 0.087 5.594 1 94.44 34 VAL B O 1
ATOM 2543 N N . LEU B 1 35 ? -8.406 1.362 3.857 1 95.12 35 LEU B N 1
ATOM 2544 C CA . LEU B 1 35 ? -7.027 1.783 3.611 1 95.12 35 LEU B CA 1
ATOM 2545 C C . LEU B 1 35 ? -6.48 2.568 4.797 1 95.12 35 LEU B C 1
ATOM 2547 O O . LEU B 1 35 ? -5.359 2.318 5.246 1 95.12 35 LEU B O 1
ATOM 2551 N N . THR B 1 36 ? -7.242 3.473 5.316 1 92.12 36 THR B N 1
ATOM 2552 C CA . THR B 1 36 ? -6.777 4.305 6.422 1 92.12 36 THR B CA 1
ATOM 2553 C C . THR B 1 36 ? -6.629 3.48 7.695 1 92.12 36 THR B C 1
ATOM 2555 O O . THR B 1 36 ? -5.746 3.744 8.516 1 92.12 36 THR B O 1
ATOM 2558 N N . THR B 1 37 ? -7.504 2.494 7.867 1 93 37 THR B N 1
ATOM 2559 C CA . THR B 1 37 ? -7.402 1.612 9.023 1 93 37 THR B CA 1
ATOM 2560 C C . THR B 1 37 ? -6.129 0.771 8.945 1 93 37 THR B C 1
ATOM 2562 O O . THR B 1 37 ? -5.441 0.588 9.953 1 93 37 THR B O 1
ATOM 2565 N N . LEU B 1 38 ? -5.84 0.295 7.816 1 94.44 38 LEU B N 1
ATOM 2566 C CA . LEU B 1 38 ? -4.613 -0.469 7.621 1 94.44 38 LEU B CA 1
ATOM 2567 C C . LEU B 1 38 ? -3.387 0.391 7.906 1 94.44 38 LEU B C 1
ATOM 2569 O O . LEU B 1 38 ? -2.467 -0.044 8.602 1 94.44 38 LEU B O 1
ATOM 2573 N N . VAL B 1 39 ? -3.375 1.566 7.359 1 94 39 VAL B N 1
ATOM 2574 C CA . VAL B 1 39 ? -2.256 2.48 7.562 1 94 39 VAL B CA 1
ATOM 2575 C C . VAL B 1 39 ? -2.127 2.822 9.047 1 94 39 VAL B C 1
ATOM 2577 O O . VAL B 1 39 ? -1.021 2.822 9.594 1 94 39 VAL B O 1
ATOM 2580 N N . TYR B 1 40 ? -3.195 3.01 9.695 1 91.56 40 TYR B N 1
ATOM 2581 C CA . TYR B 1 40 ? -3.236 3.461 11.086 1 91.56 40 TYR B CA 1
ATOM 2582 C C . TYR B 1 40 ? -2.715 2.381 12.023 1 91.56 40 TYR B C 1
ATOM 2584 O O . TYR B 1 40 ? -1.9 2.658 12.906 1 91.56 40 TYR B O 1
ATOM 2592 N N . TYR B 1 41 ? -3.076 1.195 11.805 1 92.94 41 TYR B N 1
ATOM 2593 C CA . TYR B 1 41 ? -2.82 0.161 12.797 1 92.94 41 TYR B CA 1
ATOM 2594 C C . TYR B 1 41 ? -1.54 -0.6 12.477 1 92.94 41 TYR B C 1
ATOM 2596 O O . TYR B 1 41 ? -0.912 -1.174 13.367 1 92.94 41 TYR B O 1
ATOM 2604 N N . LEU B 1 42 ? -1.149 -0.548 11.234 1 94.75 42 LEU B N 1
ATOM 2605 C CA . LEU B 1 42 ? -0.044 -1.436 10.891 1 94.75 42 LEU B CA 1
ATOM 2606 C C . LEU B 1 42 ? 1.077 -0.665 10.203 1 94.75 42 LEU B C 1
ATOM 2608 O O . LEU B 1 42 ? 2.211 -0.647 10.68 1 94.75 42 LEU B O 1
ATOM 2612 N N . LEU B 1 43 ? 0.816 0.022 9.102 1 95.56 43 LEU B N 1
ATOM 2613 C CA . LEU B 1 43 ? 1.855 0.554 8.227 1 95.56 43 LEU B CA 1
ATOM 2614 C C . LEU B 1 43 ? 2.539 1.759 8.867 1 95.56 43 LEU B C 1
ATOM 2616 O O . LEU B 1 43 ? 3.77 1.856 8.859 1 95.56 43 LEU B O 1
ATOM 2620 N N . LEU B 1 44 ? 1.729 2.654 9.406 1 93.88 44 LEU B N 1
ATOM 2621 C CA . LEU B 1 44 ? 2.289 3.873 9.984 1 93.88 44 LEU B CA 1
ATOM 2622 C C . LEU B 1 44 ? 3.104 3.559 11.234 1 93.88 44 LEU B C 1
ATOM 2624 O O . LEU B 1 44 ? 4.211 4.074 11.398 1 93.88 44 LEU B O 1
ATOM 2628 N N . PRO B 1 45 ? 2.627 2.738 12.148 1 95.44 45 PRO B N 1
ATOM 2629 C CA . PRO B 1 45 ? 3.463 2.354 13.289 1 95.44 45 PRO B CA 1
ATOM 2630 C C . PRO B 1 45 ? 4.793 1.737 12.859 1 95.44 45 PRO B C 1
ATOM 2632 O O . PRO B 1 45 ? 5.828 2.002 13.484 1 95.44 45 PRO B O 1
ATOM 2635 N N . ALA B 1 46 ? 4.738 0.957 11.836 1 96.12 46 ALA B N 1
ATOM 2636 C CA . ALA B 1 46 ? 5.969 0.362 11.328 1 96.12 46 ALA B CA 1
ATOM 2637 C C . ALA B 1 46 ? 6.926 1.436 10.812 1 96.12 46 ALA B C 1
ATOM 2639 O O . ALA B 1 46 ? 8.133 1.385 11.086 1 96.12 46 ALA B O 1
ATOM 2640 N N . LEU B 1 47 ? 6.406 2.338 10.109 1 94.56 47 LEU B N 1
ATOM 2641 C CA . LEU B 1 47 ? 7.223 3.426 9.578 1 94.56 47 LEU B CA 1
ATOM 2642 C C . LEU B 1 47 ? 7.793 4.277 10.711 1 94.56 47 LEU B C 1
ATOM 2644 O O . LEU B 1 47 ? 8.969 4.652 10.672 1 94.56 47 LEU B O 1
ATOM 2648 N N . VAL B 1 48 ? 6.961 4.605 11.688 1 95.56 48 VAL B N 1
ATOM 2649 C CA . VAL B 1 48 ? 7.375 5.402 12.836 1 95.56 48 VAL B CA 1
ATOM 2650 C C . VAL B 1 48 ? 8.508 4.699 13.578 1 95.56 48 VAL B C 1
ATOM 2652 O O . VAL B 1 48 ? 9.516 5.32 13.922 1 95.56 48 VAL B O 1
ATOM 2655 N N . LEU B 1 49 ? 8.305 3.404 13.797 1 96.38 49 LEU B N 1
ATOM 2656 C CA . LEU B 1 49 ? 9.336 2.611 14.461 1 96.38 49 LEU B CA 1
ATOM 2657 C C . LEU B 1 49 ? 10.648 2.678 13.688 1 96.38 49 LEU B C 1
ATOM 2659 O O . LEU B 1 49 ? 11.703 2.924 14.273 1 96.38 49 LEU B O 1
ATOM 2663 N N . LYS B 1 50 ? 10.594 2.529 12.43 1 95.75 50 LYS B N 1
ATOM 2664 C CA . LYS B 1 50 ? 11.797 2.537 11.594 1 95.75 50 LYS B CA 1
ATOM 2665 C C . LYS B 1 50 ? 12.469 3.906 11.609 1 95.75 50 LYS B C 1
ATOM 2667 O O . LYS B 1 50 ? 13.688 4 11.789 1 95.75 50 LYS B O 1
ATOM 2672 N N . VAL B 1 51 ? 11.711 4.906 11.461 1 94.44 51 VAL B N 1
ATOM 2673 C CA . VAL B 1 51 ? 12.234 6.25 11.227 1 94.44 51 VAL B CA 1
ATOM 2674 C C . VAL B 1 51 ? 12.789 6.82 12.531 1 94.44 51 VAL B C 1
ATOM 2676 O O . VAL B 1 51 ? 13.914 7.328 12.57 1 94.44 51 VAL B O 1
ATOM 2679 N N . LEU B 1 52 ? 12.133 6.68 13.625 1 95.38 52 LEU B N 1
ATOM 2680 C CA . LEU B 1 52 ? 12.539 7.297 14.883 1 95.38 52 LEU B CA 1
ATOM 2681 C C . LEU B 1 52 ? 13.648 6.492 15.547 1 95.38 52 LEU B C 1
ATOM 2683 O O . LEU B 1 52 ? 14.398 7.023 16.375 1 95.38 52 LEU B O 1
ATOM 2687 N N . TRP B 1 53 ? 13.695 5.211 15.219 1 94.81 53 TRP B N 1
ATOM 2688 C CA . TRP B 1 53 ? 14.742 4.352 15.766 1 94.81 53 TRP B CA 1
ATOM 2689 C C . TRP B 1 53 ? 16.125 4.859 15.383 1 94.81 53 TRP B C 1
ATOM 2691 O O . TRP B 1 53 ? 17.078 4.711 16.141 1 94.81 53 TRP B O 1
ATOM 2701 N N . THR B 1 54 ? 16.266 5.562 14.258 1 91.75 54 THR B N 1
ATOM 2702 C CA . THR B 1 54 ? 17.594 5.953 13.781 1 91.75 54 THR B CA 1
ATOM 2703 C C . THR B 1 54 ? 17.672 7.465 13.586 1 91.75 54 THR B C 1
ATOM 2705 O O . THR B 1 54 ? 18.703 7.988 13.188 1 91.75 54 THR B O 1
ATOM 2708 N N . ALA B 1 55 ? 16.641 8.156 13.82 1 90.94 55 ALA B N 1
ATOM 2709 C CA . ALA B 1 55 ? 16.609 9.602 13.625 1 90.94 55 ALA B CA 1
ATOM 2710 C C . ALA B 1 55 ? 17.469 10.312 14.664 1 90.94 55 ALA B C 1
ATOM 2712 O O . ALA B 1 55 ? 17.672 9.805 15.766 1 90.94 55 ALA B O 1
ATOM 2713 N N . PRO B 1 56 ? 18.078 11.367 14.25 1 88.56 56 PRO B N 1
ATOM 2714 C CA . PRO B 1 56 ? 18.797 12.172 15.242 1 88.56 56 PRO B CA 1
ATOM 2715 C C . PRO B 1 56 ? 17.859 12.867 16.234 1 88.56 56 PRO B C 1
ATOM 2717 O O . PRO B 1 56 ? 17.344 13.945 15.938 1 88.56 56 PRO B O 1
ATOM 2720 N N . LEU B 1 57 ? 17.766 12.227 17.359 1 90.62 57 LEU B N 1
ATOM 2721 C CA . LEU B 1 57 ? 16.875 12.766 18.391 1 90.62 57 LEU B CA 1
ATOM 2722 C C . LEU B 1 57 ? 17.656 13.68 19.344 1 90.62 57 LEU B C 1
ATOM 2724 O O . LEU B 1 57 ? 18.859 13.539 19.484 1 90.62 57 LEU B O 1
ATOM 2728 N N . GLY B 1 58 ? 17.062 14.789 19.875 1 91.31 58 GLY B N 1
ATOM 2729 C CA . GLY B 1 58 ? 17.672 15.742 20.797 1 91.31 58 GLY B CA 1
ATOM 2730 C C . GLY B 1 58 ? 16.984 17.094 20.797 1 91.31 58 GLY B C 1
ATOM 2731 O O . GLY B 1 58 ? 15.75 17.172 20.766 1 91.31 58 GLY B O 1
ATOM 2732 N N . LEU B 1 59 ? 17.781 18.016 20.75 1 92.12 59 LEU B N 1
ATOM 2733 C CA . LEU B 1 59 ? 17.266 19.375 20.844 1 92.12 59 LEU B CA 1
ATOM 2734 C C . LEU B 1 59 ? 16.469 19.75 19.594 1 92.12 59 LEU B C 1
ATOM 2736 O O . LEU B 1 59 ? 15.484 20.484 19.672 1 92.12 59 LEU B O 1
ATOM 2740 N N . VAL B 1 60 ? 16.859 19.203 18.562 1 93.31 60 VAL B N 1
ATOM 2741 C CA . VAL B 1 60 ? 16.188 19.484 17.297 1 93.31 60 VAL B CA 1
ATOM 2742 C C . VAL B 1 60 ? 14.766 18.953 17.344 1 93.31 60 VAL B C 1
ATOM 2744 O O . VAL B 1 60 ? 13.836 19.609 16.844 1 93.31 60 VAL B O 1
ATOM 2747 N N . SER B 1 61 ? 14.633 17.828 17.938 1 95.5 61 SER B N 1
ATOM 2748 C CA . SER B 1 61 ? 13.305 17.234 18.078 1 95.5 61 SER B CA 1
ATOM 2749 C C . SER B 1 61 ? 12.398 18.109 18.938 1 95.5 61 SER B C 1
ATOM 2751 O O . SER B 1 61 ? 11.219 18.297 18.625 1 95.5 61 SER B O 1
ATOM 2753 N N . LEU B 1 62 ? 12.945 18.641 19.938 1 95.88 62 LEU B N 1
ATOM 2754 C CA . LEU B 1 62 ? 12.188 19.516 20.812 1 95.88 62 LEU B CA 1
ATOM 2755 C C . LEU B 1 62 ? 11.797 20.812 20.109 1 95.88 62 LEU B C 1
ATOM 2757 O O . LEU B 1 62 ? 10.695 21.328 20.312 1 95.88 62 LEU B O 1
ATOM 2761 N N . LYS B 1 63 ? 12.688 21.281 19.328 1 97.69 63 LYS B N 1
ATOM 2762 C CA . LYS B 1 63 ? 12.406 22.5 18.562 1 97.69 63 LYS B CA 1
ATOM 2763 C C . LYS B 1 63 ? 11.289 22.266 17.547 1 97.69 63 LYS B C 1
ATOM 2765 O O . LYS B 1 63 ? 10.383 23.078 17.406 1 97.69 63 LYS B O 1
ATOM 2770 N N . ILE B 1 64 ? 11.359 21.141 16.875 1 97.81 64 ILE B N 1
ATOM 2771 C CA . ILE B 1 64 ? 10.328 20.797 15.906 1 97.81 64 ILE B CA 1
ATOM 2772 C C . ILE B 1 64 ? 8.969 20.719 16.594 1 97.81 64 ILE B C 1
ATOM 2774 O O . ILE B 1 64 ? 7.992 21.297 16.125 1 97.81 64 ILE B O 1
ATOM 2778 N N . ALA B 1 65 ? 8.945 20.062 17.719 1 97.62 65 ALA B N 1
ATOM 2779 C CA . ALA B 1 65 ? 7.715 19.891 18.484 1 97.62 65 ALA B CA 1
ATOM 2780 C C . ALA B 1 65 ? 7.184 21.234 18.969 1 97.62 65 ALA B C 1
ATOM 2782 O O . ALA B 1 65 ? 5.973 21.484 18.938 1 97.62 65 ALA B O 1
ATOM 2783 N N . ALA B 1 66 ? 8.031 22.031 19.422 1 98 66 ALA B N 1
ATOM 2784 C CA . ALA B 1 66 ? 7.652 23.359 19.922 1 98 66 ALA B CA 1
ATOM 2785 C C . ALA B 1 66 ? 7.055 24.203 18.797 1 98 66 ALA B C 1
ATOM 2787 O O . ALA B 1 66 ? 6.039 24.875 19 1 98 66 ALA B O 1
ATOM 2788 N N . VAL B 1 67 ? 7.695 24.188 17.656 1 98.56 67 VAL B N 1
ATOM 2789 C CA . VAL B 1 67 ? 7.188 24.969 16.531 1 98.56 67 VAL B CA 1
ATOM 2790 C C . VAL B 1 67 ? 5.812 24.438 16.125 1 98.56 67 VAL B C 1
ATOM 2792 O O . VAL B 1 67 ? 4.895 25.219 15.867 1 98.56 67 VAL B O 1
ATOM 2795 N N . ALA B 1 68 ? 5.699 23.141 16.062 1 98.44 68 ALA B N 1
ATOM 2796 C CA . ALA B 1 68 ? 4.418 22.531 15.711 1 98.44 68 ALA B CA 1
ATOM 2797 C C . ALA B 1 68 ? 3.318 22.969 16.672 1 98.44 68 ALA B C 1
ATOM 2799 O O . ALA B 1 68 ? 2.264 23.453 16.25 1 98.44 68 ALA B O 1
ATOM 2800 N N . GLY B 1 69 ? 3.588 22.844 17.953 1 98.12 69 GLY B N 1
ATOM 2801 C CA . GLY B 1 69 ? 2.609 23.188 18.969 1 98.12 69 GLY B CA 1
ATOM 2802 C C . GLY B 1 69 ? 2.258 24.672 18.984 1 98.12 69 GLY B C 1
ATOM 2803 O O . GLY B 1 69 ? 1.08 25.031 19.031 1 98.12 69 GLY B O 1
ATOM 2804 N N . LEU B 1 70 ? 3.262 25.469 18.922 1 98.44 70 LEU B N 1
ATOM 2805 C CA . LEU B 1 70 ? 3.053 26.906 19 1 98.44 70 LEU B CA 1
ATOM 2806 C C . LEU B 1 70 ? 2.342 27.422 17.766 1 98.44 70 LEU B C 1
ATOM 2808 O O . LEU B 1 70 ? 1.555 28.375 17.828 1 98.44 70 LEU B O 1
ATOM 2812 N N . THR B 1 71 ? 2.623 26.844 16.641 1 98.62 71 THR B N 1
ATOM 2813 C CA . THR B 1 71 ? 1.938 27.219 15.414 1 98.62 71 THR B CA 1
ATOM 2814 C C . THR B 1 71 ? 0.454 26.875 15.492 1 98.62 71 THR B C 1
ATOM 2816 O O . THR B 1 71 ? -0.396 27.656 15.047 1 98.62 71 THR B O 1
ATOM 2819 N N . VAL B 1 72 ? 0.138 25.703 16.016 1 98.38 72 VAL B N 1
ATOM 2820 C CA . VAL B 1 72 ? -1.25 25.297 16.188 1 98.38 72 VAL B CA 1
ATOM 2821 C C . VAL B 1 72 ? -1.965 26.281 17.109 1 98.38 72 VAL B C 1
ATOM 2823 O O . VAL B 1 72 ? -3.066 26.75 16.797 1 98.38 72 VAL B O 1
ATOM 2826 N N . ILE B 1 73 ? -1.323 26.656 18.203 1 98.25 73 ILE B N 1
ATOM 2827 C CA . ILE B 1 73 ? -1.91 27.562 19.172 1 98.25 73 ILE B CA 1
ATOM 2828 C C . ILE B 1 73 ? -2.119 28.938 18.547 1 98.25 73 ILE B C 1
ATOM 2830 O O . ILE B 1 73 ? -3.168 29.562 18.719 1 98.25 73 ILE B O 1
ATOM 2834 N N . ALA B 1 74 ? -1.141 29.375 17.812 1 98.5 74 ALA B N 1
ATOM 2835 C CA . ALA B 1 74 ? -1.259 30.656 17.125 1 98.5 74 ALA B CA 1
ATOM 2836 C C . ALA B 1 74 ? -2.408 30.625 16.125 1 98.5 74 ALA B C 1
ATOM 2838 O O . ALA B 1 74 ? -3.162 31.609 16.016 1 98.5 74 ALA B O 1
ATOM 2839 N N . ALA B 1 75 ? -2.51 29.594 15.367 1 98.25 75 ALA B N 1
ATOM 2840 C CA . ALA B 1 75 ? -3.572 29.469 14.367 1 98.25 75 ALA B CA 1
ATOM 2841 C C . ALA B 1 75 ? -4.945 29.453 15.031 1 98.25 75 ALA B C 1
ATOM 2843 O O . ALA B 1 75 ? -5.902 30.031 14.5 1 98.25 75 ALA B O 1
ATOM 2844 N N . LEU B 1 76 ? -5.074 28.781 16.172 1 97.31 76 LEU B N 1
ATOM 2845 C CA . LEU B 1 76 ? -6.32 28.797 16.938 1 97.31 76 LEU B CA 1
ATOM 2846 C C . LEU B 1 76 ? -6.695 30.219 17.328 1 97.31 76 LEU B C 1
ATOM 2848 O O . LEU B 1 76 ? -7.844 30.625 17.172 1 97.31 76 LEU B O 1
ATOM 2852 N N . GLY B 1 77 ? -5.707 30.906 17.844 1 96.81 77 GLY B N 1
ATOM 2853 C CA . GLY B 1 77 ? -5.945 32.281 18.234 1 96.81 77 GLY B CA 1
ATOM 2854 C C . GLY B 1 77 ? -6.348 33.188 17.078 1 96.81 77 GLY B C 1
ATOM 2855 O O . GLY B 1 77 ? -7.281 33.969 17.188 1 96.81 77 GLY B O 1
ATOM 2856 N N . LEU B 1 78 ? -5.668 33.031 15.961 1 96.88 78 LEU B N 1
ATOM 2857 C CA . LEU B 1 78 ? -5.969 33.844 14.773 1 96.88 78 LEU B CA 1
ATOM 2858 C C . LEU B 1 78 ? -7.367 33.531 14.25 1 96.88 78 LEU B C 1
ATOM 2860 O O . LEU B 1 78 ? -8.078 34.438 13.805 1 96.88 78 LEU B O 1
ATOM 2864 N N . THR B 1 79 ? -7.699 32.25 14.258 1 96.31 79 THR B N 1
ATOM 2865 C CA . THR B 1 79 ? -9.023 31.859 13.789 1 96.31 79 THR B CA 1
ATOM 2866 C C . THR B 1 79 ? -10.109 32.438 14.695 1 96.31 79 THR B C 1
ATOM 2868 O O . THR B 1 79 ? -11.133 32.938 14.219 1 96.31 79 THR B O 1
ATOM 2871 N N . ALA B 1 80 ? -9.914 32.375 16 1 93.56 80 ALA B N 1
ATOM 2872 C CA . ALA B 1 80 ? -10.867 32.906 16.969 1 93.56 80 ALA B CA 1
ATOM 2873 C C . ALA B 1 80 ? -11.047 34.406 16.75 1 93.56 80 ALA B C 1
ATOM 2875 O O . ALA B 1 80 ? -12.164 34.938 16.828 1 93.56 80 ALA B O 1
ATOM 2876 N N . LEU B 1 81 ? -9.977 35.062 16.453 1 92.94 81 LEU B N 1
ATOM 2877 C CA . LEU B 1 81 ? -10.016 36.5 16.25 1 92.94 81 LEU B CA 1
ATOM 2878 C C . LEU B 1 81 ? -10.734 36.844 14.945 1 92.94 81 LEU B C 1
ATOM 2880 O O . LEU B 1 81 ? -11.516 37.781 14.883 1 92.94 81 LEU B O 1
ATOM 2884 N N . ALA B 1 82 ? -10.453 36.062 13.922 1 90.88 82 ALA B N 1
ATOM 2885 C CA . ALA B 1 82 ? -11.039 36.344 12.609 1 90.88 82 ALA B CA 1
ATOM 2886 C C . ALA B 1 82 ? -12.547 36.062 12.625 1 90.88 82 ALA B C 1
ATOM 2888 O O . ALA B 1 82 ? -13.297 36.719 11.883 1 90.88 82 ALA B O 1
ATOM 2889 N N . CYS B 1 83 ? -13.008 35.031 13.352 1 83.62 83 CYS B N 1
ATOM 2890 C CA . CYS B 1 83 ? -14.406 34.656 13.344 1 83.62 83 CYS B CA 1
ATOM 2891 C C . CYS B 1 83 ? -15.25 35.625 14.172 1 83.62 83 CYS B C 1
ATOM 2893 O O . CYS B 1 83 ? -16.469 35.688 14 1 83.62 83 CYS B O 1
ATOM 2895 N N . ARG B 1 84 ? -14.734 36.25 15.039 1 75.25 84 ARG B N 1
ATOM 2896 C CA . ARG B 1 84 ? -15.5 37.312 15.648 1 75.25 84 ARG B CA 1
ATOM 2897 C C . ARG B 1 84 ? -16.062 38.25 14.578 1 75.25 84 ARG B C 1
ATOM 2899 O O . ARG B 1 84 ? -17.109 38.875 14.789 1 75.25 84 ARG B O 1
ATOM 2906 N N . LEU B 1 85 ? -15.484 38 13.531 1 62.97 85 LEU B N 1
ATOM 2907 C CA . LEU B 1 85 ? -15.859 38.875 12.43 1 62.97 85 LEU B CA 1
ATOM 2908 C C . LEU B 1 85 ? -16.891 38.219 11.531 1 62.97 85 LEU B C 1
ATOM 2910 O O . LEU B 1 85 ? -17.594 38.906 10.766 1 62.97 85 LEU B O 1
ATOM 2914 N N . CYS B 1 86 ? -16.969 36.938 11.5 1 67.5 86 CYS B N 1
ATOM 2915 C CA . CYS B 1 86 ? -17.797 36.25 10.523 1 67.5 86 CYS B CA 1
ATOM 2916 C C . CYS B 1 86 ? -19.031 35.656 11.188 1 67.5 86 CYS B C 1
ATOM 2918 O O . CYS B 1 86 ? -19.953 35.188 10.508 1 67.5 86 CYS B O 1
ATOM 2920 N N . ALA B 1 87 ? -19.234 35.844 12.297 1 64.75 87 ALA B N 1
ATOM 2921 C CA . ALA B 1 87 ? -20.344 35.375 13.133 1 64.75 87 ALA B CA 1
ATOM 2922 C C . ALA B 1 87 ? -20.859 34 12.68 1 64.75 87 ALA B C 1
ATOM 2924 O O . ALA B 1 87 ? -22.016 33.875 12.281 1 64.75 87 ALA B O 1
ATOM 2925 N N . PRO B 1 88 ? -19.984 32.969 12.758 1 78.62 88 PRO B N 1
ATOM 2926 C CA . PRO B 1 88 ? -20.469 31.656 12.367 1 78.62 88 PRO B CA 1
ATOM 2927 C C . PRO B 1 88 ? -21.219 30.938 13.492 1 78.62 88 PRO B C 1
ATOM 2929 O O . PRO B 1 88 ? -21.172 31.391 14.648 1 78.62 88 PRO B O 1
ATOM 2932 N N . SER B 1 89 ? -22.078 30.016 13.156 1 86.56 89 SER B N 1
ATOM 2933 C CA . SER B 1 89 ? -22.656 29.125 14.164 1 86.56 89 SER B CA 1
ATOM 2934 C C . SER B 1 89 ? -21.562 28.438 14.984 1 86.56 89 SER B C 1
ATOM 2936 O O . SER B 1 89 ? -20.391 28.406 14.57 1 86.56 89 SER B O 1
ATOM 2938 N N . ARG B 1 90 ? -21.906 28.016 16.219 1 91.12 90 ARG B N 1
ATOM 2939 C CA . ARG B 1 90 ? -20.969 27.344 17.109 1 91.12 90 ARG B CA 1
ATOM 2940 C C . ARG B 1 90 ? -20.297 26.156 16.406 1 91.12 90 ARG B C 1
ATOM 2942 O O . ARG B 1 90 ? -19.078 26 16.453 1 91.12 90 ARG B O 1
ATOM 2949 N N . ALA B 1 91 ? -21.125 25.359 15.75 1 92.19 91 ALA B N 1
ATOM 2950 C CA . ALA B 1 91 ? -20.625 24.188 15.062 1 92.19 91 ALA B CA 1
ATOM 2951 C C . ALA B 1 91 ? -19.672 24.578 13.93 1 92.19 91 ALA B C 1
ATOM 2953 O O . ALA B 1 91 ? -18.672 23.906 13.68 1 92.19 91 ALA B O 1
ATOM 2954 N N . THR B 1 92 ? -20.016 25.625 13.289 1 92.62 92 THR B N 1
ATOM 2955 C CA . THR B 1 92 ? -19.188 26.125 12.195 1 92.62 92 THR B CA 1
ATOM 2956 C C . THR B 1 92 ? -17.859 26.656 12.719 1 92.62 92 THR B C 1
ATOM 2958 O O . THR B 1 92 ? -16.797 26.406 12.125 1 92.62 92 THR B O 1
ATOM 2961 N N . LEU B 1 93 ? -17.953 27.344 13.812 1 93.44 93 LEU B N 1
ATOM 2962 C CA . LEU B 1 93 ? -16.734 27.859 14.414 1 93.44 93 LEU B CA 1
ATOM 2963 C C . LEU B 1 93 ? -15.812 26.734 14.859 1 93.44 93 LEU B C 1
ATOM 2965 O O . LEU B 1 93 ? -14.602 26.797 14.656 1 93.44 93 LEU B O 1
ATOM 2969 N N . GLY B 1 94 ? -16.375 25.734 15.484 1 94.19 94 GLY B N 1
ATOM 2970 C CA . GLY B 1 94 ? -15.586 24.578 15.867 1 94.19 94 GLY B CA 1
ATOM 2971 C C . GLY B 1 94 ? -14.867 23.922 14.703 1 94.19 94 GLY B C 1
ATOM 2972 O O . GLY B 1 94 ? -13.688 23.578 14.797 1 94.19 94 GLY B O 1
ATOM 2973 N N . ALA B 1 95 ? -15.57 23.797 13.617 1 94.56 95 ALA B N 1
ATOM 2974 C CA . ALA B 1 95 ? -14.992 23.203 12.414 1 94.56 95 ALA B CA 1
ATOM 2975 C C . ALA B 1 95 ? -13.867 24.078 11.867 1 94.56 95 ALA B C 1
ATOM 2977 O O . ALA B 1 95 ? -12.836 23.562 11.43 1 94.56 95 ALA B O 1
ATOM 2978 N N . MET B 1 96 ? -14.055 25.344 11.906 1 95.25 96 MET B N 1
ATOM 2979 C CA . MET B 1 96 ? -13.055 26.281 11.406 1 95.25 96 MET B CA 1
ATOM 2980 C C . MET B 1 96 ? -11.781 26.234 12.25 1 95.25 96 MET B C 1
ATOM 2982 O O . MET B 1 96 ? -10.672 26.234 11.719 1 95.25 96 MET B O 1
ATOM 2986 N N . LEU B 1 97 ? -11.961 26.203 13.539 1 96.44 97 LEU B N 1
ATOM 2987 C CA . LEU B 1 97 ? -10.828 26.141 14.453 1 96.44 97 LEU B CA 1
ATOM 2988 C C . LEU B 1 97 ? -9.984 24.906 14.195 1 96.44 97 LEU B C 1
ATOM 2990 O O . LEU B 1 97 ? -8.758 24.984 14.102 1 96.44 97 LEU B O 1
ATOM 2994 N N . LEU B 1 98 ? -10.633 23.812 13.977 1 96.25 98 LEU B N 1
ATOM 2995 C CA . LEU B 1 98 ? -9.922 22.562 13.727 1 96.25 98 LEU B CA 1
ATOM 2996 C C . LEU B 1 98 ? -9.266 22.578 12.344 1 96.25 98 LEU B C 1
ATOM 2998 O O . LEU B 1 98 ? -8.117 22.172 12.203 1 96.25 98 LEU B O 1
ATOM 3002 N N . ALA B 1 99 ? -9.945 23.094 11.391 1 96.81 99 ALA B N 1
ATOM 3003 C CA . ALA B 1 99 ? -9.469 23.078 10.008 1 96.81 99 ALA B CA 1
ATOM 3004 C C . ALA B 1 99 ? -8.289 24.016 9.812 1 96.81 99 ALA B C 1
ATOM 3006 O O . ALA B 1 99 ? -7.395 23.75 9.016 1 96.81 99 ALA B O 1
ATOM 3007 N N . ALA B 1 100 ? -8.227 25.094 10.578 1 97.56 100 ALA B N 1
ATOM 3008 C CA . ALA B 1 100 ? -7.234 26.141 10.359 1 97.56 100 ALA B CA 1
ATOM 3009 C C . ALA B 1 100 ? -6.008 25.922 11.242 1 97.56 100 ALA B C 1
ATOM 3011 O O . ALA B 1 100 ? -4.973 26.547 11.039 1 97.56 100 ALA B O 1
ATOM 3012 N N . ALA B 1 101 ? -6.078 25 12.109 1 97.38 101 ALA B N 1
ATOM 3013 C CA . ALA B 1 101 ? -5.02 24.938 13.117 1 97.38 101 ALA B CA 1
ATOM 3014 C C . ALA B 1 101 ? -4.141 23.703 12.914 1 97.38 101 ALA B C 1
ATOM 3016 O O . ALA B 1 101 ? -2.953 23.719 13.242 1 97.38 101 ALA B O 1
ATOM 3017 N N . TRP B 1 102 ? -4.688 22.688 12.445 1 98.12 102 TRP B N 1
ATOM 3018 C CA . TRP B 1 102 ? -3.93 21.438 12.297 1 98.12 102 TRP B CA 1
ATOM 3019 C C . TRP B 1 102 ? -3.652 21.141 10.828 1 98.12 102 TRP B C 1
ATOM 3021 O O . TRP B 1 102 ? -4.578 20.891 10.055 1 98.12 102 TRP B O 1
ATOM 3031 N N . PRO B 1 103 ? -2.365 21.094 10.445 1 97.94 103 PRO B N 1
ATOM 3032 C CA . PRO B 1 103 ? -2.006 20.766 9.062 1 97.94 103 PRO B CA 1
ATOM 3033 C C . PRO B 1 103 ? -2.092 19.266 8.766 1 97.94 103 PRO B C 1
ATOM 3035 O O . PRO B 1 103 ? -2.068 18.453 9.688 1 97.94 103 PRO B O 1
ATOM 3038 N N . ASN B 1 104 ? -2.234 18.984 7.523 1 96.69 104 ASN B N 1
ATOM 3039 C CA . ASN B 1 104 ? -2.199 17.594 7.074 1 96.69 104 ASN B CA 1
ATOM 3040 C C . ASN B 1 104 ? -0.775 17.047 7.055 1 96.69 104 ASN B C 1
ATOM 3042 O O . ASN B 1 104 ? -0.238 16.734 5.992 1 96.69 104 ASN B O 1
ATOM 3046 N N . ALA B 1 105 ? -0.256 16.781 8.156 1 95.5 105 ALA B N 1
ATOM 3047 C CA . ALA B 1 105 ? 1.156 16.469 8.359 1 95.5 105 ALA B CA 1
ATOM 3048 C C . ALA B 1 105 ? 1.472 15.039 7.902 1 95.5 105 ALA B C 1
ATOM 3050 O O . ALA B 1 105 ? 2.586 14.758 7.457 1 95.5 105 ALA B O 1
ATOM 3051 N N . VAL B 1 106 ? 0.492 14.227 7.969 1 92 106 VAL B N 1
ATOM 3052 C CA . VAL B 1 106 ? 0.762 12.812 7.746 1 92 106 VAL B CA 1
ATOM 3053 C C . VAL B 1 106 ? 0.339 12.422 6.332 1 92 106 VAL B C 1
ATOM 3055 O O . VAL B 1 106 ? 1.136 11.867 5.57 1 92 106 VAL B O 1
ATOM 3058 N N . TYR B 1 107 ? -0.871 12.781 5.883 1 92.12 107 TYR B N 1
ATOM 3059 C CA . TYR B 1 107 ? -1.385 12.32 4.598 1 92.12 107 TYR B CA 1
ATOM 3060 C C . TYR B 1 107 ? -0.678 13.016 3.443 1 92.12 107 TYR B C 1
ATOM 3062 O O . TYR B 1 107 ? -0.521 12.445 2.365 1 92.12 107 TYR B O 1
ATOM 3070 N N . LEU B 1 108 ? -0.309 14.242 3.691 1 95.12 108 LEU B N 1
ATOM 3071 C CA . LEU B 1 108 ? 0.339 14.977 2.613 1 95.12 108 LEU B CA 1
ATOM 3072 C C . LEU B 1 108 ? 1.76 15.375 3.002 1 95.12 108 LEU B C 1
ATOM 3074 O O . LEU B 1 108 ? 2.695 15.195 2.219 1 95.12 108 LEU B O 1
ATOM 3078 N N . GLY B 1 109 ? 1.934 15.812 4.148 1 96.94 109 GLY B N 1
ATOM 3079 C CA . GLY B 1 109 ? 3.234 16.281 4.609 1 96.94 109 GLY B CA 1
ATOM 3080 C C . GLY B 1 109 ? 4.301 15.195 4.562 1 96.94 109 GLY B C 1
ATOM 3081 O O . GLY B 1 109 ? 5.387 15.414 4.023 1 96.94 109 GLY B O 1
ATOM 3082 N N . LEU B 1 110 ? 3.953 14.07 5.082 1 95.12 110 LEU B N 1
ATOM 3083 C CA . LEU B 1 110 ? 4.898 12.961 5.148 1 95.12 110 LEU B CA 1
ATOM 3084 C C . LEU B 1 110 ? 5.355 12.555 3.75 1 95.12 110 LEU B C 1
ATOM 3086 O O . LEU B 1 110 ? 6.555 12.5 3.473 1 95.12 110 LEU B O 1
ATOM 3090 N N . PRO B 1 111 ? 4.527 12.383 2.82 1 93.44 111 PRO B N 1
ATOM 3091 C CA . PRO B 1 111 ? 4.953 12.023 1.467 1 93.44 111 PRO B CA 1
ATOM 3092 C C . PRO B 1 111 ? 5.805 13.102 0.807 1 93.44 111 PRO B C 1
ATOM 3094 O O . PRO B 1 111 ? 6.785 12.789 0.129 1 93.44 111 PRO B O 1
ATOM 3097 N N . ILE B 1 112 ? 5.469 14.289 1 1 95 112 ILE B N 1
ATOM 3098 C CA . ILE B 1 112 ? 6.191 15.391 0.359 1 95 112 ILE B CA 1
ATOM 3099 C C . ILE B 1 112 ? 7.598 15.492 0.939 1 95 112 ILE B C 1
ATOM 3101 O O . ILE B 1 112 ? 8.578 15.57 0.196 1 95 112 ILE B O 1
ATOM 3105 N N . LEU B 1 113 ? 7.699 15.461 2.199 1 96.38 113 LEU B N 1
ATOM 3106 C CA . LEU B 1 113 ? 9.008 15.594 2.836 1 96.38 113 LEU B CA 1
ATOM 3107 C C . LEU B 1 113 ? 9.867 14.367 2.559 1 96.38 113 LEU B C 1
ATOM 3109 O O . LEU B 1 113 ? 11.094 14.469 2.441 1 96.38 113 LEU B O 1
ATOM 3113 N N . ASP B 1 114 ? 9.195 13.234 2.465 1 92.94 114 ASP B N 1
ATOM 3114 C CA . ASP B 1 114 ? 9.914 12.023 2.086 1 92.94 114 ASP B CA 1
ATOM 3115 C C . ASP B 1 114 ? 10.531 12.164 0.696 1 92.94 114 ASP B C 1
ATOM 3117 O O . ASP B 1 114 ? 11.695 11.797 0.487 1 92.94 114 ASP B O 1
ATOM 3121 N N . ARG B 1 115 ? 9.836 12.688 -0.215 1 90.06 115 ARG B N 1
ATOM 3122 C CA . ARG B 1 115 ? 10.297 12.82 -1.592 1 90.06 115 ARG B CA 1
ATOM 3123 C C . ARG B 1 115 ? 11.375 13.891 -1.704 1 90.06 115 ARG B C 1
ATOM 3125 O O . ARG B 1 115 ? 12.305 13.758 -2.5 1 90.06 115 ARG B O 1
ATOM 3132 N N . LEU B 1 116 ? 11.289 14.922 -0.92 1 93 116 LEU B N 1
ATOM 3133 C CA . LEU B 1 116 ? 12.211 16.047 -1.025 1 93 116 LEU B CA 1
ATOM 3134 C C . LEU B 1 116 ? 13.523 15.734 -0.322 1 93 116 LEU B C 1
ATOM 3136 O O . LEU B 1 116 ? 14.594 16.125 -0.802 1 93 116 LEU B O 1
ATOM 3140 N N . PHE B 1 117 ? 13.383 15.008 0.878 1 94.75 117 PHE B N 1
ATOM 3141 C CA . PHE B 1 117 ? 14.555 14.977 1.743 1 94.75 117 PHE B CA 1
ATOM 3142 C C . PHE B 1 117 ? 14.859 13.547 2.189 1 94.75 117 PHE B C 1
ATOM 3144 O O . PHE B 1 117 ? 15.781 13.32 2.975 1 94.75 117 PHE B O 1
ATOM 3151 N N . GLY B 1 118 ? 14.07 12.633 1.816 1 92.06 118 GLY B N 1
ATOM 3152 C CA . GLY B 1 118 ? 14.32 11.25 2.188 1 92.06 118 GLY B CA 1
ATOM 3153 C C . GLY B 1 118 ? 14.07 10.969 3.658 1 92.06 118 GLY B C 1
ATOM 3154 O O . GLY B 1 118 ? 13.055 11.398 4.211 1 92.06 118 GLY B O 1
ATOM 3155 N N . GLU B 1 119 ? 14.984 10.281 4.266 1 92.12 119 GLU B N 1
ATOM 3156 C CA . GLU B 1 119 ? 14.836 9.844 5.648 1 92.12 119 GLU B CA 1
ATOM 3157 C C . GLU B 1 119 ? 14.766 11.039 6.598 1 92.12 119 GLU B C 1
ATOM 3159 O O . GLU B 1 119 ? 13.977 11.039 7.551 1 92.12 119 GLU B O 1
ATOM 3164 N N . ALA B 1 120 ? 15.539 11.992 6.289 1 94.44 120 ALA B N 1
ATOM 3165 C CA . ALA B 1 120 ? 15.555 13.188 7.133 1 94.44 120 ALA B CA 1
ATOM 3166 C C . ALA B 1 120 ? 14.203 13.898 7.09 1 94.44 120 ALA B C 1
ATOM 3168 O O . ALA B 1 120 ? 13.734 14.422 8.102 1 94.44 120 ALA B O 1
ATOM 3169 N N . GLY B 1 121 ? 13.586 13.922 5.926 1 96.19 121 GLY B N 1
ATOM 3170 C CA . GLY B 1 121 ? 12.266 14.523 5.777 1 96.19 121 GLY B CA 1
ATOM 3171 C C . GLY B 1 121 ? 11.18 13.758 6.5 1 96.19 121 GLY B C 1
ATOM 3172 O O . GLY B 1 121 ? 10.312 14.359 7.137 1 96.19 121 GLY B O 1
ATOM 3173 N N . ARG B 1 122 ? 11.266 12.461 6.434 1 95.25 122 ARG B N 1
ATOM 3174 C CA . ARG B 1 122 ? 10.305 11.625 7.145 1 95.25 122 ARG B CA 1
ATOM 3175 C C . ARG B 1 122 ? 10.375 11.875 8.648 1 95.25 122 ARG B C 1
ATOM 3177 O O . ARG B 1 122 ? 9.344 11.922 9.32 1 95.25 122 ARG B O 1
ATOM 3184 N N . ALA B 1 123 ? 11.547 11.984 9.102 1 96.12 123 ALA B N 1
ATOM 3185 C CA . ALA B 1 123 ? 11.75 12.195 10.531 1 96.12 123 ALA B CA 1
ATOM 3186 C C . ALA B 1 123 ? 11.094 13.492 10.992 1 96.12 123 ALA B C 1
ATOM 3188 O O . ALA B 1 123 ? 10.445 13.531 12.047 1 96.12 123 ALA B O 1
ATOM 3189 N N . VAL B 1 124 ? 11.258 14.508 10.203 1 97 124 VAL B N 1
ATOM 3190 C CA . VAL B 1 124 ? 10.672 15.805 10.539 1 97 124 VAL B CA 1
ATOM 3191 C C . VAL B 1 124 ? 9.148 15.688 10.57 1 97 124 VAL B C 1
ATOM 3193 O O . VAL B 1 124 ? 8.5 16.141 11.523 1 97 124 VAL B O 1
ATOM 3196 N N . ALA B 1 125 ? 8.578 15.055 9.555 1 97.38 125 ALA B N 1
ATOM 3197 C CA . ALA B 1 125 ? 7.129 14.922 9.453 1 97.38 125 ALA B CA 1
ATOM 3198 C C . ALA B 1 125 ? 6.566 14.148 10.648 1 97.38 125 ALA B C 1
ATOM 3200 O O . ALA B 1 125 ? 5.578 14.562 11.25 1 97.38 125 ALA B O 1
ATOM 3201 N N . ILE B 1 126 ? 7.195 13.078 10.984 1 96.19 126 ILE B N 1
ATOM 3202 C CA . ILE B 1 126 ? 6.742 12.203 12.055 1 96.19 126 ILE B CA 1
ATOM 3203 C C . ILE B 1 126 ? 6.867 12.922 13.398 1 96.19 126 ILE B C 1
ATOM 3205 O O . ILE B 1 126 ? 5.945 12.891 14.219 1 96.19 126 ILE B O 1
ATOM 3209 N N . GLN B 1 127 ? 7.953 13.562 13.609 1 96.38 127 GLN B N 1
ATOM 3210 C CA . GLN B 1 127 ? 8.164 14.258 14.875 1 96.38 127 GLN B CA 1
ATOM 3211 C C . GLN B 1 127 ? 7.215 15.445 15 1 96.38 127 GLN B C 1
ATOM 3213 O O . GLN B 1 127 ? 6.68 15.711 16.078 1 96.38 127 GLN B O 1
ATOM 3218 N N . TYR B 1 128 ? 7.047 16.219 13.93 1 97.75 128 TYR B N 1
ATOM 3219 C CA . TYR B 1 128 ? 6.121 17.344 13.922 1 97.75 128 TYR B CA 1
ATOM 3220 C C . TYR B 1 128 ? 4.727 16.906 14.359 1 97.75 128 TYR B C 1
ATOM 3222 O O . TYR B 1 128 ? 4.09 17.562 15.18 1 97.75 128 TYR B O 1
ATOM 3230 N N . ASP B 1 129 ? 4.316 15.797 13.836 1 96 129 ASP B N 1
ATOM 3231 C CA . ASP B 1 129 ? 2.967 15.32 14.109 1 96 129 ASP B CA 1
ATOM 3232 C C . ASP B 1 129 ? 2.893 14.656 15.484 1 96 129 ASP B C 1
ATOM 3234 O O . ASP B 1 129 ? 2.119 15.086 16.344 1 96 129 ASP B O 1
ATOM 3238 N N . LEU B 1 130 ? 3.73 13.672 15.766 1 93.69 130 LEU B N 1
ATOM 3239 C CA . LEU B 1 130 ? 3.602 12.805 16.938 1 93.69 130 LEU B CA 1
ATOM 3240 C C . LEU B 1 130 ? 3.998 13.547 18.203 1 93.69 130 LEU B C 1
ATOM 3242 O O . LEU B 1 130 ? 3.459 13.273 19.281 1 93.69 130 LEU B O 1
ATOM 3246 N N . PHE B 1 131 ? 4.949 14.477 18.062 1 94.44 131 PHE B N 1
ATOM 3247 C CA . PHE B 1 131 ? 5.434 15.133 19.281 1 94.44 131 PHE B CA 1
ATOM 3248 C C . PHE B 1 131 ? 4.777 16.5 19.453 1 94.44 131 PHE B C 1
ATOM 3250 O O . PHE B 1 131 ? 4.812 17.078 20.547 1 94.44 131 PHE B O 1
ATOM 3257 N N . GLY B 1 132 ? 4.168 17.016 18.453 1 95.25 132 GLY B N 1
ATOM 3258 C CA . GLY B 1 132 ? 3.617 18.359 18.531 1 95.25 132 GLY B CA 1
ATOM 3259 C C . GLY B 1 132 ? 2.131 18.406 18.219 1 95.25 132 GLY B C 1
ATOM 3260 O O . GLY B 1 132 ? 1.312 18.547 19.141 1 95.25 132 GLY B O 1
ATOM 3261 N N . ALA B 1 133 ? 1.749 18.078 17.047 1 95.19 133 ALA B N 1
ATOM 3262 C CA . ALA B 1 133 ? 0.402 18.328 16.547 1 95.19 133 ALA B CA 1
ATOM 3263 C C . ALA B 1 133 ? -0.597 17.328 17.125 1 95.19 133 ALA B C 1
ATOM 3265 O O . ALA B 1 133 ? -1.665 17.719 17.609 1 95.19 133 ALA B O 1
ATOM 3266 N N . LEU B 1 134 ? -0.23 16.109 17.156 1 92.94 134 LEU B N 1
ATOM 3267 C CA . LEU B 1 134 ? -1.169 15.055 17.531 1 92.94 134 LEU B CA 1
ATOM 3268 C C . LEU B 1 134 ? -1.538 15.164 19 1 92.94 134 LEU B C 1
ATOM 3270 O O . LEU B 1 134 ? -2.717 15.102 19.359 1 92.94 134 LEU B O 1
ATOM 3274 N N . PRO B 1 135 ? -0.62 15.336 19.906 1 92.44 135 PRO B N 1
ATOM 3275 C CA . PRO B 1 135 ? -1.002 15.492 21.312 1 92.44 135 PRO B CA 1
ATOM 3276 C C . PRO B 1 135 ? -1.961 16.656 21.547 1 92.44 135 PRO B C 1
ATOM 3278 O O . PRO B 1 135 ? -2.904 16.547 22.328 1 92.44 135 PRO B O 1
ATOM 3281 N N . LEU B 1 136 ? -1.734 17.719 20.875 1 94.44 136 LEU B N 1
ATOM 3282 C CA . LEU B 1 136 ? -2.619 18.875 21 1 94.44 136 LEU B CA 1
ATOM 3283 C C . LEU B 1 136 ? -3.998 18.562 20.422 1 94.44 136 LEU B C 1
ATOM 3285 O O . LEU B 1 136 ? -5.012 19.047 20.922 1 94.44 136 LEU B O 1
ATOM 3289 N N . LEU B 1 137 ? -4.02 17.812 19.375 1 93.31 137 LEU B N 1
ATOM 3290 C CA . LEU B 1 137 ? -5.293 17.422 18.781 1 93.31 137 LEU B CA 1
ATOM 3291 C C . LEU B 1 137 ? -6.109 16.578 19.75 1 93.31 137 LEU B C 1
ATOM 3293 O O . LEU B 1 137 ? -7.309 16.812 19.922 1 93.31 137 LEU B O 1
ATOM 3297 N N . LEU B 1 138 ? -5.445 15.672 20.406 1 90.5 138 LEU B N 1
ATOM 3298 C CA . LEU B 1 138 ? -6.129 14.703 21.266 1 90.5 138 LEU B CA 1
ATOM 3299 C C . LEU B 1 138 ? -6.441 15.312 22.625 1 90.5 138 LEU B C 1
ATOM 3301 O O . LEU B 1 138 ? -7.086 14.672 23.469 1 90.5 138 LEU B O 1
ATOM 3305 N N . THR B 1 139 ? -6.031 16.484 22.859 1 91.38 139 THR B N 1
ATOM 3306 C CA . THR B 1 139 ? -6.375 17.219 24.078 1 91.38 139 THR B CA 1
ATOM 3307 C C . THR B 1 139 ? -7.199 18.453 23.75 1 91.38 139 THR B C 1
ATOM 3309 O O . THR B 1 139 ? -8.43 18.406 23.703 1 91.38 139 THR B O 1
ATOM 3312 N N . VAL B 1 140 ? -6.512 19.406 23.188 1 92.56 140 VAL B N 1
ATOM 3313 C CA . VAL B 1 140 ? -7.148 20.688 22.906 1 92.56 140 VAL B CA 1
ATOM 3314 C C . VAL B 1 140 ? -8.156 20.531 21.766 1 92.56 140 VAL B C 1
ATOM 3316 O O . VAL B 1 140 ? -9.258 21.078 21.812 1 92.56 140 VAL B O 1
ATOM 3319 N N . GLY B 1 141 ? -7.809 19.812 20.781 1 93 141 GLY B N 1
ATOM 3320 C CA . GLY B 1 141 ? -8.703 19.594 19.656 1 93 141 GLY B CA 1
ATOM 3321 C C . GLY B 1 141 ? -9.992 18.891 20.047 1 93 141 GLY B C 1
ATOM 3322 O O . GLY B 1 141 ? -11.078 19.297 19.625 1 93 141 GLY B O 1
ATOM 3323 N N . VAL B 1 142 ? -9.828 17.938 20.844 1 88.56 142 VAL B N 1
ATOM 3324 C CA . VAL B 1 142 ? -10.992 17.188 21.328 1 88.56 142 VAL B CA 1
ATOM 3325 C C . VAL B 1 142 ? -11.875 18.109 22.172 1 88.56 142 VAL B C 1
ATOM 3327 O O . VAL B 1 142 ? -13.102 18.062 22.062 1 88.56 142 VAL B O 1
ATOM 3330 N N . LEU B 1 143 ? -11.234 18.875 23 1 89.38 143 LEU B N 1
ATOM 3331 C CA . LEU B 1 143 ? -11.984 19.812 23.828 1 89.38 143 LEU B CA 1
ATOM 3332 C C . LEU B 1 143 ? -12.75 20.812 22.984 1 89.38 143 LEU B C 1
ATOM 3334 O O . LEU B 1 143 ? -13.891 21.156 23.281 1 89.38 143 LEU B O 1
ATOM 3338 N N . ILE B 1 144 ? -12.117 21.266 21.969 1 92.44 144 ILE B N 1
ATOM 3339 C CA . ILE B 1 144 ? -12.758 22.188 21.047 1 92.44 144 ILE B CA 1
ATOM 3340 C C . ILE B 1 144 ? -13.945 21.516 20.375 1 92.44 144 ILE B C 1
ATOM 3342 O O . ILE B 1 144 ? -15.039 22.094 20.297 1 92.44 144 ILE B O 1
ATOM 3346 N N . ALA B 1 145 ? -13.805 20.328 19.922 1 90.75 145 ALA B N 1
ATOM 3347 C CA . ALA B 1 145 ? -14.867 19.594 19.234 1 90.75 145 ALA B CA 1
ATOM 3348 C C . ALA B 1 145 ? -16.047 19.344 20.172 1 90.75 145 ALA B C 1
ATOM 3350 O O . ALA B 1 145 ? -17.203 19.5 19.781 1 90.75 145 ALA B O 1
ATOM 3351 N N . ARG B 1 146 ? -15.719 19.047 21.359 1 87.75 146 ARG B N 1
ATOM 3352 C CA . ARG B 1 146 ? -16.766 18.781 22.344 1 87.75 146 ARG B CA 1
ATOM 3353 C C . ARG B 1 146 ? -17.516 20.062 22.703 1 87.75 146 ARG B C 1
ATOM 3355 O O . ARG B 1 146 ? -18.734 20.047 22.828 1 87.75 146 ARG B O 1
ATOM 3362 N N . HIS B 1 147 ? -16.75 21.016 22.922 1 89.94 147 HIS B N 1
ATOM 3363 C CA . HIS B 1 147 ? -17.328 22.266 23.375 1 89.94 147 HIS B CA 1
ATOM 3364 C C . HIS B 1 147 ? -18.219 22.875 22.312 1 89.94 147 HIS B C 1
ATOM 3366 O O . HIS B 1 147 ? -19.297 23.406 22.609 1 89.94 147 HIS B O 1
ATOM 3372 N N . PHE B 1 148 ? -17.828 22.828 21.141 1 91.88 148 PHE B N 1
ATOM 3373 C CA . PHE B 1 148 ? -18.547 23.5 20.062 1 91.88 148 PHE B CA 1
ATOM 3374 C C . PHE B 1 148 ? -19.5 22.531 19.359 1 91.88 148 PHE B C 1
ATOM 3376 O O . PHE B 1 148 ? -20.312 22.953 18.547 1 91.88 148 PHE B O 1
ATOM 3383 N N . GLY B 1 149 ? -19.297 21.203 19.688 1 88.31 149 GLY B N 1
ATOM 3384 C CA . GLY B 1 149 ? -20.125 20.203 19.062 1 88.31 149 GLY B CA 1
ATOM 3385 C C . GLY B 1 149 ? -21.484 20.031 19.719 1 88.31 149 GLY B C 1
ATOM 3386 O O . GLY B 1 149 ? -21.719 20.594 20.797 1 88.31 149 GLY B O 1
ATOM 3387 N N . THR B 1 150 ? -22.391 19.328 18.953 1 80.75 150 THR B N 1
ATOM 3388 C CA . THR B 1 150 ? -23.75 19.141 19.453 1 80.75 150 THR B CA 1
ATOM 3389 C C . THR B 1 150 ? -23.875 17.766 20.125 1 80.75 150 THR B C 1
ATOM 3391 O O . THR B 1 150 ? -24.891 17.484 20.766 1 80.75 150 THR B O 1
ATOM 3394 N N . GLN B 1 151 ? -23.125 16.859 19.797 1 68.5 151 GLN B N 1
ATOM 3395 C CA . GLN B 1 151 ? -23.234 15.508 20.312 1 68.5 151 GLN B CA 1
ATOM 3396 C C . GLN B 1 151 ? -22.297 15.289 21.5 1 68.5 151 GLN B C 1
ATOM 3398 O O . GLN B 1 151 ? -22 14.148 21.859 1 68.5 151 GLN B O 1
ATOM 3403 N N . GLY B 1 152 ? -22.078 16.188 22.328 1 57.12 152 GLY B N 1
ATOM 3404 C CA . GLY B 1 152 ? -21.047 16.375 23.328 1 57.12 152 GLY B CA 1
ATOM 3405 C C . GLY B 1 152 ? -21.047 15.32 24.406 1 57.12 152 GLY B C 1
ATOM 3406 O O . GLY B 1 152 ? -20.266 15.391 25.359 1 57.12 152 GLY B O 1
ATOM 3407 N N . ASP B 1 153 ? -22.047 14.43 24.516 1 56.16 153 ASP B N 1
ATOM 3408 C CA . ASP B 1 153 ? -22.156 13.68 25.766 1 56.16 153 ASP B CA 1
ATOM 3409 C C . ASP B 1 153 ? -21.219 12.477 25.766 1 56.16 153 ASP B C 1
ATOM 3411 O O . ASP B 1 153 ? -21.391 11.555 26.578 1 56.16 153 ASP B O 1
ATOM 3415 N N . GLU B 1 154 ? -20.5 12.422 24.812 1 57.31 154 GLU B N 1
ATOM 3416 C CA . GLU B 1 154 ? -19.641 11.25 24.953 1 57.31 154 GLU B CA 1
ATOM 3417 C C . GLU B 1 154 ? -18.578 11.469 26.031 1 57.31 154 GLU B C 1
ATOM 3419 O O . GLU B 1 154 ? -18.094 12.586 26.219 1 57.31 154 GLU B O 1
ATOM 3424 N N . PRO B 1 155 ? -18.609 10.43 27.031 1 55.59 155 PRO B N 1
ATOM 3425 C CA . PRO B 1 155 ? -17.641 10.555 28.125 1 55.59 155 PRO B CA 1
ATOM 3426 C C . PRO B 1 155 ? -16.25 10.969 27.625 1 55.59 155 PRO B C 1
ATOM 3428 O O . PRO B 1 155 ? -15.828 10.555 26.547 1 55.59 155 PRO B O 1
ATOM 3431 N N . VAL B 1 156 ? -15.828 12.07 28.031 1 57.44 156 VAL B N 1
ATOM 3432 C CA . VAL B 1 156 ? -14.5 12.602 27.734 1 57.44 156 VAL B CA 1
ATOM 3433 C C . VAL B 1 156 ? -13.445 11.547 28.047 1 57.44 156 VAL B C 1
ATOM 3435 O O . VAL B 1 156 ? -13.305 11.117 29.188 1 57.44 156 VAL B O 1
ATOM 3438 N N . VAL B 1 157 ? -13.125 10.664 27.125 1 60.59 157 VAL B N 1
ATOM 3439 C CA . VAL B 1 157 ? -11.945 9.852 27.406 1 60.59 157 VAL B CA 1
ATOM 3440 C C . VAL B 1 157 ? -10.773 10.758 27.766 1 60.59 157 VAL B C 1
ATOM 3442 O O . VAL B 1 157 ? -10.562 11.805 27.141 1 60.59 157 VAL B O 1
ATOM 3445 N N . GLY B 1 158 ? -10.203 10.625 28.922 1 67.44 158 GLY B N 1
ATOM 3446 C CA . GLY B 1 158 ? -9.07 11.43 29.359 1 67.44 158 GLY B CA 1
ATOM 3447 C C . GLY B 1 158 ? -7.992 11.562 28.297 1 67.44 158 GLY B C 1
ATOM 3448 O O . GLY B 1 158 ? -7.84 10.688 27.453 1 67.44 158 GLY B O 1
ATOM 3449 N N . PRO B 1 159 ? -7.43 12.781 28.109 1 69.75 159 PRO B N 1
ATOM 3450 C CA . PRO B 1 159 ? -6.383 13.062 27.125 1 69.75 159 PRO B CA 1
ATOM 3451 C C . PRO B 1 159 ? -5.344 11.945 27.031 1 69.75 159 PRO B C 1
ATOM 3453 O O . PRO B 1 159 ? -4.91 11.594 25.938 1 69.75 159 PRO B O 1
ATOM 3456 N N . LEU B 1 160 ? -5.062 11.477 28.141 1 75.81 160 LEU B N 1
ATOM 3457 C CA . LEU B 1 160 ? -4.031 10.445 28.156 1 75.81 160 LEU B CA 1
ATOM 3458 C C . LEU B 1 160 ? -4.547 9.148 27.547 1 75.81 160 LEU B C 1
ATOM 3460 O O . LEU B 1 160 ? -3.809 8.453 26.844 1 75.81 160 LEU B O 1
ATOM 3464 N N . ARG B 1 161 ? -5.727 8.82 27.781 1 76.5 161 ARG B N 1
ATOM 3465 C CA . ARG B 1 161 ? -6.301 7.598 27.219 1 76.5 161 ARG B CA 1
ATOM 3466 C C . ARG B 1 161 ? -6.391 7.68 25.703 1 76.5 161 ARG B C 1
ATOM 3468 O O . ARG B 1 161 ? -6.18 6.684 25 1 76.5 161 ARG B O 1
ATOM 3475 N N . GLY B 1 162 ? -6.633 8.906 25.234 1 78.5 162 GLY B N 1
ATOM 3476 C CA . GLY B 1 162 ? -6.664 9.125 23.797 1 78.5 162 GLY B CA 1
ATOM 3477 C C . GLY B 1 162 ? -5.316 8.93 23.141 1 78.5 162 GLY B C 1
ATOM 3478 O O . GLY B 1 162 ? -5.23 8.328 22.062 1 78.5 162 GLY B O 1
ATOM 3479 N N . LEU B 1 163 ? -4.359 9.438 23.812 1 77.81 163 LEU B N 1
ATOM 3480 C CA . LEU B 1 163 ? -3.004 9.344 23.281 1 77.81 163 LEU B CA 1
ATOM 3481 C C . LEU B 1 163 ? -2.531 7.891 23.25 1 77.81 163 LEU B C 1
ATOM 3483 O O . LEU B 1 163 ? -1.935 7.453 22.266 1 77.81 163 LEU B O 1
ATOM 3487 N N . PHE B 1 164 ? -2.809 7.148 24.219 1 84.19 164 PHE B N 1
ATOM 3488 C CA . PHE B 1 164 ? -2.322 5.777 24.328 1 84.19 164 PHE B CA 1
ATOM 3489 C C . PHE B 1 164 ? -3.139 4.844 23.438 1 84.19 164 PHE B C 1
ATOM 3491 O O . PHE B 1 164 ? -2.758 3.689 23.234 1 84.19 164 PHE B O 1
ATOM 3498 N N . ALA B 1 165 ? -4.117 5.383 22.938 1 85.38 165 ALA B N 1
ATOM 3499 C CA . ALA B 1 165 ? -4.918 4.57 22.016 1 85.38 165 ALA B CA 1
ATOM 3500 C C . ALA B 1 165 ? -4.34 4.605 20.609 1 85.38 165 ALA B C 1
ATOM 3502 O O . ALA B 1 165 ? -4.723 3.803 19.75 1 85.38 165 ALA B O 1
ATOM 3503 N N . VAL B 1 166 ? -3.412 5.461 20.406 1 88.56 166 VAL B N 1
ATOM 3504 C CA . VAL B 1 166 ? -2.826 5.621 19.078 1 88.56 166 VAL B CA 1
ATOM 3505 C C . VAL B 1 166 ? -1.649 4.664 18.906 1 88.56 166 VAL B C 1
ATOM 3507 O O . VAL B 1 166 ? -0.603 4.844 19.531 1 88.56 166 VAL B O 1
ATOM 3510 N N . PRO B 1 167 ? -1.724 3.691 18.062 1 92 167 PRO B N 1
ATOM 3511 C CA . PRO B 1 167 ? -0.667 2.686 17.922 1 92 167 PRO B CA 1
ATOM 3512 C C . PRO B 1 167 ? 0.69 3.299 17.594 1 92 167 PRO B C 1
ATOM 3514 O O . PRO B 1 167 ? 1.721 2.836 18.078 1 92 167 PRO B O 1
ATOM 3517 N N . SER B 1 168 ? 0.671 4.285 16.812 1 93.19 168 SER B N 1
ATOM 3518 C CA . SER B 1 168 ? 1.927 4.895 16.391 1 93.19 168 SER B CA 1
ATOM 3519 C C . SER B 1 168 ? 2.664 5.52 17.562 1 93.19 168 SER B C 1
ATOM 3521 O O . SER B 1 168 ? 3.885 5.684 17.531 1 93.19 168 SER B O 1
ATOM 3523 N N . ILE B 1 169 ? 1.947 5.91 18.578 1 93.25 169 ILE B N 1
ATOM 3524 C CA . ILE B 1 169 ? 2.572 6.465 19.766 1 93.25 169 ILE B CA 1
ATOM 3525 C C . ILE B 1 169 ? 3.385 5.387 20.469 1 93.25 169 ILE B C 1
ATOM 3527 O O . ILE B 1 169 ? 4.492 5.641 20.953 1 93.25 169 ILE B O 1
ATOM 3531 N N . TRP B 1 170 ? 2.9 4.219 20.531 1 93.75 170 TRP B N 1
ATOM 3532 C CA . TRP B 1 170 ? 3.631 3.105 21.141 1 93.75 170 TRP B CA 1
ATOM 3533 C C . TRP B 1 170 ? 4.871 2.768 20.312 1 93.75 170 TRP B C 1
ATOM 3535 O O . TRP B 1 170 ? 5.93 2.463 20.875 1 93.75 170 TRP B O 1
ATOM 3545 N N . ALA B 1 171 ? 4.688 2.791 19.016 1 95.31 171 ALA B N 1
ATOM 3546 C CA . ALA B 1 171 ? 5.848 2.592 18.156 1 95.31 171 ALA B CA 1
ATOM 3547 C C . ALA B 1 171 ? 6.906 3.664 18.391 1 95.31 171 ALA B C 1
ATOM 3549 O O . ALA B 1 171 ? 8.102 3.365 18.422 1 95.31 171 ALA B O 1
ATOM 3550 N N . ALA B 1 172 ? 6.461 4.848 18.578 1 94.31 172 ALA B N 1
ATOM 3551 C CA . ALA B 1 172 ? 7.367 5.965 18.828 1 94.31 172 ALA B CA 1
ATOM 3552 C C . ALA B 1 172 ? 8.102 5.789 20.156 1 94.31 172 ALA B C 1
ATOM 3554 O O . ALA B 1 172 ? 9.312 6 20.234 1 94.31 172 ALA B O 1
ATOM 3555 N N . ILE B 1 173 ? 7.379 5.453 21.172 1 95.56 173 ILE B N 1
ATOM 3556 C CA . ILE B 1 173 ? 7.98 5.246 22.484 1 95.56 173 ILE B CA 1
ATOM 3557 C C . ILE B 1 173 ? 9.047 4.156 22.406 1 95.56 173 ILE B C 1
ATOM 3559 O O . ILE B 1 173 ? 10.164 4.332 22.891 1 95.56 173 ILE B O 1
ATOM 3563 N N . LEU B 1 174 ? 8.703 3.08 21.75 1 96.5 174 LEU B N 1
ATOM 3564 C CA . LEU B 1 174 ? 9.648 1.979 21.594 1 96.5 174 LEU B CA 1
ATOM 3565 C C . LEU B 1 174 ? 10.867 2.424 20.797 1 96.5 174 LEU B C 1
ATOM 3567 O O . LEU B 1 174 ? 12.008 2.135 21.172 1 96.5 174 LEU B O 1
ATOM 3571 N N . ALA B 1 175 ? 10.625 3.072 19.719 1 96.31 175 ALA B N 1
ATOM 3572 C CA . ALA B 1 175 ? 11.703 3.535 18.859 1 96.31 175 ALA B CA 1
ATOM 3573 C C . ALA B 1 175 ? 12.633 4.5 19.594 1 96.31 175 ALA B C 1
ATOM 3575 O O . ALA B 1 175 ? 13.852 4.391 19.5 1 96.31 175 ALA B O 1
ATOM 3576 N N . VAL B 1 176 ? 12.102 5.441 20.297 1 95.19 176 VAL B N 1
ATOM 3577 C CA . VAL B 1 176 ? 12.875 6.434 21.047 1 95.19 176 VAL B CA 1
ATOM 3578 C C . VAL B 1 176 ? 13.695 5.746 22.125 1 95.19 176 VAL B C 1
ATOM 3580 O O . VAL B 1 176 ? 14.859 6.094 22.344 1 95.19 176 VAL B O 1
ATOM 3583 N N . THR B 1 177 ? 13.086 4.766 22.781 1 96.81 177 THR B N 1
ATOM 3584 C CA . THR B 1 177 ? 13.789 4.012 23.812 1 96.81 177 THR B CA 1
ATOM 3585 C C . THR B 1 177 ? 15.016 3.314 23.234 1 96.81 177 THR B C 1
ATOM 3587 O O . THR B 1 177 ? 16.109 3.389 23.797 1 96.81 177 THR B O 1
ATOM 3590 N N . PHE B 1 178 ? 14.883 2.701 22.109 1 96.75 178 PHE B N 1
ATOM 3591 C CA . PHE B 1 178 ? 16 1.999 21.484 1 96.75 178 PHE B CA 1
ATOM 3592 C C . PHE B 1 178 ? 17 2.986 20.906 1 96.75 178 PHE B C 1
ATOM 3594 O O . PHE B 1 178 ? 18.203 2.732 20.906 1 96.75 178 PHE B O 1
ATOM 3601 N N . ASN B 1 179 ? 16.484 4.047 20.375 1 95.62 179 ASN B N 1
ATOM 3602 C CA . ASN B 1 179 ? 17.328 5.094 19.812 1 95.62 179 ASN B CA 1
ATOM 3603 C C . ASN B 1 179 ? 18.234 5.707 20.875 1 95.62 179 ASN B C 1
ATOM 3605 O O . ASN B 1 179 ? 19.469 5.688 20.734 1 95.62 179 ASN B O 1
ATOM 3609 N N . VAL B 1 180 ? 17.703 6.145 22 1 94.44 180 VAL B N 1
ATOM 3610 C CA . VAL B 1 180 ? 18.453 6.785 23.078 1 94.44 180 VAL B CA 1
ATOM 3611 C C . VAL B 1 180 ? 19.328 5.754 23.781 1 94.44 180 VAL B C 1
ATOM 3613 O O . VAL B 1 180 ? 20.422 6.078 24.25 1 94.44 180 VAL B O 1
ATOM 3616 N N . GLY B 1 181 ? 18.859 4.559 23.797 1 95.81 181 GLY B N 1
ATOM 3617 C CA . GLY B 1 181 ? 19.625 3.484 24.406 1 95.81 181 GLY B CA 1
ATOM 3618 C C . GLY B 1 181 ? 20.797 3.018 23.547 1 95.81 181 GLY B C 1
ATOM 3619 O O . GLY B 1 181 ? 21.625 2.24 24 1 95.81 181 GLY B O 1
ATOM 3620 N N . GLY B 1 182 ? 20.828 3.338 22.328 1 94.81 182 GLY B N 1
ATOM 3621 C CA . GLY B 1 182 ? 21.922 2.998 21.438 1 94.81 182 GLY B CA 1
ATOM 3622 C C . GLY B 1 182 ? 21.828 1.595 20.875 1 94.81 182 GLY B C 1
ATOM 3623 O O . GLY B 1 182 ? 22.844 0.983 20.531 1 94.81 182 GLY B O 1
ATOM 3624 N N . VAL B 1 183 ? 20.703 1.091 20.844 1 96.06 183 VAL B N 1
ATOM 3625 C CA . VAL B 1 183 ? 20.5 -0.25 20.297 1 96.06 183 VAL B CA 1
ATOM 3626 C C . VAL B 1 183 ? 20.438 -0.191 18.781 1 96.06 183 VAL B C 1
ATOM 3628 O O . VAL B 1 183 ? 19.625 0.532 18.203 1 96.06 183 VAL B O 1
ATOM 3631 N N . PRO B 1 184 ? 21.344 -0.942 18.156 1 95.5 184 PRO B N 1
ATOM 3632 C CA . PRO B 1 184 ? 21.281 -0.92 16.703 1 95.5 184 PRO B CA 1
ATOM 3633 C C . PRO B 1 184 ? 20.078 -1.697 16.141 1 95.5 184 PRO B C 1
ATOM 3635 O O . PRO B 1 184 ? 19.688 -2.725 16.703 1 95.5 184 PRO B O 1
ATOM 3638 N N . MET B 1 185 ? 19.531 -1.256 15.109 1 95 185 MET B N 1
ATOM 3639 C CA . MET B 1 185 ? 18.422 -1.95 14.461 1 95 185 MET B CA 1
ATOM 3640 C C . MET B 1 185 ? 18.922 -3.148 13.664 1 95 185 MET B C 1
ATOM 3642 O O . MET B 1 185 ? 19.781 -3 12.781 1 95 185 MET B O 1
ATOM 3646 N N . PRO B 1 186 ? 18.438 -4.277 13.914 1 94.75 186 PRO B N 1
ATOM 3647 C CA . PRO B 1 186 ? 18.828 -5.445 13.117 1 94.75 186 PRO B CA 1
ATOM 3648 C C . PRO B 1 186 ? 18.438 -5.312 11.648 1 94.75 186 PRO B C 1
ATOM 3650 O O . PRO B 1 186 ? 17.375 -4.781 11.328 1 94.75 186 PRO B O 1
ATOM 3653 N N . ASP B 1 187 ? 19.281 -5.852 10.758 1 91.81 187 ASP B N 1
ATOM 3654 C CA . ASP B 1 187 ? 19.078 -5.766 9.32 1 91.81 187 ASP B CA 1
ATOM 3655 C C . ASP B 1 187 ? 17.734 -6.379 8.914 1 91.81 187 ASP B C 1
ATOM 3657 O O . ASP B 1 187 ? 17.031 -5.832 8.07 1 91.81 187 ASP B O 1
ATOM 3661 N N . TRP B 1 188 ? 17.453 -7.422 9.531 1 92.44 188 TRP B N 1
ATOM 3662 C CA . TRP B 1 188 ? 16.188 -8.109 9.234 1 92.44 188 TRP B CA 1
ATOM 3663 C C . TRP B 1 188 ? 15 -7.191 9.484 1 92.44 188 TRP B C 1
ATOM 3665 O O . TRP B 1 188 ? 14.094 -7.098 8.656 1 92.44 188 TRP B O 1
ATOM 3675 N N . LEU B 1 189 ? 15.016 -6.504 10.578 1 94.38 189 LEU B N 1
ATOM 3676 C CA . LEU B 1 189 ? 13.922 -5.629 10.969 1 94.38 189 LEU B CA 1
ATOM 3677 C C . LEU B 1 189 ? 13.859 -4.402 10.062 1 94.38 189 LEU B C 1
ATOM 3679 O O . LEU B 1 189 ? 12.766 -3.932 9.727 1 94.38 189 LEU B O 1
ATOM 3683 N N . ASP B 1 190 ? 15 -3.945 9.727 1 93.56 190 ASP B N 1
ATOM 3684 C CA . ASP B 1 190 ? 15.078 -2.789 8.844 1 93.56 190 ASP B CA 1
ATOM 3685 C C . ASP B 1 190 ? 14.398 -3.074 7.508 1 93.56 190 ASP B C 1
ATOM 3687 O O . ASP B 1 190 ? 13.625 -2.254 7.012 1 93.56 190 ASP B O 1
ATOM 3691 N N . GLY B 1 191 ? 14.719 -4.227 7.008 1 91.12 191 GLY B N 1
ATOM 3692 C CA . GLY B 1 191 ? 14.102 -4.625 5.75 1 91.12 191 GLY B CA 1
ATOM 3693 C C . GLY B 1 191 ? 12.602 -4.836 5.859 1 91.12 191 GLY B C 1
ATOM 3694 O O . GLY B 1 191 ? 11.844 -4.363 5.012 1 91.12 191 GLY B O 1
ATOM 3695 N N . TRP B 1 192 ? 12.203 -5.473 6.875 1 94 192 TRP B N 1
ATOM 3696 C CA . TRP B 1 192 ? 10.789 -5.773 7.082 1 94 192 TRP B CA 1
ATOM 3697 C C . TRP B 1 192 ? 9.984 -4.496 7.289 1 94 192 TRP B C 1
ATOM 3699 O O . TRP B 1 192 ? 8.945 -4.301 6.66 1 94 192 TRP B O 1
ATOM 3709 N N . LEU B 1 193 ? 10.477 -3.596 8.086 1 94.31 193 LEU B N 1
ATOM 3710 C CA . LEU B 1 193 ? 9.82 -2.318 8.344 1 94.31 193 LEU B CA 1
ATOM 3711 C C . LEU B 1 193 ? 9.836 -1.439 7.098 1 94.31 193 LEU B C 1
ATOM 3713 O O . LEU B 1 193 ? 8.891 -0.682 6.855 1 94.31 193 LEU B O 1
ATOM 3717 N N . GLY B 1 194 ? 10.867 -1.567 6.387 1 91.06 194 GLY B N 1
ATOM 3718 C CA . GLY B 1 194 ? 10.961 -0.826 5.141 1 91.06 194 GLY B CA 1
ATOM 3719 C C . GLY B 1 194 ? 9.883 -1.196 4.141 1 91.06 194 GLY B C 1
ATOM 3720 O O . GLY B 1 194 ? 9.289 -0.322 3.504 1 91.06 194 GLY B O 1
ATOM 3721 N N . PHE B 1 195 ? 9.562 -2.438 4.07 1 88.62 195 PHE B N 1
ATOM 3722 C CA . PHE B 1 195 ? 8.508 -2.902 3.178 1 88.62 195 PHE B CA 1
ATOM 3723 C C . PHE B 1 195 ? 7.16 -2.316 3.578 1 88.62 195 PHE B C 1
ATOM 3725 O O . PHE B 1 195 ? 6.41 -1.832 2.727 1 88.62 195 PHE B O 1
ATOM 3732 N N . LEU B 1 196 ? 6.945 -2.363 4.781 1 92.81 196 LEU B N 1
ATOM 3733 C CA . LEU B 1 196 ? 5.68 -1.846 5.281 1 92.81 196 LEU B CA 1
ATOM 3734 C C . LEU B 1 196 ? 5.59 -0.337 5.078 1 92.81 196 LEU B C 1
ATOM 3736 O O . LEU B 1 196 ? 4.543 0.18 4.684 1 92.81 196 LEU B O 1
ATOM 3740 N N . GLY B 1 197 ? 6.664 0.294 5.297 1 90.88 197 GLY B N 1
ATOM 3741 C CA . GLY B 1 197 ? 6.711 1.744 5.195 1 90.88 197 GLY B CA 1
ATOM 3742 C C . GLY B 1 197 ? 6.5 2.25 3.779 1 90.88 197 GLY B C 1
ATOM 3743 O O . GLY B 1 197 ? 5.957 3.338 3.576 1 90.88 197 GLY B O 1
ATOM 3744 N N . HIS B 1 198 ? 6.859 1.481 2.775 1 88.81 198 HIS B N 1
ATOM 3745 C CA . HIS B 1 198 ? 6.773 1.88 1.374 1 88.81 198 HIS B CA 1
ATOM 3746 C C . HIS B 1 198 ? 5.324 2.027 0.931 1 88.81 198 HIS B C 1
ATOM 3748 O O . HIS B 1 198 ? 5.027 2.779 -0.002 1 88.81 198 HIS B O 1
ATOM 3754 N N . ALA B 1 199 ?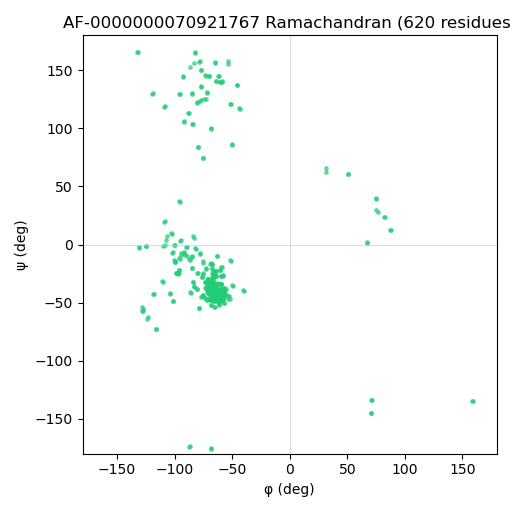 4.504 1.415 1.659 1 93.75 199 ALA B N 1
ATOM 3755 C CA . ALA B 1 199 ? 3.102 1.435 1.255 1 93.75 199 ALA B CA 1
ATOM 3756 C C . ALA B 1 199 ? 2.389 2.662 1.812 1 93.75 199 ALA B C 1
ATOM 3758 O O . ALA B 1 199 ? 1.298 3.016 1.356 1 93.75 199 ALA B O 1
ATOM 3759 N N . VAL B 1 200 ? 2.992 3.336 2.721 1 93 200 VAL B N 1
ATOM 3760 C CA . VAL B 1 200 ? 2.316 4.406 3.449 1 93 200 VAL B CA 1
ATOM 3761 C C . VAL B 1 200 ? 2.033 5.574 2.506 1 93 200 VAL B C 1
ATOM 3763 O O . VAL B 1 200 ? 0.886 6.004 2.367 1 93 200 VAL B O 1
ATOM 3766 N N . THR B 1 201 ? 2.982 5.988 1.733 1 91.19 201 THR B N 1
ATOM 3767 C CA . THR B 1 201 ? 2.896 7.199 0.921 1 91.19 201 THR B CA 1
ATOM 3768 C C . THR B 1 201 ? 1.828 7.051 -0.158 1 91.19 201 THR B C 1
ATOM 3770 O O . THR B 1 201 ? 0.887 7.844 -0.22 1 91.19 201 THR B O 1
ATOM 3773 N N . PRO B 1 202 ? 1.905 6.008 -0.943 1 93.5 202 PRO B N 1
ATOM 3774 C CA . PRO B 1 202 ? 0.888 5.902 -1.991 1 93.5 202 PRO B CA 1
ATOM 3775 C C . PRO B 1 202 ? -0.521 5.727 -1.431 1 93.5 202 PRO B C 1
ATOM 3777 O O . PRO B 1 202 ? -1.479 6.289 -1.967 1 93.5 202 PRO B O 1
ATOM 3780 N N . LEU B 1 203 ? -0.619 5.016 -0.378 1 94.44 203 LEU B N 1
ATOM 3781 C CA . LEU B 1 203 ? -1.944 4.758 0.175 1 94.44 203 LEU B CA 1
ATOM 3782 C C . LEU B 1 203 ? -2.516 6.016 0.821 1 94.44 203 LEU B C 1
ATOM 3784 O O . LEU B 1 203 ? -3.719 6.273 0.729 1 94.44 203 LEU B O 1
ATOM 3788 N N . MET B 1 204 ? -1.662 6.77 1.463 1 92.81 204 MET B N 1
ATOM 3789 C CA . MET B 1 204 ? -2.131 7.988 2.115 1 92.81 204 MET B CA 1
ATOM 3790 C C . MET B 1 204 ? -2.598 9.008 1.084 1 92.81 204 MET B C 1
ATOM 3792 O O . MET B 1 204 ? -3.662 9.609 1.239 1 92.81 204 MET B O 1
ATOM 3796 N N . LEU B 1 205 ? -1.842 9.195 0.024 1 94.12 205 LEU B N 1
ATOM 3797 C CA . LEU B 1 205 ? -2.199 10.18 -0.997 1 94.12 205 LEU B CA 1
ATOM 3798 C C . LEU B 1 205 ? -3.449 9.742 -1.754 1 94.12 205 LEU B C 1
ATOM 3800 O O . LEU B 1 205 ? -4.32 10.562 -2.051 1 94.12 205 LEU B O 1
ATOM 3804 N N . PHE B 1 206 ? -3.549 8.477 -2.027 1 95.44 206 PHE B N 1
ATOM 3805 C CA . PHE B 1 206 ? -4.746 7.938 -2.658 1 95.44 206 PHE B CA 1
ATOM 3806 C C . PHE B 1 206 ? -5.965 8.133 -1.765 1 95.44 206 PHE B C 1
ATOM 3808 O O . PHE B 1 206 ? -7.027 8.539 -2.236 1 95.44 206 PHE B O 1
ATOM 3815 N N . SER B 1 207 ? -5.828 7.859 -0.503 1 93.88 207 SER B N 1
ATOM 3816 C CA . SER B 1 207 ? -6.918 8.008 0.454 1 93.88 207 SER B CA 1
ATOM 3817 C C . SER B 1 207 ? -7.328 9.477 0.595 1 93.88 207 SER B C 1
ATOM 3819 O O . SER B 1 207 ? -8.5 9.773 0.811 1 93.88 207 SER B O 1
ATOM 3821 N N . LEU B 1 208 ? -6.332 10.305 0.556 1 93.06 208 LEU B N 1
ATOM 3822 C CA . LEU B 1 208 ? -6.625 11.734 0.566 1 93.06 208 LEU B CA 1
ATOM 3823 C C . LEU B 1 208 ? -7.543 12.109 -0.594 1 93.06 208 LEU B C 1
ATOM 3825 O O . LEU B 1 208 ? -8.516 12.852 -0.41 1 93.06 208 LEU B O 1
ATOM 3829 N N . GLY B 1 209 ? -7.277 11.609 -1.713 1 94.25 209 GLY B N 1
ATOM 3830 C CA . GLY B 1 209 ? -8.141 11.836 -2.863 1 94.25 209 GLY B CA 1
ATOM 3831 C C . GLY B 1 209 ? -9.547 11.32 -2.66 1 94.25 209 GLY B C 1
ATOM 3832 O O . GLY B 1 209 ? -10.516 11.984 -3.047 1 94.25 209 GLY B O 1
ATOM 3833 N N . LEU B 1 210 ? -9.656 10.203 -2.07 1 93.62 210 LEU B N 1
ATOM 3834 C CA . LEU B 1 210 ? -10.953 9.609 -1.802 1 93.62 210 LEU B CA 1
ATOM 3835 C C . LEU B 1 210 ? -11.766 10.477 -0.845 1 93.62 210 LEU B C 1
ATOM 3837 O O . LEU B 1 210 ? -13 10.398 -0.818 1 93.62 210 LEU B O 1
ATOM 3841 N N . ALA B 1 211 ? -11.086 11.203 -0.047 1 90.88 211 ALA B N 1
ATOM 3842 C CA . ALA B 1 211 ? -11.734 11.969 1.016 1 90.88 211 ALA B CA 1
ATOM 3843 C C . ALA B 1 211 ? -12.234 13.312 0.5 1 90.88 211 ALA B C 1
ATOM 3845 O O . ALA B 1 211 ? -13.039 13.977 1.156 1 90.88 211 ALA B O 1
ATOM 3846 N N . LEU B 1 212 ? -11.688 13.773 -0.612 1 91.31 212 LEU B N 1
ATOM 3847 C CA . LEU B 1 212 ? -12.039 15.086 -1.13 1 91.31 212 LEU B CA 1
ATOM 3848 C C . LEU B 1 212 ? -13.453 15.086 -1.717 1 91.31 212 LEU B C 1
ATOM 3850 O O . LEU B 1 212 ? -13.852 14.125 -2.379 1 91.31 212 LEU B O 1
ATOM 3854 N N . VAL B 1 213 ? -14.211 16.062 -1.309 1 83.69 213 VAL B N 1
ATOM 3855 C CA . VAL B 1 213 ? -15.594 16.188 -1.765 1 83.69 213 VAL B CA 1
ATOM 3856 C C . VAL B 1 213 ? -15.766 17.516 -2.5 1 83.69 213 VAL B C 1
ATOM 3858 O O . VAL B 1 213 ? -15.367 18.578 -1.994 1 83.69 213 VAL B O 1
ATOM 3861 N N . PHE B 1 214 ? -16.312 17.5 -3.639 1 79.88 214 PHE B N 1
ATOM 3862 C CA . PHE B 1 214 ? -16.391 18.719 -4.434 1 79.88 214 PHE B CA 1
ATOM 3863 C C . PHE B 1 214 ? -17.812 19.234 -4.496 1 79.88 214 PHE B C 1
ATOM 3865 O O . PHE B 1 214 ? -18.062 20.344 -4.977 1 79.88 214 PHE B O 1
ATOM 3872 N N . ASP B 1 215 ? -18.719 18.594 -3.906 1 73.62 215 ASP B N 1
ATOM 3873 C CA . ASP B 1 215 ? -20.125 19 -4.043 1 73.62 215 ASP B CA 1
ATOM 3874 C C . ASP B 1 215 ? -20.594 19.734 -2.795 1 73.62 215 ASP B C 1
ATOM 3876 O O . ASP B 1 215 ? -21.766 20.109 -2.697 1 73.62 215 ASP B O 1
ATOM 3880 N N . ARG B 1 216 ? -19.766 20.062 -1.95 1 68.81 216 ARG B N 1
ATOM 3881 C CA . ARG B 1 216 ? -20.234 20.641 -0.697 1 68.81 216 ARG B CA 1
ATOM 3882 C C . ARG B 1 216 ? -19.906 22.125 -0.624 1 68.81 216 ARG B C 1
ATOM 3884 O O . ARG B 1 216 ? -19.953 22.719 0.453 1 68.81 216 ARG B O 1
ATOM 3891 N N . PHE B 1 217 ? -19.656 22.688 -1.693 1 74.56 217 PHE B N 1
ATOM 3892 C CA . PHE B 1 217 ? -19.312 24.109 -1.649 1 74.56 217 PHE B CA 1
ATOM 3893 C C . PHE B 1 217 ? -20.578 24.969 -1.628 1 74.56 217 PHE B C 1
ATOM 3895 O O . PHE B 1 217 ? -21.406 24.859 -2.527 1 74.56 217 PHE B O 1
ATOM 3902 N N . ARG B 1 218 ? -20.875 25.469 -0.508 1 74.94 218 ARG B N 1
ATOM 3903 C CA . ARG B 1 218 ? -21.984 26.406 -0.365 1 74.94 218 ARG B CA 1
ATOM 3904 C C . ARG B 1 218 ? -21.484 27.844 -0.405 1 74.94 218 ARG B C 1
ATOM 3906 O O . ARG B 1 218 ? -20.469 28.172 0.217 1 74.94 218 ARG B O 1
ATOM 3913 N N . ALA B 1 219 ? -22 28.656 -1.141 1 69.06 219 ALA B N 1
ATOM 3914 C CA . ALA B 1 219 ? -21.641 30.062 -1.27 1 69.06 219 ALA B CA 1
ATOM 3915 C C . ALA B 1 219 ? -21.547 30.734 0.098 1 69.06 219 ALA B C 1
ATOM 3917 O O . ALA B 1 219 ? -20.672 31.578 0.327 1 69.06 219 ALA B O 1
ATOM 3918 N N . SER B 1 220 ? -22.359 30.359 0.968 1 71.31 220 SER B N 1
ATOM 3919 C CA . SER B 1 220 ? -22.391 30.938 2.303 1 71.31 220 SER B CA 1
ATOM 3920 C C . SER B 1 220 ? -21.141 30.562 3.104 1 71.31 220 SER B C 1
ATOM 3922 O O . SER B 1 220 ? -20.812 31.234 4.082 1 71.31 220 SER B O 1
ATOM 3924 N N . ALA B 1 221 ? -20.531 29.656 2.65 1 83.5 221 ALA B N 1
ATOM 3925 C CA . ALA B 1 221 ? -19.359 29.172 3.375 1 83.5 221 ALA B CA 1
ATOM 3926 C C . ALA B 1 221 ? -18.078 29.812 2.846 1 83.5 221 ALA B C 1
ATOM 3928 O O . ALA B 1 221 ? -16.984 29.516 3.338 1 83.5 221 ALA B O 1
ATOM 3929 N N . GLY B 1 222 ? -18.25 30.719 1.9 1 87.56 222 GLY B N 1
ATOM 3930 C CA . GLY B 1 222 ? -17.109 31.281 1.206 1 87.56 222 GLY B CA 1
ATOM 3931 C C . GLY B 1 222 ? -16.188 32.062 2.123 1 87.56 222 GLY B C 1
ATOM 3932 O O . GLY B 1 222 ? -14.961 31.906 2.045 1 87.56 222 GLY B O 1
ATOM 3933 N N . ARG B 1 223 ? -16.734 32.875 2.949 1 89.88 223 ARG B N 1
ATOM 3934 C CA . ARG B 1 223 ? -15.914 33.656 3.857 1 89.88 223 ARG B CA 1
ATOM 3935 C C . ARG B 1 223 ? -15.18 32.781 4.859 1 89.88 223 ARG B C 1
ATOM 3937 O O . ARG B 1 223 ? -13.992 33 5.129 1 89.88 223 ARG B O 1
ATOM 3944 N N . ALA B 1 224 ? -15.961 31.859 5.434 1 92.06 224 ALA B N 1
ATOM 3945 C CA . ALA B 1 224 ? -15.367 30.922 6.383 1 92.06 224 ALA B CA 1
ATOM 3946 C C . ALA B 1 224 ? -14.219 30.156 5.742 1 92.06 224 ALA B C 1
ATOM 3948 O O . ALA B 1 224 ? -13.156 29.984 6.348 1 92.06 224 ALA B O 1
ATOM 3949 N N . LEU B 1 225 ? -14.414 29.734 4.562 1 93.56 225 LEU B N 1
ATOM 3950 C CA . LEU B 1 225 ? -13.406 28.969 3.836 1 93.56 225 LEU B CA 1
ATOM 3951 C C . LEU B 1 225 ? -12.18 29.844 3.547 1 93.56 225 LEU B C 1
ATOM 3953 O O . LEU B 1 225 ? -11.047 29.359 3.619 1 93.56 225 LEU B O 1
ATOM 3957 N N . ALA B 1 226 ? -12.43 31.062 3.213 1 94 226 ALA B N 1
ATOM 3958 C CA . ALA B 1 226 ? -11.328 31.984 2.939 1 94 226 ALA B CA 1
ATOM 3959 C C . ALA B 1 226 ? -10.469 32.188 4.184 1 94 226 ALA B C 1
ATOM 3961 O O . ALA B 1 226 ? -9.234 32.219 4.098 1 94 226 ALA B O 1
ATOM 3962 N N . VAL B 1 227 ? -11.117 32.344 5.273 1 94.31 227 VAL B N 1
ATOM 3963 C CA . VAL B 1 227 ? -10.406 32.531 6.535 1 94.31 227 VAL B CA 1
ATOM 3964 C C . VAL B 1 227 ? -9.547 31.328 6.848 1 94.31 227 VAL B C 1
ATOM 3966 O O . VAL B 1 227 ? -8.367 31.453 7.176 1 94.31 227 VAL B O 1
ATOM 3969 N N . VAL B 1 228 ? -10.133 30.156 6.723 1 96 228 VAL B N 1
ATOM 3970 C CA . VAL B 1 228 ? -9.414 28.922 7 1 96 228 VAL B CA 1
ATOM 3971 C C . VAL B 1 228 ? -8.234 28.781 6.047 1 96 228 VAL B C 1
ATOM 3973 O O . VAL B 1 228 ? -7.121 28.453 6.469 1 96 228 VAL B O 1
ATOM 3976 N N . ALA B 1 229 ? -8.477 29.078 4.793 1 97.19 229 ALA B N 1
ATOM 3977 C CA . ALA B 1 229 ? -7.438 28.938 3.779 1 97.19 229 ALA B CA 1
ATOM 3978 C C . ALA B 1 229 ? -6.281 29.891 4.043 1 97.19 229 ALA B C 1
ATOM 3980 O O . ALA B 1 229 ? -5.113 29.516 3.947 1 97.19 229 ALA B O 1
ATOM 3981 N N . VAL B 1 230 ? -6.574 31.078 4.379 1 97.62 230 VAL B N 1
ATOM 3982 C CA . VAL B 1 230 ? -5.555 32.094 4.598 1 97.62 230 VAL B CA 1
ATOM 3983 C C . VAL B 1 230 ? -4.746 31.766 5.848 1 97.62 230 VAL B C 1
ATOM 3985 O O . VAL B 1 230 ? -3.516 31.859 5.848 1 97.62 230 VAL B O 1
ATOM 3988 N N . ILE B 1 231 ? -5.371 31.344 6.832 1 98 231 ILE B N 1
ATOM 3989 C CA . ILE B 1 231 ? -4.68 31.047 8.078 1 98 231 ILE B CA 1
ATOM 3990 C C . ILE B 1 231 ? -3.836 29.781 7.918 1 98 231 ILE B C 1
ATOM 3992 O O . ILE B 1 231 ? -2.652 29.781 8.266 1 98 231 ILE B O 1
ATOM 3996 N N . GLN B 1 232 ? -4.426 28.781 7.371 1 98.12 232 GLN B N 1
ATOM 3997 C CA . GLN B 1 232 ? -3.756 27.484 7.277 1 98.12 232 GLN B CA 1
ATOM 3998 C C . GLN B 1 232 ? -2.607 27.531 6.27 1 98.12 232 GLN B C 1
ATOM 4000 O O . GLN B 1 232 ? -1.559 26.922 6.492 1 98.12 232 GLN B O 1
ATOM 4005 N N . LEU B 1 233 ? -2.773 28.281 5.121 1 98.5 233 LEU B N 1
ATOM 4006 C CA . LEU B 1 233 ? -1.813 28.172 4.027 1 98.5 233 LEU B CA 1
ATOM 4007 C C . LEU B 1 233 ? -0.832 29.344 4.047 1 98.5 233 LEU B C 1
ATOM 4009 O O . LEU B 1 233 ? 0.215 29.281 3.398 1 98.5 233 LEU B O 1
ATOM 4013 N N . LEU B 1 234 ? -1.136 30.391 4.816 1 98.31 234 LEU B N 1
ATOM 4014 C CA . LEU B 1 234 ? -0.264 31.562 4.789 1 98.31 234 LEU B CA 1
ATOM 4015 C C . LEU B 1 234 ? 0.156 31.953 6.199 1 98.31 234 LEU B C 1
ATOM 4017 O O . LEU B 1 234 ? 1.349 31.984 6.516 1 98.31 234 LEU B O 1
ATOM 4021 N N . ALA B 1 235 ? -0.764 32.188 7.098 1 98.56 235 ALA B N 1
ATOM 4022 C CA . ALA B 1 235 ? -0.451 32.688 8.422 1 98.56 235 ALA B CA 1
ATOM 4023 C C . ALA B 1 235 ? 0.31 31.672 9.25 1 98.56 235 ALA B C 1
ATOM 4025 O O . ALA B 1 235 ? 1.303 32 9.906 1 98.56 235 ALA B O 1
ATOM 4026 N N . ALA B 1 236 ? -0.177 30.484 9.242 1 98.31 236 ALA B N 1
ATOM 4027 C CA . ALA B 1 236 ? 0.442 29.438 10.039 1 98.31 236 ALA B CA 1
ATOM 4028 C C . ALA B 1 236 ? 1.886 29.188 9.609 1 98.31 236 ALA B C 1
ATOM 4030 O O . ALA B 1 236 ? 2.797 29.188 10.445 1 98.31 236 ALA B O 1
ATOM 4031 N N . PRO B 1 237 ? 2.168 29.016 8.305 1 98.56 237 PRO B N 1
ATOM 4032 C CA . PRO B 1 237 ? 3.568 28.828 7.91 1 98.56 237 PRO B CA 1
ATOM 4033 C C . PRO B 1 237 ? 4.418 30.078 8.156 1 98.56 237 PRO B C 1
ATOM 4035 O O . PRO B 1 237 ? 5.621 29.969 8.414 1 98.56 237 PRO B O 1
ATOM 4038 N N . LEU B 1 238 ? 3.812 31.234 8.148 1 98.62 238 LEU B N 1
ATOM 4039 C CA . LEU B 1 238 ? 4.555 32.438 8.484 1 98.62 238 LEU B CA 1
ATOM 4040 C C . LEU B 1 238 ? 4.957 32.438 9.961 1 98.62 238 LEU B C 1
ATOM 4042 O O . LEU B 1 238 ? 6.07 32.844 10.305 1 98.62 238 LEU B O 1
ATOM 4046 N N . VAL B 1 239 ? 4.047 32.062 10.789 1 98.62 239 VAL B N 1
ATOM 4047 C CA . VAL B 1 239 ? 4.352 31.922 12.211 1 98.62 239 VAL B CA 1
ATOM 4048 C C . VAL B 1 239 ? 5.449 30.891 12.414 1 98.62 239 VAL B C 1
ATOM 4050 O O . VAL B 1 239 ? 6.406 31.125 13.164 1 98.62 239 VAL B O 1
ATOM 4053 N N . ALA B 1 240 ? 5.324 29.766 11.789 1 98.69 240 ALA B N 1
ATOM 4054 C CA . ALA B 1 240 ? 6.32 28.703 11.891 1 98.69 240 ALA B CA 1
ATOM 4055 C C . ALA B 1 240 ? 7.688 29.188 11.422 1 98.69 240 ALA B C 1
ATOM 4057 O O . ALA B 1 240 ? 8.711 28.859 12.031 1 98.69 240 ALA B O 1
ATOM 4058 N N . LEU B 1 241 ? 7.66 29.922 10.312 1 98.44 241 LEU B N 1
ATOM 4059 C CA . LEU B 1 241 ? 8.906 30.469 9.797 1 98.44 241 LEU B CA 1
ATOM 4060 C C . LEU B 1 241 ? 9.57 31.391 10.82 1 98.44 241 LEU B C 1
ATOM 4062 O O . LEU B 1 241 ? 10.773 31.297 11.055 1 98.44 241 LEU B O 1
ATOM 4066 N N . GLY B 1 242 ? 8.812 32.25 11.391 1 98.44 242 GLY B N 1
ATOM 4067 C CA . GLY B 1 242 ? 9.344 33.125 12.438 1 98.44 242 GLY B CA 1
ATOM 4068 C C . GLY B 1 242 ? 9.93 32.344 13.602 1 98.44 242 GLY B C 1
ATOM 4069 O O . GLY B 1 242 ? 11 32.719 14.109 1 98.44 242 GLY B O 1
ATOM 4070 N N . LEU B 1 243 ? 9.258 31.312 14.039 1 98.5 243 LEU B N 1
ATOM 4071 C CA . LEU B 1 243 ? 9.719 30.5 15.164 1 98.5 243 LEU B CA 1
ATOM 4072 C C . LEU B 1 243 ? 10.984 29.734 14.797 1 98.5 243 LEU B C 1
ATOM 4074 O O . LEU B 1 243 ? 11.906 29.641 15.609 1 98.5 243 LEU B O 1
ATOM 4078 N N . VAL B 1 244 ? 11 29.188 13.594 1 98.25 244 VAL B N 1
ATOM 4079 C CA . VAL B 1 244 ? 12.148 28.438 13.117 1 98.25 244 VAL B CA 1
ATOM 4080 C C . VAL B 1 244 ? 13.383 29.328 13.07 1 98.25 244 VAL B C 1
ATOM 4082 O O . VAL B 1 244 ? 14.469 28.938 13.484 1 98.25 244 VAL B O 1
ATOM 4085 N N . LEU B 1 245 ? 13.195 30.562 12.602 1 97.44 245 LEU B N 1
ATOM 4086 C CA . LEU B 1 245 ? 14.297 31.531 12.547 1 97.44 245 LEU B CA 1
ATOM 4087 C C . LEU B 1 245 ? 14.727 31.953 13.945 1 97.44 245 LEU B C 1
ATOM 4089 O O . LEU B 1 245 ? 15.922 32.031 14.227 1 97.44 245 LEU B O 1
ATOM 4093 N N . ALA B 1 246 ? 13.82 32.125 14.82 1 97.69 246 ALA B N 1
ATOM 4094 C CA . ALA B 1 246 ? 14.109 32.562 16.188 1 97.69 246 ALA B CA 1
ATOM 4095 C C . ALA B 1 246 ? 14.859 31.469 16.938 1 97.69 246 ALA B C 1
ATOM 4097 O O . ALA B 1 246 ? 15.703 31.766 17.797 1 97.69 246 ALA B O 1
ATOM 4098 N N . LEU B 1 247 ? 14.586 30.234 16.594 1 97.25 247 LEU B N 1
ATOM 4099 C CA . LEU B 1 247 ? 15.188 29.109 17.297 1 97.25 247 LEU B CA 1
ATOM 4100 C C . LEU B 1 247 ? 16.484 28.672 16.609 1 97.25 247 LEU B C 1
ATOM 4102 O O . LEU B 1 247 ? 17.141 27.734 17.062 1 97.25 247 LEU B O 1
ATOM 4106 N N . GLY B 1 248 ? 16.812 29.219 15.492 1 96.25 248 GLY B N 1
ATOM 4107 C CA . GLY B 1 248 ? 18.047 28.938 14.789 1 96.25 248 GLY B CA 1
ATOM 4108 C C . GLY B 1 248 ? 18.047 27.594 14.086 1 96.25 248 GLY B C 1
ATOM 4109 O O . GLY B 1 248 ? 19.094 26.953 13.984 1 96.25 248 GLY B O 1
ATOM 4110 N N . MET B 1 249 ? 16.906 27.188 13.695 1 96.44 249 MET B N 1
ATOM 4111 C CA . MET B 1 249 ? 16.828 25.922 12.984 1 96.44 249 MET B CA 1
ATOM 4112 C C . MET B 1 249 ? 17.281 26.078 11.539 1 96.44 249 MET B C 1
ATOM 4114 O O . MET B 1 249 ? 16.953 27.062 10.883 1 96.44 249 MET B O 1
ATOM 4118 N N . GLN B 1 250 ? 18.109 25.109 11.102 1 95.56 250 GLN B N 1
ATOM 4119 C CA . GLN B 1 250 ? 18.672 25.156 9.758 1 95.56 250 GLN B CA 1
ATOM 4120 C C . GLN B 1 250 ? 18.516 23.812 9.047 1 95.56 250 GLN B C 1
ATOM 4122 O O . GLN B 1 250 ? 18.156 22.812 9.664 1 95.56 250 GLN B O 1
ATOM 4127 N N . GLY B 1 251 ? 18.719 23.828 7.727 1 95.81 251 GLY B N 1
ATOM 4128 C CA . GLY B 1 251 ? 18.734 22.609 6.953 1 95.81 251 GLY B CA 1
ATOM 4129 C C . GLY B 1 251 ? 17.359 21.969 6.832 1 95.81 251 GLY B C 1
ATOM 4130 O O . GLY B 1 251 ? 16.344 22.656 6.82 1 95.81 251 GLY B O 1
ATOM 4131 N N . VAL B 1 252 ? 17.375 20.688 6.816 1 96.31 252 VAL B N 1
ATOM 4132 C CA . VAL B 1 252 ? 16.172 19.906 6.562 1 96.31 252 VAL B CA 1
ATOM 4133 C C . VAL B 1 252 ? 15.188 20.094 7.715 1 96.31 252 VAL B C 1
ATOM 4135 O O . VAL B 1 252 ? 13.992 20.328 7.492 1 96.31 252 VAL B O 1
ATOM 4138 N N . PRO B 1 253 ? 15.648 20.156 8.992 1 97 253 PRO B N 1
ATOM 4139 C CA . PRO B 1 253 ? 14.688 20.359 10.078 1 97 253 PRO B CA 1
ATOM 4140 C C . PRO B 1 253 ? 13.992 21.719 9.992 1 97 253 PRO B C 1
ATOM 4142 O O . PRO B 1 253 ? 12.781 21.812 10.242 1 97 253 PRO B O 1
ATOM 4145 N N . GLY B 1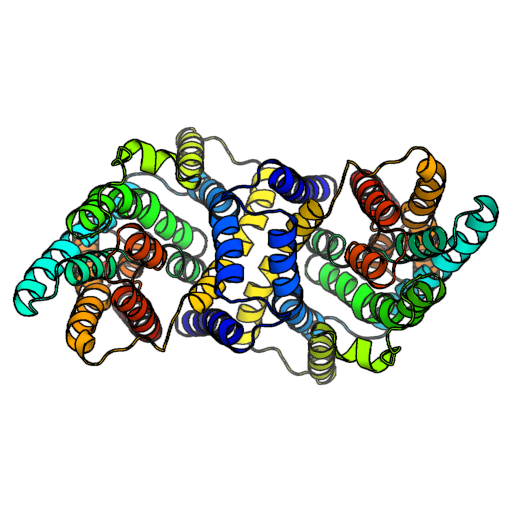 254 ? 14.75 22.719 9.625 1 97.31 254 GLY B N 1
ATOM 4146 C CA . GLY B 1 254 ? 14.156 24.047 9.508 1 97.31 254 GLY B CA 1
ATOM 4147 C C . GLY B 1 254 ? 13.172 24.156 8.359 1 97.31 254 GLY B C 1
ATOM 4148 O O . GLY B 1 254 ? 12.016 24.516 8.555 1 97.31 254 GLY B O 1
ATOM 4149 N N . VAL B 1 255 ? 13.609 23.75 7.164 1 97.75 255 VAL B N 1
ATOM 4150 C CA . VAL B 1 255 ? 12.797 23.844 5.953 1 97.75 255 VAL B CA 1
ATOM 4151 C C . VAL B 1 255 ? 11.594 22.906 6.066 1 97.75 255 VAL B C 1
ATOM 4153 O O . VAL B 1 255 ? 10.469 23.297 5.75 1 97.75 255 VAL B O 1
ATOM 4156 N N . GLY B 1 256 ? 11.867 21.719 6.57 1 98 256 GLY B N 1
ATOM 4157 C CA . GLY B 1 256 ? 10.812 20.734 6.699 1 98 256 GLY B CA 1
ATOM 4158 C C . GLY B 1 256 ? 9.727 21.141 7.676 1 98 256 GLY B C 1
ATOM 4159 O O . GLY B 1 256 ? 8.539 20.906 7.434 1 98 256 GLY B O 1
ATOM 4160 N N . THR B 1 257 ? 10.117 21.75 8.75 1 98.38 257 THR B N 1
ATOM 4161 C CA . THR B 1 257 ? 9.172 22.172 9.781 1 98.38 257 THR B CA 1
ATOM 4162 C C . THR B 1 257 ? 8.242 23.266 9.25 1 98.38 257 THR B C 1
ATOM 4164 O O . THR B 1 257 ? 7.039 23.219 9.492 1 98.38 257 THR B O 1
ATOM 4167 N N . VAL B 1 258 ? 8.766 24.172 8.5 1 98.62 258 VAL B N 1
ATOM 4168 C CA . VAL B 1 258 ? 7.949 25.219 7.922 1 98.62 258 VAL B CA 1
ATOM 4169 C C . VAL B 1 258 ? 7.004 24.641 6.875 1 98.62 258 VAL B C 1
ATOM 4171 O O . VAL B 1 258 ? 5.832 25.016 6.805 1 98.62 258 VAL B O 1
ATOM 4174 N N . LEU B 1 259 ? 7.512 23.734 6.102 1 98.25 259 LEU B N 1
ATOM 4175 C CA . LEU B 1 259 ? 6.676 23.094 5.082 1 98.25 259 LEU B CA 1
ATOM 4176 C C . LEU B 1 259 ? 5.543 22.312 5.727 1 98.25 259 LEU B C 1
ATOM 4178 O O . LEU B 1 259 ? 4.43 22.266 5.195 1 98.25 259 LEU B O 1
ATOM 4182 N N . GLU B 1 260 ? 5.809 21.672 6.82 1 98.44 260 GLU B N 1
ATOM 4183 C CA . GLU B 1 260 ? 4.754 20.969 7.543 1 98.44 260 GLU B CA 1
ATOM 4184 C C . GLU B 1 260 ? 3.65 21.922 7.988 1 98.44 260 GLU B C 1
ATOM 4186 O O . GLU B 1 260 ? 2.465 21.609 7.859 1 98.44 260 GLU B O 1
ATOM 4191 N N . ALA B 1 261 ? 4.09 23.047 8.477 1 98.5 261 ALA B N 1
ATOM 4192 C CA . ALA B 1 261 ? 3.125 24.047 8.922 1 98.5 261 ALA B CA 1
ATOM 4193 C C . ALA B 1 261 ? 2.314 24.578 7.742 1 98.5 261 ALA B C 1
ATOM 4195 O O . ALA B 1 261 ? 1.196 25.062 7.918 1 98.5 261 ALA B O 1
ATOM 4196 N N . ALA B 1 262 ? 2.867 24.469 6.57 1 98.5 262 ALA B N 1
ATOM 4197 C CA . ALA B 1 262 ? 2.256 25.031 5.371 1 98.5 262 ALA B CA 1
ATOM 4198 C C . ALA B 1 262 ? 1.312 24.031 4.711 1 98.5 262 ALA B C 1
ATOM 4200 O O . ALA B 1 262 ? 0.712 24.328 3.674 1 98.5 262 ALA B O 1
ATOM 4201 N N . MET B 1 263 ? 1.204 22.844 5.25 1 98.31 263 MET B N 1
ATOM 4202 C CA . MET B 1 263 ? 0.313 21.828 4.691 1 98.31 263 MET B CA 1
ATOM 4203 C C . MET B 1 263 ? -1.145 22.266 4.809 1 98.31 263 MET B C 1
ATOM 4205 O O . MET B 1 263 ? -1.484 23.094 5.656 1 98.31 263 MET B O 1
ATOM 4209 N N . PRO B 1 264 ? -2.057 21.719 3.951 1 98 264 PRO B N 1
ATOM 4210 C CA . PRO B 1 264 ? -3.484 22.016 4.062 1 98 264 PRO B CA 1
ATOM 4211 C C . PRO B 1 264 ? -4.121 21.422 5.312 1 98 264 PRO B C 1
ATOM 4213 O O . PRO B 1 264 ? -3.43 20.797 6.121 1 98 264 PRO B O 1
ATOM 4216 N N . ALA B 1 265 ? -5.406 21.609 5.379 1 97.69 265 ALA B N 1
ATOM 4217 C CA . ALA B 1 265 ? -6.141 21.172 6.566 1 97.69 265 ALA B CA 1
ATOM 4218 C C . ALA B 1 265 ? -6.074 19.656 6.727 1 97.69 265 ALA B C 1
ATOM 4220 O O . ALA B 1 265 ? -6.156 18.922 5.746 1 97.69 265 ALA B O 1
ATOM 4221 N N . MET B 1 266 ? -5.941 19.281 7.941 1 96.06 266 MET B N 1
ATOM 4222 C CA . MET B 1 266 ? -5.887 17.859 8.297 1 96.06 266 MET B CA 1
ATOM 4223 C C . MET B 1 266 ? -7.152 17.141 7.84 1 96.06 266 MET B C 1
ATOM 4225 O O . MET B 1 266 ? -8.258 17.656 8 1 96.06 266 MET B O 1
ATOM 4229 N N . VAL B 1 267 ? -6.984 15.938 7.344 1 91.38 267 VAL B N 1
ATOM 4230 C CA . VAL B 1 267 ? -8.117 15.188 6.801 1 91.38 267 VAL B CA 1
ATOM 4231 C C . VAL B 1 267 ? -8.859 14.492 7.934 1 91.38 267 VAL B C 1
ATOM 4233 O O . VAL B 1 267 ? -10.094 14.383 7.902 1 91.38 267 VAL B O 1
ATOM 4236 N N . LEU B 1 268 ? -8.203 14.016 8.906 1 86.75 268 LEU B N 1
ATOM 4237 C CA . LEU B 1 268 ? -8.789 13.273 10.016 1 86.75 268 LEU B CA 1
ATOM 4238 C C . LEU B 1 268 ? -9.828 14.109 10.75 1 86.75 268 LEU B C 1
ATOM 4240 O O . LEU B 1 268 ? -10.664 13.578 11.484 1 86.75 268 LEU B O 1
ATOM 4244 N N . GLY B 1 269 ? -9.75 15.383 10.562 1 90.75 269 GLY B N 1
ATOM 4245 C CA . GLY B 1 269 ? -10.695 16.266 11.219 1 90.75 269 GLY B CA 1
ATOM 4246 C C . GLY B 1 269 ? -12.125 16.047 10.766 1 90.75 269 GLY B C 1
ATOM 4247 O O . GLY B 1 269 ? -13.07 16.406 11.484 1 90.75 269 GLY B O 1
ATOM 4248 N N . ILE B 1 270 ? -12.297 15.5 9.625 1 89.38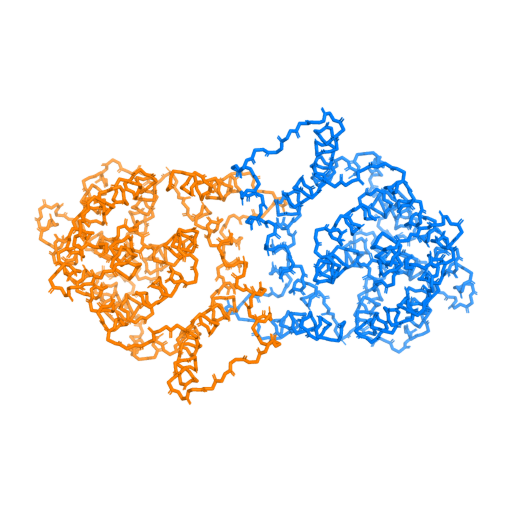 270 ILE B N 1
ATOM 4249 C CA . ILE B 1 270 ? -13.641 15.195 9.141 1 89.38 270 ILE B CA 1
ATOM 4250 C C . ILE B 1 270 ? -14.32 14.219 10.102 1 89.38 270 ILE B C 1
ATOM 4252 O O . ILE B 1 270 ? -15.5 14.383 10.422 1 89.38 270 ILE B O 1
ATOM 4256 N N . VAL B 1 271 ? -13.602 13.32 10.586 1 83.44 271 VAL B N 1
ATOM 4257 C CA . VAL B 1 271 ? -14.125 12.305 11.5 1 83.44 271 VAL B CA 1
ATOM 4258 C C . VAL B 1 271 ? -14.492 12.953 12.836 1 83.44 271 VAL B C 1
ATOM 4260 O O . VAL B 1 271 ? -15.523 12.625 13.43 1 83.44 271 VAL B O 1
ATOM 4263 N N . PHE B 1 272 ? -13.641 13.844 13.242 1 86.62 272 PHE B N 1
ATOM 4264 C CA . PHE B 1 272 ? -13.922 14.57 14.477 1 86.62 272 PHE B CA 1
ATOM 4265 C C . PHE B 1 272 ? -15.203 15.383 14.352 1 86.62 272 PHE B C 1
ATOM 4267 O O . PHE B 1 272 ? -16.047 15.367 15.25 1 86.62 272 PHE B O 1
ATOM 4274 N N . CYS B 1 273 ? -15.344 16.016 13.25 1 91 273 CYS B N 1
ATOM 4275 C CA . CYS B 1 273 ? -16.531 16.844 13.039 1 91 273 CYS B CA 1
ATOM 4276 C C . CYS B 1 273 ? -17.797 15.992 13.016 1 91 273 CYS B C 1
ATOM 4278 O O . CYS B 1 273 ? -18.812 16.375 13.586 1 91 273 CYS B O 1
ATOM 4280 N N . ASP B 1 274 ? -17.719 14.945 12.414 1 86.56 274 ASP B N 1
ATOM 4281 C CA . ASP B 1 274 ? -18.859 14.039 12.336 1 86.56 274 ASP B CA 1
ATOM 4282 C C . ASP B 1 274 ? -19.203 13.477 13.711 1 86.56 274 ASP B C 1
ATOM 4284 O O . ASP B 1 274 ? -20.375 13.461 14.102 1 86.56 274 ASP B O 1
ATOM 4288 N N . ARG B 1 275 ? -18.297 13.094 14.406 1 84.75 275 ARG B N 1
ATOM 4289 C CA . ARG B 1 275 ? -18.469 12.445 15.703 1 84.75 275 ARG B CA 1
ATOM 4290 C C . ARG B 1 275 ? -19.062 13.406 16.719 1 84.75 275 ARG B C 1
ATOM 4292 O O . ARG B 1 275 ? -19.922 13.016 17.531 1 84.75 275 ARG B O 1
ATOM 4299 N N . PHE B 1 276 ? -18.609 14.625 16.688 1 90.19 276 PHE B N 1
ATOM 4300 C CA . PHE B 1 276 ? -19 15.562 17.719 1 90.19 276 PHE B CA 1
ATOM 4301 C C . PHE B 1 276 ? -20.125 16.484 17.234 1 90.19 276 PHE B C 1
ATOM 4303 O O . PHE B 1 276 ? -20.594 17.344 17.969 1 90.19 276 PHE B O 1
ATOM 4310 N N . GLY B 1 277 ? -20.5 16.234 15.984 1 91.12 277 GLY B N 1
ATOM 4311 C CA . GLY B 1 277 ? -21.625 16.969 15.445 1 91.12 277 GLY B CA 1
ATOM 4312 C C . GLY B 1 277 ? -21.266 18.406 15.102 1 91.12 277 GLY B C 1
ATOM 4313 O O . GLY B 1 277 ? -22.031 19.328 15.406 1 91.12 277 GLY B O 1
ATOM 4314 N N . LEU B 1 278 ? -20.094 18.641 14.555 1 94 278 LEU B N 1
ATOM 4315 C CA . LEU B 1 278 ? -19.703 19.938 14.039 1 94 278 LEU B CA 1
ATOM 4316 C C . LEU B 1 278 ? -20.141 20.109 12.586 1 94 278 LEU B C 1
ATOM 4318 O O . LEU B 1 278 ? -20.969 19.344 12.094 1 94 278 LEU B O 1
ATOM 4322 N N . ASP B 1 279 ? -19.766 21.141 11.977 1 92.25 279 ASP B N 1
ATOM 4323 C CA . ASP B 1 279 ? -20.125 21.391 10.578 1 92.25 279 ASP B CA 1
ATOM 4324 C C . ASP B 1 279 ? -19.219 20.594 9.633 1 92.25 279 ASP B C 1
ATOM 4326 O O . ASP B 1 279 ? -18.297 21.156 9.039 1 92.25 279 ASP B O 1
ATOM 4330 N N . THR B 1 280 ? -19.625 19.391 9.453 1 92 280 THR B N 1
ATOM 4331 C CA . THR B 1 280 ? -18.828 18.438 8.672 1 92 280 THR B CA 1
ATOM 4332 C C . THR B 1 280 ? -18.719 18.906 7.227 1 92 280 THR B C 1
ATOM 4334 O O . THR B 1 280 ? -17.688 18.703 6.586 1 92 280 THR B O 1
ATOM 4337 N N . GLY B 1 281 ? -19.703 19.453 6.77 1 90.75 281 GLY B N 1
ATOM 4338 C CA . GLY B 1 281 ? -19.688 19.938 5.398 1 90.75 281 GLY B CA 1
ATOM 4339 C C . GLY B 1 281 ? -18.641 21.016 5.16 1 90.75 281 GLY B C 1
ATOM 4340 O O . GLY B 1 281 ? -17.875 20.938 4.199 1 90.75 281 GLY B O 1
ATOM 4341 N N . LEU B 1 282 ? -18.656 21.938 6.004 1 91.69 282 LEU B N 1
ATOM 4342 C CA . LEU B 1 282 ? -17.672 23.016 5.887 1 91.69 282 LEU B CA 1
ATOM 4343 C C . LEU B 1 282 ? -16.25 22.469 6.027 1 91.69 282 LEU B C 1
ATOM 4345 O O . LEU B 1 282 ? -15.344 22.891 5.309 1 91.69 282 LEU B O 1
ATOM 4349 N N . TYR B 1 283 ? -16.062 21.625 6.953 1 94.44 283 TYR B N 1
ATOM 4350 C CA . TYR B 1 283 ? -14.742 21.047 7.172 1 94.44 283 TYR B CA 1
ATOM 4351 C C . TYR B 1 283 ? -14.25 20.312 5.926 1 94.44 283 TYR B C 1
ATOM 4353 O O . TYR B 1 283 ? -13.102 20.484 5.512 1 94.44 283 TYR B O 1
ATOM 4361 N N . ALA B 1 284 ? -15.156 19.547 5.391 1 92.81 284 ALA B N 1
ATOM 4362 C CA . ALA B 1 284 ? -14.797 18.797 4.184 1 92.81 284 ALA B CA 1
ATOM 4363 C C . ALA B 1 284 ? -14.438 19.75 3.043 1 92.81 284 ALA B C 1
ATOM 4365 O O . ALA B 1 284 ? -13.492 19.5 2.299 1 92.81 284 ALA B O 1
ATOM 4366 N N . ALA B 1 285 ? -15.141 20.766 2.928 1 93.75 285 ALA B N 1
ATOM 4367 C CA . ALA B 1 285 ? -14.867 21.766 1.907 1 93.75 285 ALA B CA 1
ATOM 4368 C C . ALA B 1 285 ? -13.523 22.453 2.158 1 93.75 285 ALA B C 1
ATOM 4370 O O . ALA B 1 285 ? -12.781 22.75 1.216 1 93.75 285 ALA B O 1
ATOM 4371 N N . ALA B 1 286 ? -13.242 22.703 3.375 1 94.94 286 ALA B N 1
ATOM 4372 C CA . ALA B 1 286 ? -11.977 23.328 3.74 1 94.94 286 ALA B CA 1
ATOM 4373 C C . ALA B 1 286 ? -10.797 22.438 3.383 1 94.94 286 ALA B C 1
ATOM 4375 O O . ALA B 1 286 ? -9.789 22.906 2.85 1 94.94 286 ALA B O 1
ATOM 4376 N N . VAL B 1 287 ? -10.969 21.203 3.691 1 95.75 287 VAL B N 1
ATOM 4377 C CA . VAL B 1 287 ? -9.922 20.234 3.359 1 95.75 287 VAL B CA 1
ATOM 4378 C C . VAL B 1 287 ? -9.703 20.203 1.849 1 95.75 287 VAL B C 1
ATOM 4380 O O . VAL B 1 287 ? -8.57 20.25 1.376 1 95.75 287 VAL B O 1
ATOM 4383 N N . THR B 1 288 ? -10.75 20.172 1.145 1 95.12 288 THR B N 1
ATOM 4384 C CA . THR B 1 288 ? -10.68 20.109 -0.31 1 95.12 288 THR B CA 1
ATOM 4385 C C . THR B 1 288 ? -10.039 21.375 -0.884 1 95.12 288 THR B C 1
ATOM 4387 O O . THR B 1 288 ? -9.102 21.297 -1.683 1 95.12 288 THR B O 1
ATOM 4390 N N . LEU B 1 289 ? -10.492 22.453 -0.436 1 95 289 LEU B N 1
ATOM 4391 C CA . LEU B 1 289 ? -10.016 23.719 -0.953 1 95 289 LEU B CA 1
ATOM 4392 C C . LEU B 1 289 ? -8.539 23.938 -0.611 1 95 289 LEU B C 1
ATOM 4394 O O . LEU B 1 289 ? -7.742 24.297 -1.479 1 95 289 LEU B O 1
ATOM 4398 N N . THR B 1 290 ? -8.219 23.734 0.593 1 97.31 290 THR B N 1
ATOM 4399 C CA . THR B 1 290 ? -6.848 23.984 1.014 1 97.31 290 THR B CA 1
ATOM 4400 C C . THR B 1 290 ? -5.895 22.984 0.371 1 97.31 290 THR B C 1
ATOM 4402 O O . THR B 1 290 ? -4.742 2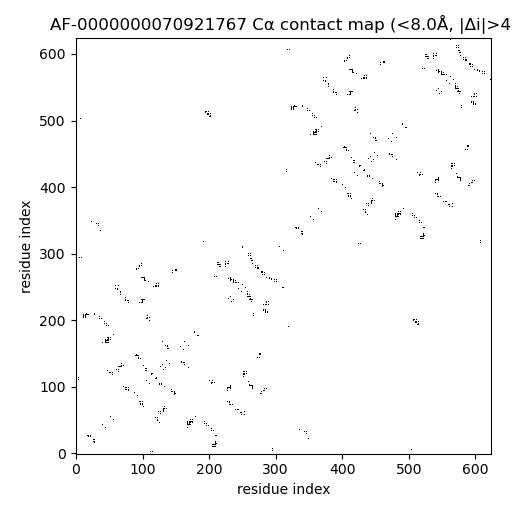3.312 0.08 1 97.31 290 THR B O 1
ATOM 4405 N N . THR B 1 291 ? -6.34 21.766 0.174 1 96.5 291 THR B N 1
ATOM 4406 C CA . THR B 1 291 ? -5.512 20.781 -0.519 1 96.5 291 THR B CA 1
ATOM 4407 C C . THR B 1 291 ? -5.25 21.219 -1.958 1 96.5 291 THR B C 1
ATOM 4409 O O . THR B 1 291 ? -4.109 21.172 -2.428 1 96.5 291 THR B O 1
ATOM 4412 N N . ALA B 1 292 ? -6.258 21.688 -2.617 1 95 292 ALA B N 1
ATOM 4413 C CA . ALA B 1 292 ? -6.113 22.156 -3.99 1 95 292 ALA B CA 1
ATOM 4414 C C . ALA B 1 292 ? -5.164 23.359 -4.059 1 95 292 ALA B C 1
ATOM 4416 O O . ALA B 1 292 ? -4.273 23.406 -4.906 1 95 292 ALA B O 1
ATOM 4417 N N . LEU B 1 293 ? -5.332 24.234 -3.18 1 96.69 293 LEU B N 1
ATOM 4418 C CA . LEU B 1 293 ? -4.523 25.453 -3.168 1 96.69 293 LEU B CA 1
ATOM 4419 C C . LEU B 1 293 ? -3.086 25.141 -2.76 1 96.69 293 LEU B C 1
ATOM 4421 O O . LEU B 1 293 ? -2.156 25.844 -3.174 1 96.69 293 LEU B O 1
ATOM 4425 N N . SER B 1 294 ? -2.941 24.141 -1.962 1 96.69 294 SER B N 1
ATOM 4426 C CA . SER B 1 294 ? -1.612 23.812 -1.467 1 96.69 294 SER B CA 1
ATOM 4427 C C . SER B 1 294 ? -0.713 23.312 -2.594 1 96.69 294 SER B C 1
ATOM 4429 O O . SER B 1 294 ? 0.513 23.406 -2.504 1 96.69 294 SER B O 1
ATOM 4431 N N . LEU B 1 295 ? -1.265 22.781 -3.641 1 93.5 295 LEU B N 1
ATOM 4432 C CA . LEU B 1 295 ? -0.487 22.328 -4.793 1 93.5 295 LEU B CA 1
ATOM 4433 C C . LEU B 1 295 ? 0.291 23.5 -5.406 1 93.5 295 LEU B C 1
ATOM 4435 O O . LEU B 1 295 ? 1.328 23.281 -6.039 1 93.5 295 LEU B O 1
ATOM 4439 N N . VAL B 1 296 ? -0.169 24.656 -5.141 1 95.06 296 VAL B N 1
ATOM 4440 C CA . VAL B 1 296 ? 0.502 25.859 -5.648 1 95.06 296 VAL B CA 1
ATOM 4441 C C . VAL B 1 296 ? 1.273 26.531 -4.52 1 95.06 296 VAL B C 1
ATOM 4443 O O . VAL B 1 296 ? 2.42 26.953 -4.703 1 95.06 296 VAL B O 1
ATOM 4446 N N . SER B 1 297 ? 0.687 26.609 -3.352 1 97 297 SER B N 1
ATOM 4447 C CA . SER B 1 297 ? 1.292 27.359 -2.256 1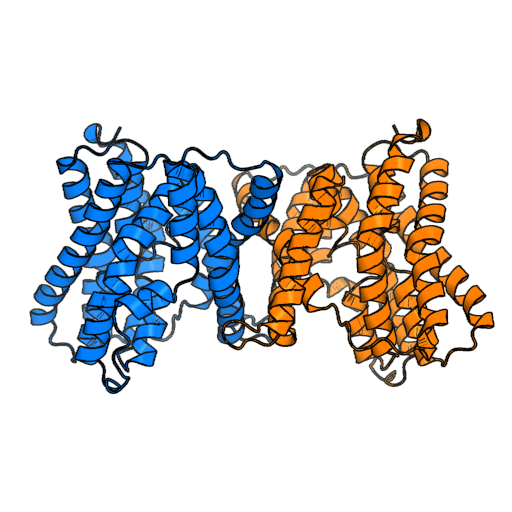 97 297 SER B CA 1
ATOM 4448 C C . SER B 1 297 ? 2.537 26.656 -1.728 1 97 297 SER B C 1
ATOM 4450 O O . SER B 1 297 ? 3.508 27.312 -1.34 1 97 297 SER B O 1
ATOM 4452 N N . LEU B 1 298 ? 2.562 25.359 -1.741 1 97.31 298 LEU B N 1
ATOM 4453 C CA . LEU B 1 298 ? 3.691 24.641 -1.169 1 97.31 298 LEU B CA 1
ATOM 4454 C C . LEU B 1 298 ? 4.953 24.859 -1.992 1 97.31 298 LEU B C 1
ATOM 4456 O O . LEU B 1 298 ? 6.02 25.141 -1.438 1 97.31 298 LEU B O 1
ATOM 4460 N N . PRO B 1 299 ? 4.871 24.75 -3.344 1 96.5 299 PRO B N 1
ATOM 4461 C CA . PRO B 1 299 ? 6.059 25.062 -4.137 1 96.5 299 PRO B CA 1
ATOM 4462 C C . PRO B 1 299 ? 6.543 26.5 -3.934 1 96.5 299 PRO B C 1
ATOM 4464 O O . PRO B 1 299 ? 7.75 26.766 -3.947 1 96.5 299 PRO B O 1
ATOM 4467 N N . LEU B 1 300 ? 5.648 27.391 -3.723 1 96.69 300 LEU B N 1
ATOM 4468 C CA . LEU B 1 300 ? 6.016 28.781 -3.486 1 96.69 300 LEU B CA 1
ATOM 4469 C C . LEU B 1 300 ? 6.715 28.922 -2.139 1 96.69 300 LEU B C 1
ATOM 4471 O O . LEU B 1 300 ? 7.711 29.656 -2.031 1 96.69 300 LEU B O 1
ATOM 4475 N N . TRP B 1 301 ? 6.219 28.281 -1.131 1 97.38 301 TRP B N 1
ATOM 4476 C CA . TRP B 1 301 ? 6.879 28.297 0.17 1 97.38 301 TRP B CA 1
ATOM 4477 C C . TRP B 1 301 ? 8.273 27.672 0.08 1 97.38 301 TRP B C 1
ATOM 4479 O O . TRP B 1 301 ? 9.234 28.219 0.635 1 97.38 301 TRP B O 1
ATOM 4489 N N . TYR B 1 302 ? 8.367 26.562 -0.575 1 97 302 TYR B N 1
ATOM 4490 C CA . TYR B 1 302 ? 9.664 25.906 -0.721 1 97 302 TYR B CA 1
ATOM 4491 C C . TYR B 1 302 ? 10.664 26.812 -1.411 1 97 302 TYR B C 1
ATOM 4493 O O . TYR B 1 302 ? 11.82 26.906 -0.992 1 97 302 TYR B O 1
ATOM 4501 N N . ALA B 1 303 ? 10.211 27.484 -2.506 1 95.81 303 ALA B N 1
ATOM 4502 C CA . ALA B 1 303 ? 11.062 28.422 -3.232 1 95.81 303 ALA B CA 1
ATOM 4503 C C . ALA B 1 303 ? 11.516 29.562 -2.332 1 95.81 303 ALA B C 1
ATOM 4505 O O . ALA B 1 303 ? 12.688 29.953 -2.35 1 95.81 303 ALA B O 1
ATOM 4506 N N . LEU B 1 304 ? 10.625 30.016 -1.584 1 95.94 304 LEU B N 1
ATOM 4507 C CA . LEU B 1 304 ? 10.938 31.094 -0.66 1 95.94 304 LEU B CA 1
ATOM 4508 C C . LEU B 1 304 ? 11.961 30.656 0.38 1 95.94 304 LEU B C 1
ATOM 4510 O O . LEU B 1 304 ? 12.906 31.375 0.677 1 95.94 304 LEU B O 1
ATOM 4514 N N . LEU B 1 305 ? 11.773 29.484 0.9 1 96.5 305 LEU B N 1
ATOM 4515 C CA . LEU B 1 305 ? 12.648 28.984 1.952 1 96.5 305 LEU B CA 1
ATOM 4516 C C . LEU B 1 305 ? 14.055 28.734 1.419 1 96.5 305 LEU B C 1
ATOM 4518 O O . LEU B 1 305 ? 15.039 28.844 2.162 1 96.5 305 LEU B O 1
ATOM 4522 N N . GLN B 1 306 ? 14.148 28.438 0.143 1 93.44 306 GLN B N 1
ATOM 4523 C CA . GLN B 1 306 ? 15.438 28.172 -0.479 1 93.44 306 GLN B CA 1
ATOM 4524 C C . GLN B 1 306 ? 16.25 29.469 -0.632 1 93.44 306 GLN B C 1
ATOM 4526 O O . GLN B 1 306 ? 17.469 29.422 -0.756 1 93.44 306 GLN B O 1
ATOM 4531 N N . THR B 1 307 ? 15.578 30.594 -0.614 1 93.12 307 THR B N 1
ATOM 4532 C CA . THR B 1 307 ? 16.25 31.875 -0.804 1 93.12 307 THR B CA 1
ATOM 4533 C C . THR B 1 307 ? 16.719 32.438 0.534 1 93.12 307 THR B C 1
ATOM 4535 O O . THR B 1 307 ? 17.484 33.406 0.572 1 93.12 307 THR B O 1
ATOM 4538 N N . LEU B 1 308 ? 16.312 31.859 1.604 1 93.94 308 LEU B N 1
ATOM 4539 C CA . LEU B 1 308 ? 16.656 32.406 2.918 1 93.94 308 LEU B CA 1
ATOM 4540 C C . LEU B 1 308 ? 17.938 31.781 3.443 1 93.94 308 LEU B C 1
ATOM 4542 O O . LEU B 1 308 ? 17.953 30.625 3.869 1 93.94 308 LEU B O 1
ATOM 4546 N N . PRO B 1 309 ? 19.031 32.531 3.438 1 89.75 309 PRO B N 1
ATOM 4547 C CA . PRO B 1 309 ? 20.328 32.031 3.867 1 89.75 309 PRO B CA 1
ATOM 4548 C C . PRO B 1 309 ? 20.312 31.5 5.305 1 89.75 309 PRO B C 1
ATOM 4550 O O . PRO B 1 309 ? 21.062 30.578 5.645 1 89.75 309 PRO B O 1
ATOM 4553 N N . ALA B 1 310 ? 19.406 32.031 6.102 1 89.56 310 ALA B N 1
ATOM 4554 C CA . ALA B 1 310 ? 19.328 31.672 7.508 1 89.56 310 ALA B CA 1
ATOM 4555 C C . ALA B 1 310 ? 18.891 30.219 7.664 1 89.56 310 ALA B C 1
ATOM 4557 O O . ALA B 1 310 ? 19.078 29.609 8.727 1 89.56 310 ALA B O 1
ATOM 4558 N N . LEU B 1 311 ? 18.344 29.641 6.648 1 90.56 311 LEU B N 1
ATOM 4559 C CA . LEU B 1 311 ? 17.797 28.281 6.727 1 90.56 311 LEU B CA 1
ATOM 4560 C C . LEU B 1 311 ? 18.75 27.281 6.102 1 90.56 311 LEU B C 1
ATOM 4562 O O . LEU B 1 311 ? 18.484 26.078 6.117 1 90.56 311 LEU B O 1
ATOM 4566 N N . GLN B 1 312 ? 19.812 27.812 5.473 1 84.38 312 GLN B N 1
ATOM 4567 C CA . GLN B 1 312 ? 20.734 26.922 4.789 1 84.38 312 GLN B CA 1
ATOM 4568 C C . GLN B 1 312 ? 21.844 26.438 5.734 1 84.38 312 GLN B C 1
ATOM 4570 O O . GLN B 1 312 ? 22.219 27.156 6.66 1 84.38 312 GLN B O 1
#

Nearest PDB structures (foldseek):
  7wkw-assembly1_B  TM=7.093E-01  e=1.883E-08  Arabidopsis thaliana
  7y9u-assembly1_A  TM=7.370E-01  e=1.896E-07  Arabidopsis thaliana
  7y9t-assembly1_B  TM=7.359E-01  e=2.358E-07  Arabidopsis thaliana
  7qpa-assembly1_A  TM=6.826E-01  e=3.808E-07  Arabidopsis thaliana
  7vag-assembly1_A  TM=5.424E-01  e=8.710E-01  Homo sapiens

Solvent-accessible surface area (backbone atoms only — not comparable to full-atom values): 29760 Å² total; per-residue (Å²): 99,66,68,56,45,52,44,49,48,49,39,20,48,49,16,42,48,39,51,74,67,25,71,97,71,45,50,36,67,60,45,34,53,47,52,52,49,47,35,50,70,48,23,46,18,31,31,38,26,55,42,45,32,71,44,85,76,54,70,64,48,52,49,41,16,48,40,34,37,50,26,28,53,50,26,38,51,50,44,56,60,55,38,74,68,62,71,61,54,58,24,45,43,35,27,43,40,53,38,20,25,39,39,18,27,63,53,50,28,26,44,52,30,29,73,76,52,38,70,65,21,37,39,40,28,48,41,28,32,67,64,12,43,47,56,44,41,49,36,58,43,46,50,42,37,37,69,30,18,73,50,48,77,58,78,78,69,51,47,65,59,53,49,71,65,36,54,37,51,56,25,38,54,52,14,44,52,36,33,77,68,65,53,80,78,53,68,69,54,52,53,45,28,46,44,38,31,44,30,40,48,48,51,32,27,25,36,51,15,37,66,52,49,83,83,53,76,49,78,86,44,47,64,61,41,50,52,31,40,45,35,17,56,46,50,24,19,48,49,24,43,53,47,33,60,74,70,66,34,41,41,64,62,25,55,45,48,25,50,33,36,29,22,26,27,30,66,71,51,42,56,51,20,57,67,19,43,28,32,35,54,58,34,37,32,38,28,32,50,24,46,60,50,31,68,55,49,45,49,51,49,51,55,52,53,71,70,37,69,77,34,94,98,66,69,58,45,52,42,49,48,51,40,21,45,50,16,42,48,38,49,73,66,25,70,97,72,45,50,35,68,60,45,34,52,48,54,52,48,46,35,50,70,47,25,46,19,33,31,38,26,56,41,45,31,71,43,86,76,55,69,63,48,52,48,40,15,48,39,35,38,51,27,27,53,49,25,36,52,51,44,57,59,54,38,74,69,62,70,60,55,58,24,45,46,33,27,44,40,53,39,20,25,39,40,17,27,63,53,50,27,26,44,52,28,29,72,76,51,37,70,66,21,35,40,40,28,49,41,26,31,67,66,11,42,46,58,43,40,48,37,57,44,45,49,43,35,38,70,31,19,72,49,48,76,60,78,76,69,53,47,64,58,51,51,72,64,36,54,38,52,56,26,38,53,52,13,43,52,36,34,78,67,65,51,79,79,52,68,71,56,54,53,44,29,46,45,38,30,44,31,42,46,47,51,32,24,25,38,50,16,38,65,49,49,82,82,53,76,48,78,86,43,47,64,61,41,48,51,30,40,46,35,18,56,45,49,24,19,49,49,23,43,54,47,32,58,73,68,64,35,40,42,66,61,27,54,44,49,26,51,32,38,28,21,25,27,29,65,71,51,44,56,51,20,57,67,20,43,28,32,38,54,59,34,38,31,38,29,32,50,26,47,61,50,30,68,56,50,44,50,51,51,52,55,52,53,71,70,37,71,78,34,94

pLDDT: mean 91.82, std 7.91, range [55.59, 98.69]